Protein AF-A0A3P1S653-F1 (afdb_monomer_lite)

Structure (mmCIF, N/CA/C/O backbone):
data_AF-A0A3P1S653-F1
#
_entry.id   AF-A0A3P1S653-F1
#
loop_
_atom_site.group_PDB
_atom_site.id
_atom_site.type_symbol
_atom_site.label_atom_id
_atom_site.label_alt_id
_atom_site.label_comp_id
_atom_site.label_asym_id
_atom_site.label_entity_id
_atom_site.label_seq_id
_atom_site.pdbx_PDB_ins_code
_atom_site.Cartn_x
_atom_site.Cartn_y
_atom_site.Cartn_z
_atom_site.occupancy
_atom_site.B_iso_or_equiv
_atom_site.auth_seq_id
_atom_site.auth_comp_id
_atom_site.auth_asym_id
_atom_site.auth_atom_id
_atom_site.pdbx_PDB_model_num
ATOM 1 N N . MET A 1 1 ? -7.216 29.636 49.376 1.00 53.81 1 MET A N 1
ATOM 2 C CA . MET A 1 1 ? -7.623 28.265 48.981 1.00 53.81 1 MET A CA 1
ATOM 3 C C . MET A 1 1 ? -8.539 27.715 50.065 1.00 53.81 1 MET A C 1
ATOM 5 O O . MET A 1 1 ? -8.241 27.918 51.234 1.00 53.81 1 MET A O 1
ATOM 9 N N . ASN A 1 2 ? -9.677 27.115 49.709 1.00 72.94 2 ASN A N 1
ATOM 10 C CA . ASN A 1 2 ? -10.709 26.720 50.676 1.00 72.94 2 ASN A CA 1
ATOM 11 C C . ASN A 1 2 ? -10.252 25.506 51.509 1.00 72.94 2 ASN A C 1
ATOM 13 O O . ASN A 1 2 ? -10.221 24.391 50.994 1.00 72.94 2 ASN A O 1
ATOM 17 N N . ASN A 1 3 ? -9.957 25.700 52.802 1.00 79.69 3 ASN A N 1
ATOM 18 C CA . ASN A 1 3 ? -9.594 24.612 53.730 1.00 79.69 3 ASN A CA 1
ATOM 19 C C . ASN A 1 3 ? -10.637 23.479 53.743 1.00 79.69 3 ASN A C 1
ATOM 21 O O . ASN A 1 3 ? -10.290 22.312 53.895 1.00 79.69 3 ASN A O 1
ATOM 25 N N . ILE A 1 4 ? -11.907 23.818 53.512 1.00 84.69 4 ILE A N 1
ATOM 26 C CA . ILE A 1 4 ? -13.019 22.866 53.432 1.00 84.69 4 ILE A CA 1
ATOM 27 C C . ILE A 1 4 ? -12.871 21.926 52.226 1.00 84.69 4 ILE A C 1
ATOM 29 O O . ILE A 1 4 ? -13.041 20.719 52.377 1.00 84.69 4 ILE A O 1
ATOM 33 N N . LEU A 1 5 ? -12.498 22.450 51.052 1.00 84.19 5 LEU A N 1
ATOM 34 C CA . LEU A 1 5 ? -12.311 21.644 49.841 1.00 84.19 5 LEU A CA 1
ATOM 35 C C . LEU A 1 5 ? -11.142 20.668 50.012 1.00 84.19 5 LEU A C 1
ATOM 37 O O . LEU A 1 5 ? -11.256 19.496 49.667 1.00 84.19 5 LEU A O 1
ATOM 41 N N . ASN A 1 6 ? -10.042 21.135 50.607 1.00 89.94 6 ASN A N 1
ATOM 42 C CA . ASN A 1 6 ? -8.886 20.292 50.897 1.00 89.94 6 ASN A CA 1
ATOM 43 C C . ASN A 1 6 ? -9.279 19.113 51.808 1.00 89.94 6 ASN A C 1
ATOM 45 O O . ASN A 1 6 ? -8.979 17.958 51.512 1.00 89.94 6 ASN A O 1
ATOM 49 N N . ILE A 1 7 ? -10.019 19.387 52.886 1.00 89.56 7 ILE A N 1
ATOM 50 C CA . ILE A 1 7 ? -10.501 18.345 53.803 1.00 89.56 7 ILE A CA 1
ATOM 51 C C . ILE A 1 7 ? -11.430 17.360 53.078 1.00 89.56 7 ILE A C 1
ATOM 53 O O . ILE A 1 7 ? -11.283 16.152 53.247 1.00 89.56 7 ILE A O 1
ATOM 57 N N . GLN A 1 8 ? -12.344 17.843 52.233 1.00 87.62 8 GLN A N 1
ATOM 58 C CA . GLN A 1 8 ? -13.250 16.987 51.459 1.00 87.62 8 GLN A CA 1
ATOM 59 C C . GLN A 1 8 ? -12.499 16.060 50.500 1.00 87.62 8 GLN A C 1
ATOM 61 O O . GLN A 1 8 ? -12.793 14.869 50.455 1.00 87.62 8 GLN A O 1
ATOM 66 N N . VAL A 1 9 ? -11.508 16.579 49.771 1.00 89.19 9 VAL A N 1
ATOM 67 C CA . VAL A 1 9 ? -10.694 15.794 48.829 1.00 89.19 9 VAL A CA 1
ATOM 68 C C . VAL A 1 9 ? -9.853 14.747 49.563 1.00 89.19 9 VAL A C 1
ATOM 70 O O . VAL A 1 9 ? -9.765 13.601 49.124 1.00 89.19 9 VAL A O 1
ATOM 73 N N . PHE A 1 10 ? -9.296 15.103 50.722 1.00 92.44 10 PHE A N 1
ATOM 74 C CA . PHE A 1 10 ? -8.570 14.163 51.572 1.00 92.44 10 PHE A CA 1
ATOM 75 C C . PHE A 1 10 ? -9.477 13.038 52.101 1.00 92.44 10 PHE A C 1
ATOM 77 O O . PHE A 1 10 ? -9.139 11.858 51.991 1.00 92.44 10 PHE A O 1
ATOM 84 N N . ILE A 1 11 ? -10.662 13.386 52.619 1.00 89.19 11 ILE A N 1
ATOM 85 C CA . ILE A 1 11 ? -11.660 12.413 53.092 1.00 89.19 11 ILE A CA 1
ATOM 86 C C . ILE A 1 11 ? -12.145 11.528 51.940 1.00 89.19 11 ILE A C 1
ATOM 88 O O . ILE A 1 11 ? -12.298 10.323 52.123 1.00 89.19 11 ILE A O 1
ATOM 92 N N . ALA A 1 12 ? -12.341 12.088 50.745 1.00 85.94 12 ALA A N 1
ATOM 93 C CA . ALA A 1 12 ? -12.715 11.328 49.558 1.00 85.94 12 ALA A CA 1
ATOM 94 C C . ALA A 1 12 ? -11.655 10.274 49.197 1.00 85.94 12 ALA A C 1
ATOM 96 O O . ALA A 1 12 ? -12.017 9.151 48.849 1.00 85.94 12 ALA A O 1
ATOM 97 N N . GLY A 1 13 ? -10.364 10.593 49.353 1.00 89.06 13 GLY A N 1
ATOM 98 C CA . GLY A 1 13 ? -9.269 9.625 49.222 1.00 89.06 13 GLY A CA 1
ATOM 99 C C . GLY A 1 13 ? -9.368 8.480 50.233 1.00 89.06 13 GLY A C 1
ATOM 100 O O . GLY A 1 13 ? -9.265 7.312 49.858 1.00 89.06 13 GLY A O 1
ATOM 101 N N . ILE A 1 14 ? -9.655 8.794 51.501 1.00 89.94 14 ILE A N 1
ATOM 102 C CA . ILE A 1 14 ? -9.849 7.779 52.553 1.00 89.94 14 ILE A CA 1
ATOM 103 C C . ILE A 1 14 ? -11.060 6.892 52.247 1.00 89.94 14 ILE A C 1
ATOM 105 O O . ILE A 1 14 ? -10.984 5.674 52.368 1.00 89.94 14 ILE A O 1
ATOM 109 N N . LEU A 1 15 ? -12.188 7.475 51.842 1.00 84.62 15 LEU A N 1
ATOM 110 C CA . LEU A 1 15 ? -13.386 6.707 51.499 1.00 84.62 15 LEU A CA 1
ATOM 111 C C . LEU A 1 15 ? -13.154 5.827 50.268 1.00 84.62 15 LEU A C 1
ATOM 113 O O . LEU A 1 15 ? -13.606 4.683 50.238 1.00 84.62 15 LEU A O 1
ATOM 117 N N . ALA A 1 16 ? -12.394 6.325 49.290 1.00 85.12 16 ALA A N 1
ATOM 118 C CA . ALA A 1 16 ? -12.006 5.559 48.117 1.00 85.12 16 ALA A CA 1
ATOM 119 C C . ALA A 1 16 ? -11.164 4.327 48.473 1.00 85.12 16 ALA A C 1
ATOM 121 O O . ALA A 1 16 ? -11.286 3.329 47.776 1.00 85.12 16 ALA A O 1
ATOM 122 N N . PHE A 1 17 ? -10.380 4.332 49.558 1.00 85.44 17 PHE A N 1
ATOM 123 C CA . PHE A 1 17 ? -9.660 3.138 50.026 1.00 85.44 17 PHE A CA 1
ATOM 124 C C . PHE A 1 17 ? -10.607 1.988 50.413 1.00 85.44 17 PHE A C 1
ATOM 126 O O . PHE A 1 17 ? -10.321 0.822 50.145 1.00 85.44 17 PHE A O 1
ATOM 133 N N . PHE A 1 18 ? -11.773 2.302 50.981 1.00 81.94 18 PHE A N 1
ATOM 134 C CA . PHE A 1 18 ? -12.798 1.308 51.325 1.00 81.94 18 PHE A CA 1
ATOM 135 C C . PHE A 1 18 ? -13.648 0.882 50.122 1.00 81.94 18 PHE A C 1
ATOM 137 O O . PHE A 1 18 ? -14.688 0.240 50.281 1.00 81.94 18 PHE A O 1
ATOM 144 N N . SER A 1 19 ? -13.205 1.225 48.912 1.00 79.50 19 SER A N 1
ATOM 145 C CA . SER A 1 19 ? -13.914 0.892 47.695 1.00 79.50 19 SER A CA 1
ATOM 146 C C . SER A 1 19 ? -13.995 -0.629 47.480 1.00 79.50 19 SER A C 1
ATOM 148 O O . SER A 1 19 ? -13.018 -1.356 47.706 1.00 79.50 19 SER A O 1
ATOM 150 N N . PRO A 1 20 ? -15.143 -1.110 46.974 1.00 67.44 20 PRO A N 1
ATOM 151 C CA . PRO A 1 20 ? -15.380 -2.469 46.502 1.00 67.44 20 PRO A CA 1
ATOM 152 C C . PRO A 1 20 ? -14.214 -3.200 45.819 1.00 67.44 20 PRO A C 1
ATOM 154 O O . PRO A 1 20 ? -14.013 -4.388 46.060 1.00 67.44 20 PRO A O 1
ATOM 157 N N . CYS A 1 21 ? -13.455 -2.503 44.966 1.00 73.44 21 CYS A N 1
ATOM 158 C CA . CYS A 1 21 ? -12.363 -3.088 44.184 1.00 73.44 21 CYS A CA 1
ATOM 159 C C . CYS A 1 21 ? -11.066 -3.298 44.993 1.00 73.44 21 CYS A C 1
ATOM 161 O O . CYS A 1 21 ? -10.219 -4.092 44.593 1.00 73.44 21 CYS A O 1
ATOM 163 N N . ILE A 1 22 ? -10.881 -2.592 46.114 1.00 78.12 22 ILE A N 1
ATOM 164 C CA . ILE A 1 22 ? -9.610 -2.573 46.866 1.00 78.12 22 ILE A CA 1
ATOM 165 C C . ILE A 1 22 ? -9.622 -3.588 47.998 1.00 78.12 22 ILE A C 1
ATOM 167 O O . ILE A 1 22 ? -8.611 -4.236 48.268 1.00 78.12 22 ILE A O 1
ATOM 171 N N . LEU A 1 23 ? -10.776 -3.771 48.641 1.00 72.75 23 LEU A N 1
ATOM 172 C CA . LEU A 1 23 ? -10.920 -4.701 49.758 1.00 72.75 23 LEU A CA 1
ATOM 173 C C . LEU A 1 23 ? -10.451 -6.139 49.426 1.00 72.75 23 LEU A C 1
ATOM 175 O O . LEU A 1 23 ? -9.771 -6.739 50.262 1.00 72.75 23 LEU A O 1
ATOM 179 N N . PRO A 1 24 ? -10.706 -6.684 48.213 1.00 68.94 24 PRO A N 1
ATOM 180 C CA . PRO A 1 24 ? -10.182 -7.978 47.767 1.00 68.94 24 PRO A CA 1
ATOM 181 C C . PRO A 1 24 ? -8.658 -8.076 47.655 1.00 68.94 24 PRO A C 1
ATOM 183 O O . PRO A 1 24 ? -8.129 -9.184 47.634 1.00 68.94 24 PRO A O 1
ATOM 186 N N . LEU A 1 25 ? -7.956 -6.943 47.584 1.00 73.06 25 LEU A N 1
ATOM 187 C CA . LEU A 1 25 ? -6.511 -6.862 47.348 1.00 73.06 25 LEU A CA 1
ATOM 188 C C . LEU A 1 25 ? -5.706 -6.633 48.627 1.00 73.06 25 LEU A C 1
ATOM 190 O O . LEU A 1 25 ? -4.503 -6.891 48.651 1.00 73.06 25 LEU A O 1
ATOM 194 N N . ILE A 1 26 ? -6.368 -6.247 49.720 1.00 74.88 26 ILE A N 1
ATOM 195 C CA . ILE A 1 26 ? -5.765 -6.185 51.057 1.00 74.88 26 ILE A CA 1
ATOM 196 C C . ILE A 1 26 ? -5.043 -7.495 51.443 1.00 74.88 26 ILE A C 1
ATOM 198 O O . ILE A 1 26 ? -3.946 -7.404 51.988 1.00 74.88 26 ILE A O 1
ATOM 202 N N . PRO A 1 27 ? -5.553 -8.709 51.145 1.00 68.44 27 PRO A N 1
ATOM 203 C CA . PRO A 1 27 ? -4.841 -9.957 51.423 1.00 68.44 27 PRO A CA 1
ATOM 204 C C . PRO A 1 27 ? -3.532 -10.084 50.640 1.00 68.44 27 PRO A C 1
ATOM 206 O O . PRO A 1 27 ? -2.538 -10.545 51.191 1.00 68.44 27 PRO A O 1
ATOM 209 N N . VAL A 1 28 ? -3.514 -9.642 49.378 1.00 70.81 28 VAL A N 1
ATOM 210 C CA . VAL A 1 28 ? -2.308 -9.638 48.537 1.00 70.81 28 VAL A CA 1
ATOM 211 C C . VAL A 1 28 ? -1.296 -8.646 49.101 1.00 70.81 28 VAL A C 1
ATOM 213 O O . VAL A 1 28 ? -0.146 -9.018 49.323 1.00 70.81 28 VAL A O 1
ATOM 216 N N . TYR A 1 29 ? -1.741 -7.430 49.436 1.00 76.50 29 TYR A N 1
ATOM 217 C CA . TYR A 1 29 ? -0.924 -6.428 50.122 1.00 76.50 29 TYR A CA 1
ATOM 218 C C . TYR A 1 29 ? -0.322 -6.997 51.412 1.00 76.50 29 TYR A C 1
ATOM 220 O O . TYR A 1 29 ? 0.890 -7.001 51.578 1.00 76.50 29 TYR A O 1
ATOM 228 N N . LEU A 1 30 ? -1.143 -7.579 52.288 1.00 72.69 30 LEU A N 1
ATOM 229 C CA . LEU A 1 30 ? -0.684 -8.178 53.540 1.00 72.69 30 LEU A CA 1
ATOM 230 C C . LEU A 1 30 ? 0.255 -9.363 53.319 1.00 72.69 30 LEU A C 1
ATOM 232 O O . LEU A 1 30 ? 1.222 -9.489 54.063 1.00 72.69 30 LEU A O 1
ATOM 236 N N . SER A 1 31 ? 0.023 -10.193 52.298 1.00 68.31 31 SER A N 1
ATOM 237 C CA . SER A 1 31 ? 0.889 -11.336 51.992 1.00 68.31 31 SER A CA 1
ATOM 238 C C . SER A 1 31 ? 2.330 -10.901 51.689 1.00 68.31 31 SER A C 1
ATOM 240 O O . SER A 1 31 ? 3.276 -11.504 52.203 1.00 68.31 31 SER A O 1
ATOM 242 N N . LEU A 1 32 ? 2.491 -9.780 50.971 1.00 66.25 32 LEU A N 1
ATOM 243 C CA . LEU A 1 32 ? 3.788 -9.173 50.651 1.00 66.25 32 LEU A CA 1
ATOM 244 C C . LEU A 1 32 ? 4.538 -8.692 51.896 1.00 66.25 32 LEU A C 1
ATOM 246 O O . LEU A 1 32 ? 5.765 -8.663 51.897 1.00 66.25 32 LEU A O 1
ATOM 250 N N . PHE A 1 33 ? 3.825 -8.307 52.955 1.00 66.12 33 PHE A N 1
ATOM 251 C CA . PHE A 1 33 ? 4.444 -7.864 54.206 1.00 66.12 33 PHE A CA 1
ATOM 252 C C . PHE A 1 33 ? 4.586 -8.992 55.226 1.00 66.12 33 PHE A C 1
ATOM 254 O O . PHE A 1 33 ? 5.529 -8.965 56.015 1.00 66.12 33 PHE A O 1
ATOM 261 N N . THR A 1 34 ? 3.747 -10.033 55.166 1.00 59.34 34 THR A N 1
ATOM 262 C CA . THR A 1 34 ? 3.960 -11.255 55.953 1.00 59.34 34 THR A CA 1
ATOM 263 C C . THR A 1 34 ? 5.216 -12.005 55.515 1.00 59.34 34 THR A C 1
ATOM 265 O O . THR A 1 34 ? 5.925 -12.508 56.379 1.00 59.34 34 THR A O 1
ATOM 268 N N . SER A 1 35 ? 5.561 -12.025 54.219 1.00 53.94 35 SER A N 1
ATOM 269 C CA . SER A 1 35 ? 6.824 -12.625 53.758 1.00 53.94 35 SER A CA 1
ATOM 270 C C . SER A 1 35 ? 8.046 -11.842 54.259 1.00 53.94 35 SER A C 1
ATOM 272 O O . SER A 1 35 ? 9.009 -12.438 54.730 1.00 53.94 35 SER A O 1
ATOM 274 N N . VAL A 1 36 ? 7.974 -10.506 54.267 1.00 53.31 36 VAL A N 1
ATOM 275 C CA . VAL A 1 36 ? 9.042 -9.627 54.785 1.00 53.31 36 VAL A CA 1
ATOM 276 C C . VAL A 1 36 ? 9.164 -9.701 56.314 1.00 53.31 36 VAL A C 1
ATOM 278 O O . VAL A 1 36 ? 10.272 -9.631 56.846 1.00 53.31 36 VAL A O 1
ATOM 281 N N . SER A 1 37 ? 8.045 -9.882 57.023 1.00 51.59 37 SER A N 1
ATOM 282 C CA . SER A 1 37 ? 7.999 -10.086 58.478 1.00 51.59 37 SER A CA 1
ATOM 283 C C . SER A 1 37 ? 8.719 -11.361 58.929 1.00 51.59 37 SER A C 1
ATOM 285 O O . SER A 1 37 ? 9.155 -11.415 60.079 1.00 51.59 37 SER A O 1
ATOM 287 N N . ILE A 1 38 ? 8.801 -12.388 58.077 1.00 52.03 38 ILE A N 1
ATOM 288 C CA . ILE A 1 38 ? 9.436 -13.671 58.412 1.00 52.03 38 ILE A CA 1
ATOM 289 C C . ILE A 1 38 ? 10.966 -13.579 58.276 1.00 52.03 38 ILE A C 1
ATOM 291 O O . ILE A 1 38 ? 11.680 -14.172 59.080 1.00 52.03 38 ILE A O 1
ATOM 295 N N . GLU A 1 39 ? 11.479 -12.794 57.323 1.00 50.50 39 GLU A N 1
ATOM 296 C CA . GLU A 1 39 ? 12.924 -12.659 57.067 1.00 50.50 39 GLU A CA 1
ATOM 297 C C . GLU A 1 39 ? 13.629 -11.571 57.890 1.00 50.50 39 GLU A C 1
ATOM 299 O O . GLU A 1 39 ? 14.816 -11.704 58.173 1.00 50.50 39 GLU A O 1
ATOM 304 N N . ASN A 1 40 ? 12.950 -10.485 58.283 1.00 51.16 40 ASN A N 1
ATOM 305 C CA . ASN A 1 40 ? 13.619 -9.334 58.898 1.00 51.16 40 ASN A CA 1
ATOM 306 C C . ASN A 1 40 ? 12.883 -8.805 60.138 1.00 51.16 40 ASN A C 1
ATOM 308 O O . ASN A 1 40 ? 11.827 -8.186 60.043 1.00 51.16 40 ASN A O 1
ATOM 312 N N . LYS A 1 41 ? 13.512 -8.940 61.317 1.00 52.62 41 LYS A N 1
ATOM 313 C CA . LYS A 1 41 ? 13.024 -8.410 62.612 1.00 52.62 41 LYS A CA 1
ATOM 314 C C . LYS A 1 41 ? 12.962 -6.870 62.700 1.00 52.62 41 LYS A C 1
ATOM 316 O O . LYS A 1 41 ? 12.503 -6.336 63.710 1.00 52.62 41 LYS A O 1
ATOM 321 N N . HIS A 1 42 ? 13.408 -6.133 61.681 1.00 57.91 42 HIS A N 1
ATOM 322 C CA . HIS A 1 42 ? 13.469 -4.669 61.703 1.00 57.91 42 HIS A CA 1
ATOM 323 C C . HIS A 1 42 ? 12.240 -4.012 61.055 1.00 57.91 42 HIS A C 1
ATOM 325 O O . HIS A 1 42 ? 12.104 -3.982 59.831 1.00 57.91 42 HIS A O 1
ATOM 331 N N . LYS A 1 43 ? 11.402 -3.365 61.882 1.00 60.22 43 LYS A N 1
ATOM 332 C CA . LYS A 1 43 ? 10.232 -2.562 61.458 1.00 60.22 43 LYS A CA 1
ATOM 333 C C . LYS A 1 43 ? 10.548 -1.496 60.389 1.00 60.22 43 LYS A C 1
ATOM 335 O O . LYS A 1 43 ? 9.672 -1.153 59.599 1.00 60.22 43 LYS A O 1
ATOM 340 N N . GLY A 1 44 ? 11.786 -0.993 60.329 1.00 61.12 44 GLY A N 1
ATOM 341 C CA . GLY A 1 44 ? 12.200 0.043 59.372 1.00 61.12 44 GLY A CA 1
ATOM 342 C C . GLY A 1 44 ? 12.136 -0.390 57.902 1.00 61.12 44 GLY A C 1
ATOM 343 O O . GLY A 1 44 ? 11.731 0.395 57.049 1.00 61.12 44 GLY A O 1
ATOM 344 N N . ASN A 1 45 ? 12.449 -1.654 57.598 1.00 71.69 45 ASN A N 1
ATOM 345 C CA . ASN A 1 45 ? 12.436 -2.150 56.217 1.00 71.69 45 ASN A CA 1
ATOM 346 C C . ASN A 1 45 ? 10.994 -2.335 55.693 1.00 71.69 45 ASN A C 1
ATOM 348 O O . ASN A 1 45 ? 10.711 -2.119 54.518 1.00 71.69 45 ASN A O 1
ATOM 352 N N . ILE A 1 46 ? 10.050 -2.654 56.587 1.00 74.19 46 ILE A N 1
ATOM 353 C CA . ILE A 1 46 ? 8.614 -2.762 56.276 1.00 74.19 46 ILE A CA 1
ATOM 354 C C . ILE A 1 46 ? 8.028 -1.382 55.940 1.00 74.19 46 ILE A C 1
ATOM 356 O O . ILE A 1 46 ? 7.308 -1.239 54.949 1.00 74.19 46 ILE A O 1
ATOM 360 N N . MET A 1 47 ? 8.377 -0.355 56.723 1.00 77.38 47 MET A N 1
ATOM 361 C CA . MET A 1 47 ? 7.929 1.026 56.495 1.00 77.38 47 MET A CA 1
ATOM 362 C C . MET A 1 47 ? 8.436 1.586 55.164 1.00 77.38 47 MET A C 1
ATOM 364 O O . MET A 1 47 ? 7.652 2.149 54.404 1.00 77.38 47 MET A O 1
ATOM 368 N N . LEU A 1 48 ? 9.717 1.372 54.841 1.00 82.19 48 LEU A N 1
ATOM 369 C CA . LEU A 1 48 ? 10.298 1.821 53.573 1.00 82.19 48 LEU A CA 1
ATOM 370 C C . LEU A 1 48 ? 9.611 1.168 52.364 1.00 82.19 48 LEU A C 1
ATOM 372 O O . LEU A 1 48 ? 9.261 1.847 51.402 1.00 82.19 48 LEU A O 1
ATOM 376 N N . LYS A 1 49 ? 9.367 -0.144 52.425 1.00 82.69 49 LYS A N 1
ATOM 377 C CA . LYS A 1 49 ? 8.669 -0.879 51.362 1.00 82.69 49 LYS A CA 1
ATOM 378 C C . LYS A 1 49 ? 7.214 -0.426 51.202 1.00 82.69 49 LYS A C 1
ATOM 380 O O . LYS A 1 49 ? 6.753 -0.253 50.077 1.00 82.69 49 LYS A O 1
ATOM 385 N N . SER A 1 50 ? 6.516 -0.166 52.308 1.00 83.38 50 SER A N 1
ATOM 386 C CA . SER A 1 50 ? 5.144 0.366 52.288 1.00 83.38 50 SER A CA 1
ATOM 387 C C . SER A 1 50 ? 5.092 1.776 51.693 1.00 83.38 50 SER A C 1
ATOM 389 O O . SER A 1 50 ? 4.198 2.090 50.909 1.00 83.38 50 SER A O 1
ATOM 391 N N . PHE A 1 51 ? 6.089 2.609 52.003 1.00 87.69 51 PHE A N 1
ATOM 392 C CA . PHE A 1 51 ? 6.235 3.939 51.417 1.00 87.69 51 PHE A CA 1
ATOM 393 C C . PHE A 1 51 ? 6.480 3.877 49.904 1.00 87.69 51 PHE A C 1
ATOM 395 O O . PHE A 1 51 ? 5.801 4.566 49.149 1.00 87.69 51 PHE A O 1
ATOM 402 N N . LEU A 1 52 ? 7.386 3.011 49.438 1.00 88.12 52 LEU A N 1
ATOM 403 C CA . LEU A 1 52 ? 7.654 2.826 48.005 1.00 88.12 52 LEU A CA 1
ATOM 404 C C . LEU A 1 52 ? 6.426 2.314 47.239 1.00 88.12 52 LEU A C 1
ATOM 406 O O . LEU A 1 52 ? 6.171 2.753 46.119 1.00 88.12 52 LEU A O 1
ATOM 410 N N . PHE A 1 53 ? 5.641 1.429 47.855 1.00 88.00 53 PHE A N 1
ATOM 411 C CA . PHE A 1 53 ? 4.371 0.964 47.298 1.00 88.00 53 PHE A CA 1
ATOM 412 C C . PHE A 1 53 ? 3.353 2.111 47.165 1.00 88.00 53 PHE A C 1
ATOM 414 O O . PHE A 1 53 ? 2.767 2.304 46.099 1.00 88.00 53 PHE A O 1
ATOM 421 N N . ALA A 1 54 ? 3.189 2.921 48.219 1.00 89.31 54 ALA A N 1
ATOM 422 C CA . ALA A 1 54 ? 2.334 4.110 48.208 1.00 89.31 54 ALA A CA 1
ATOM 423 C C . ALA A 1 54 ? 2.788 5.158 47.174 1.00 89.31 54 ALA A C 1
ATOM 425 O O . ALA A 1 54 ? 1.957 5.818 46.544 1.00 89.31 54 ALA A O 1
ATOM 426 N N . LEU A 1 55 ? 4.100 5.286 46.961 1.00 90.88 55 LEU A N 1
ATOM 427 C CA . LEU A 1 55 ? 4.682 6.183 45.965 1.00 90.88 55 LEU A CA 1
ATOM 428 C C . LEU A 1 55 ? 4.340 5.730 44.537 1.00 90.88 55 LEU A C 1
ATOM 430 O O . LEU A 1 55 ? 3.974 6.566 43.715 1.00 90.88 55 LEU A O 1
ATOM 434 N N . GLY A 1 56 ? 4.345 4.419 44.263 1.00 90.06 56 GLY A N 1
ATOM 435 C CA . GLY A 1 56 ? 3.883 3.855 42.985 1.00 90.06 56 GLY A CA 1
ATOM 436 C C . GLY A 1 56 ? 2.408 4.147 42.690 1.00 90.06 56 GLY A C 1
ATOM 437 O O . GLY A 1 56 ? 2.058 4.571 41.586 1.00 90.06 56 GLY A O 1
ATOM 438 N N . ILE A 1 57 ? 1.541 4.010 43.697 1.00 88.50 57 ILE A N 1
ATOM 439 C CA . ILE A 1 57 ? 0.120 4.380 43.581 1.00 88.50 57 ILE A CA 1
ATOM 440 C C . ILE A 1 57 ? -0.026 5.884 43.309 1.00 88.50 57 ILE A C 1
ATOM 442 O O . ILE A 1 57 ? -0.759 6.286 42.406 1.00 88.50 57 ILE A O 1
ATOM 446 N N . SER A 1 58 ? 0.709 6.713 44.052 1.00 90.44 58 SER A N 1
ATOM 447 C CA . SER A 1 58 ? 0.645 8.173 43.917 1.00 90.44 58 SER A CA 1
ATOM 448 C C . SER A 1 58 ? 1.106 8.658 42.547 1.00 90.44 58 SER A C 1
ATOM 450 O O . SER A 1 58 ? 0.474 9.534 41.957 1.00 90.44 58 SER A O 1
ATOM 452 N N . PHE A 1 59 ? 2.164 8.051 42.006 1.00 91.00 59 PHE A N 1
ATOM 453 C CA . PHE A 1 59 ? 2.640 8.330 40.654 1.00 91.00 59 PHE A CA 1
ATOM 454 C C . PHE A 1 59 ? 1.562 8.043 39.600 1.00 91.00 59 PHE A C 1
ATOM 456 O O . PHE A 1 59 ? 1.380 8.830 38.676 1.00 91.00 59 PHE A O 1
ATOM 463 N N . SER A 1 60 ? 0.794 6.968 39.778 1.00 87.12 60 SER A N 1
ATOM 464 C CA . SER A 1 60 ? -0.273 6.583 38.846 1.00 87.12 60 SER A CA 1
ATOM 465 C C . SER A 1 60 ? -1.398 7.618 38.787 1.00 87.12 60 SER A C 1
ATOM 467 O O . SER A 1 60 ? -1.835 7.989 37.701 1.00 87.12 60 SER A O 1
ATOM 469 N N . PHE A 1 61 ? -1.841 8.139 39.937 1.00 85.25 61 PHE A N 1
ATOM 470 C CA . PHE A 1 61 ? -2.877 9.179 39.979 1.00 85.25 61 PHE A CA 1
ATOM 471 C C . PHE A 1 61 ? -2.408 10.506 39.380 1.00 85.25 61 PHE A C 1
ATOM 473 O O . PHE A 1 61 ? -3.176 11.168 38.683 1.00 85.25 61 PHE A O 1
ATOM 480 N N . LEU A 1 62 ? -1.148 10.878 39.615 1.00 84.19 62 LEU A N 1
ATOM 481 C CA . LEU A 1 62 ? -0.552 12.067 39.008 1.00 84.19 62 LEU A CA 1
ATOM 482 C C . LEU A 1 62 ? -0.441 11.923 37.487 1.00 84.19 62 LEU A C 1
ATOM 484 O O . LEU A 1 62 ? -0.844 12.831 36.761 1.00 84.19 62 LEU A O 1
ATOM 488 N N . ALA A 1 63 ? 0.030 10.769 37.005 1.00 84.75 63 ALA A N 1
ATOM 489 C CA . ALA A 1 63 ? 0.103 10.471 35.579 1.00 84.75 63 ALA A CA 1
ATOM 490 C C . ALA A 1 63 ? -1.288 10.528 34.927 1.00 84.75 63 ALA A C 1
ATOM 492 O O . ALA A 1 63 ? -1.465 11.239 33.941 1.00 84.75 63 ALA A O 1
ATOM 493 N N . LEU A 1 64 ? -2.293 9.879 35.529 1.00 77.38 64 LEU A N 1
ATOM 494 C CA . LEU A 1 64 ? -3.680 9.914 35.051 1.00 77.38 64 LEU A CA 1
ATOM 495 C C . LEU A 1 64 ? -4.258 11.331 35.015 1.00 77.38 64 LEU A C 1
ATOM 497 O O . LEU A 1 64 ? -4.990 11.651 34.083 1.00 77.38 64 LEU A O 1
ATOM 501 N N . GLY A 1 65 ? -3.925 12.189 35.982 1.00 74.75 65 GLY A N 1
ATOM 502 C CA . GLY A 1 65 ? -4.357 13.587 35.973 1.00 74.75 65 GLY A CA 1
ATOM 503 C C . GLY A 1 65 ? -3.810 14.379 34.788 1.00 74.75 65 GLY A C 1
ATOM 504 O O . GLY A 1 65 ? -4.552 15.127 34.155 1.00 74.75 65 GLY A O 1
ATOM 505 N N . ILE A 1 66 ? -2.541 14.159 34.435 1.00 73.56 66 ILE A N 1
ATOM 506 C CA . ILE A 1 66 ? -1.909 14.775 33.259 1.00 73.56 66 ILE A CA 1
ATOM 507 C C . ILE A 1 66 ? -2.536 14.223 31.972 1.00 73.56 66 ILE A C 1
ATOM 509 O O . ILE A 1 66 ? -2.875 14.983 31.064 1.00 73.56 66 ILE A O 1
ATOM 513 N N . THR A 1 67 ? -2.744 12.904 31.894 1.00 67.75 67 THR A N 1
ATOM 514 C CA . THR A 1 67 ? -3.316 12.264 30.700 1.00 67.75 67 THR A CA 1
ATOM 515 C C . THR A 1 67 ? -4.796 12.606 30.502 1.00 67.75 67 THR A C 1
ATOM 517 O O . THR A 1 67 ? -5.228 12.775 29.365 1.00 67.75 67 THR A O 1
ATOM 520 N N . ALA A 1 68 ? -5.581 12.769 31.571 1.00 64.38 68 ALA A N 1
ATOM 521 C CA . ALA A 1 68 ? -7.000 13.125 31.483 1.00 64.38 68 ALA A CA 1
ATOM 522 C C . ALA A 1 68 ? -7.227 14.503 30.836 1.00 64.38 68 ALA A C 1
ATOM 524 O O . ALA A 1 68 ? -8.218 14.682 30.131 1.00 64.38 68 ALA A O 1
ATOM 525 N N . GLY A 1 69 ? -6.291 15.447 31.000 1.00 60.69 69 GLY A N 1
ATOM 526 C CA . GLY A 1 69 ? -6.319 16.728 30.287 1.00 60.69 69 GLY A CA 1
ATOM 527 C C . GLY A 1 69 ? -6.144 16.586 28.769 1.00 60.69 69 GLY A C 1
ATOM 528 O O . GLY A 1 69 ? -6.755 17.333 28.012 1.00 60.69 69 GLY A O 1
ATOM 529 N N . LEU A 1 70 ? -5.366 15.594 28.320 1.00 55.69 70 LEU A N 1
ATOM 530 C CA . LEU A 1 70 ? -5.105 15.313 26.901 1.00 55.69 70 LEU A CA 1
ATOM 531 C C . LEU A 1 70 ? -6.191 14.427 26.263 1.00 55.69 70 LEU A C 1
ATOM 533 O O . LEU A 1 70 ? -6.542 14.614 25.102 1.00 55.69 70 LEU A O 1
ATOM 537 N N . LEU A 1 71 ? -6.740 13.473 27.024 1.00 54.94 71 LEU A N 1
ATOM 538 C CA . LEU A 1 71 ? -7.755 12.506 26.575 1.00 54.94 71 LEU A CA 1
ATOM 539 C C . LEU A 1 71 ? -9.205 12.970 26.794 1.00 54.94 71 LEU A C 1
ATOM 541 O O . LEU A 1 71 ? -10.136 12.266 26.400 1.00 54.94 71 LEU A O 1
ATOM 545 N N . GLY A 1 72 ? -9.427 14.135 27.408 1.00 57.41 72 GLY A N 1
ATOM 546 C CA . GLY A 1 72 ? -10.770 14.650 27.701 1.00 57.41 72 GLY A CA 1
ATOM 547 C C . GLY A 1 72 ? -11.664 14.788 26.460 1.00 57.41 72 GLY A C 1
ATOM 548 O O . GLY A 1 72 ? -12.869 14.564 26.540 1.00 57.41 72 GLY A O 1
ATOM 549 N N . THR A 1 73 ? -11.078 15.062 25.290 1.00 57.03 73 THR A N 1
ATOM 550 C CA . THR A 1 73 ? -11.789 15.137 24.001 1.00 57.03 73 THR A CA 1
ATOM 551 C C . THR A 1 73 ? -12.257 13.767 23.496 1.00 57.03 73 THR A C 1
ATOM 553 O O . THR A 1 73 ? -13.338 13.666 22.918 1.00 57.03 73 THR A O 1
ATOM 556 N N . LEU A 1 74 ? -11.501 12.697 23.773 1.00 51.62 74 LEU A N 1
ATOM 557 C CA . LEU A 1 74 ? -11.850 11.304 23.454 1.00 51.62 74 LEU A CA 1
ATOM 558 C C . LEU A 1 74 ? -12.952 10.757 24.373 1.00 51.62 74 LEU A C 1
ATOM 560 O O . LEU A 1 74 ? -13.832 10.028 23.914 1.00 51.62 74 LEU A O 1
ATOM 564 N N . LEU A 1 75 ? -12.953 11.155 25.651 1.00 55.06 75 LEU A N 1
ATOM 565 C CA . LEU A 1 75 ? -13.990 10.789 26.626 1.00 55.06 75 LEU A CA 1
ATOM 566 C C . LEU A 1 75 ? -15.322 11.530 26.420 1.00 55.06 75 LEU A C 1
ATOM 568 O O . LEU A 1 75 ? -16.312 11.173 27.050 1.00 55.06 75 LEU A O 1
ATOM 572 N N . ASN A 1 76 ? -15.381 12.509 25.512 1.00 60.03 76 ASN A N 1
ATOM 573 C CA . ASN A 1 76 ? -16.622 13.191 25.131 1.00 60.03 76 ASN A CA 1
ATOM 574 C C . ASN A 1 76 ? -17.474 12.374 24.133 1.00 60.03 76 ASN A C 1
ATOM 576 O O . ASN A 1 76 ? -18.608 12.732 23.811 1.00 60.03 76 ASN A O 1
ATOM 580 N N . ASN A 1 77 ? -16.941 11.262 23.614 1.00 72.12 77 ASN A N 1
ATOM 581 C CA . ASN A 1 77 ? -17.679 10.396 22.707 1.00 72.12 77 ASN A CA 1
ATOM 582 C C . ASN A 1 77 ? -18.710 9.552 23.481 1.00 72.12 77 ASN A C 1
ATOM 584 O O . ASN A 1 77 ? -18.367 8.572 24.144 1.00 72.12 77 ASN A O 1
ATOM 588 N N . LYS A 1 78 ? -19.995 9.906 23.344 1.00 72.62 78 LYS A N 1
ATOM 589 C CA . LYS A 1 78 ? -21.126 9.212 23.988 1.00 72.62 78 LYS A CA 1
ATOM 590 C C . LYS A 1 78 ? -21.131 7.702 23.727 1.00 72.62 78 LYS A C 1
ATOM 592 O O . LYS A 1 78 ? -21.442 6.933 24.632 1.00 72.62 78 LYS A O 1
ATOM 597 N N . LEU A 1 79 ? -20.746 7.265 22.523 1.00 73.44 79 LEU A N 1
ATOM 598 C CA . LEU A 1 79 ? -20.689 5.842 22.176 1.00 73.44 79 LEU A CA 1
ATOM 599 C C . LEU A 1 79 ? -19.615 5.114 22.993 1.00 73.44 79 LEU A C 1
ATOM 601 O O . LEU A 1 79 ? -19.860 4.018 23.493 1.00 73.44 79 LEU A O 1
ATOM 605 N N . LEU A 1 80 ? -18.450 5.741 23.178 1.00 72.00 80 LEU A N 1
ATOM 606 C CA . LEU A 1 80 ? -17.367 5.189 23.991 1.00 72.00 80 LEU A CA 1
ATOM 607 C C . LEU A 1 80 ? -17.789 5.057 25.461 1.00 72.00 80 LEU A C 1
ATOM 609 O O . LEU A 1 80 ? -17.535 4.024 26.075 1.00 72.00 80 LEU A O 1
ATOM 613 N N . LEU A 1 81 ? -18.481 6.061 26.012 1.00 70.94 81 LEU A N 1
ATOM 614 C CA . LEU A 1 81 ? -18.988 6.025 27.389 1.00 70.94 81 LEU A CA 1
ATOM 615 C C . LEU A 1 81 ? -20.064 4.949 27.593 1.00 70.94 81 LEU A C 1
ATOM 617 O O . LEU A 1 81 ? -20.069 4.280 28.626 1.00 70.94 81 LEU A O 1
ATOM 621 N N . ILE A 1 82 ? -20.939 4.735 26.606 1.00 77.62 82 ILE A N 1
ATOM 622 C CA . ILE A 1 82 ? -21.937 3.657 26.639 1.00 77.62 82 ILE A CA 1
ATOM 623 C C . ILE A 1 82 ? -21.249 2.285 26.590 1.00 77.62 82 ILE A C 1
ATOM 625 O O . ILE A 1 82 ? -21.561 1.423 27.411 1.00 77.62 82 ILE A O 1
ATOM 629 N N . LEU A 1 83 ? -20.275 2.087 25.692 1.00 79.69 83 LEU A N 1
ATOM 630 C CA . LEU A 1 83 ? -19.503 0.839 25.609 1.00 79.69 83 LEU A CA 1
ATOM 631 C C . LEU A 1 83 ? -18.726 0.556 26.903 1.00 79.69 83 LEU A C 1
ATOM 633 O O . LEU A 1 83 ? -18.720 -0.577 27.386 1.00 79.69 83 LEU A O 1
ATOM 637 N N . LEU A 1 84 ? -18.124 1.588 27.502 1.00 72.44 84 LEU A N 1
ATOM 638 C CA . LEU A 1 84 ? -17.438 1.482 28.788 1.00 72.44 84 LEU A CA 1
ATOM 639 C C . LEU A 1 84 ? -18.417 1.128 29.919 1.00 72.44 84 LEU A C 1
ATOM 641 O O . LEU A 1 84 ? -18.113 0.273 30.748 1.00 72.44 84 LEU A O 1
ATOM 645 N N . GLY A 1 85 ? -19.613 1.723 29.926 1.00 78.81 85 GLY A N 1
ATOM 646 C CA . GLY A 1 85 ? -20.684 1.377 30.861 1.00 78.81 85 GLY A CA 1
ATOM 647 C C . GLY A 1 85 ? -21.127 -0.085 30.739 1.00 78.81 85 GLY A C 1
ATOM 648 O O . GLY A 1 85 ? -21.262 -0.768 31.753 1.00 78.81 85 GLY A O 1
ATOM 649 N N . ILE A 1 86 ? -21.272 -0.603 29.512 1.00 84.69 86 ILE A N 1
ATOM 650 C CA . ILE A 1 86 ? -21.610 -2.016 29.256 1.00 84.69 86 ILE A CA 1
ATOM 651 C C . ILE A 1 86 ? -20.499 -2.938 29.776 1.00 84.69 86 ILE A C 1
ATOM 653 O O . ILE A 1 86 ? -20.786 -3.928 30.451 1.00 84.69 86 ILE A O 1
ATOM 657 N N . LEU A 1 87 ? -19.230 -2.597 29.527 1.00 81.62 87 LEU A N 1
ATOM 658 C CA . LEU A 1 87 ? -18.083 -3.347 30.046 1.00 81.62 87 LEU A CA 1
ATOM 659 C C . LEU A 1 87 ? -18.080 -3.395 31.583 1.00 81.62 87 LEU A C 1
ATOM 661 O O . LEU A 1 87 ? -17.864 -4.459 32.164 1.00 81.62 87 LEU A O 1
ATOM 665 N N . ILE A 1 88 ? -18.363 -2.268 32.244 1.00 80.56 88 ILE A N 1
ATOM 666 C CA . ILE A 1 88 ? -18.461 -2.182 33.709 1.00 80.56 88 ILE A CA 1
ATOM 667 C C . ILE A 1 88 ? -19.580 -3.091 34.236 1.00 80.56 88 ILE A C 1
ATOM 669 O O . ILE A 1 88 ? -19.364 -3.816 35.207 1.00 80.56 88 ILE A O 1
ATOM 673 N N . ILE A 1 89 ? -20.746 -3.116 33.579 1.00 85.19 89 ILE A N 1
ATOM 674 C CA . ILE A 1 89 ? -21.850 -4.017 33.948 1.00 85.19 89 ILE A CA 1
ATOM 675 C C . ILE A 1 89 ? -21.413 -5.481 33.833 1.00 85.19 89 ILE A C 1
ATOM 677 O O . ILE A 1 89 ? -21.621 -6.251 34.771 1.00 85.19 89 ILE A O 1
ATOM 681 N N . LEU A 1 90 ? -20.766 -5.869 32.729 1.00 83.12 90 LEU A N 1
ATOM 682 C CA . LEU A 1 90 ? -20.286 -7.241 32.524 1.00 83.12 90 LEU A CA 1
ATOM 683 C C . LEU A 1 90 ? -19.274 -7.665 33.599 1.00 83.12 90 LEU A C 1
ATOM 685 O O . LEU A 1 90 ? -19.368 -8.773 34.133 1.00 83.12 90 LEU A O 1
ATOM 689 N N . LEU A 1 91 ? -18.348 -6.775 33.971 1.00 76.50 91 LEU A N 1
ATOM 690 C CA . LEU A 1 91 ? -17.393 -7.014 35.058 1.00 76.50 91 LEU A CA 1
ATOM 691 C C . LEU A 1 91 ? -18.083 -7.104 36.429 1.00 76.50 91 LEU A C 1
ATOM 693 O O . LEU A 1 91 ? -17.720 -7.958 37.239 1.00 76.50 91 LEU A O 1
ATOM 697 N N . GLY A 1 92 ? -19.112 -6.290 36.679 1.00 80.75 92 GLY A N 1
ATOM 698 C CA . GLY A 1 92 ? -19.924 -6.365 37.894 1.00 80.75 92 GLY A CA 1
ATOM 699 C C . GLY A 1 92 ? -20.683 -7.692 38.010 1.00 80.75 92 GLY A C 1
ATOM 700 O O . GLY A 1 92 ? -20.632 -8.342 39.057 1.00 80.75 92 GLY A O 1
ATOM 701 N N . ILE A 1 93 ? -21.299 -8.162 36.919 1.00 85.12 93 ILE A N 1
ATOM 702 C CA . ILE A 1 93 ? -21.970 -9.473 36.863 1.00 85.12 93 ILE A CA 1
ATOM 703 C C . ILE A 1 93 ? -20.956 -10.603 37.093 1.00 85.12 93 ILE A C 1
ATOM 705 O O . ILE A 1 93 ? -21.225 -11.522 37.871 1.00 85.12 93 ILE A O 1
ATOM 709 N N . HIS A 1 94 ? -19.759 -10.504 36.509 1.00 80.44 94 HIS A N 1
ATOM 710 C CA . HIS A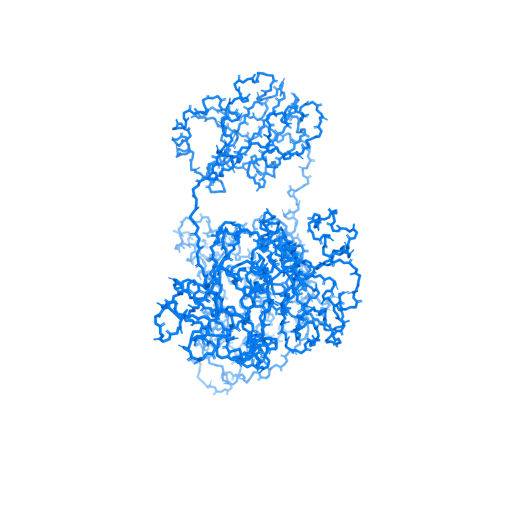 1 94 ? -18.675 -11.449 36.775 1.00 80.44 94 HIS A CA 1
ATOM 711 C C . HIS A 1 94 ? -18.274 -11.481 38.256 1.00 80.44 94 HIS A C 1
ATOM 713 O O . HIS A 1 94 ? -18.126 -12.552 38.852 1.00 80.44 94 HIS A O 1
ATOM 719 N N . GLN A 1 95 ? -18.158 -10.309 38.885 1.00 76.75 95 GLN A N 1
ATOM 720 C CA . GLN A 1 95 ? -17.800 -10.188 40.295 1.00 76.75 95 GLN A CA 1
ATOM 721 C C . GLN A 1 95 ? -18.866 -10.779 41.227 1.00 76.75 95 GLN A C 1
ATOM 723 O O . GLN A 1 95 ? -18.499 -11.432 42.203 1.00 76.75 95 GLN A O 1
ATOM 728 N N . THR A 1 96 ? -20.161 -10.658 40.913 1.00 80.50 96 THR A N 1
ATOM 729 C CA . THR A 1 96 ? -21.222 -11.326 41.700 1.00 80.50 96 THR A CA 1
ATOM 730 C C . THR A 1 96 ? -21.158 -12.857 41.637 1.00 80.50 96 THR A C 1
ATOM 732 O O . THR A 1 96 ? -21.731 -13.530 42.490 1.00 80.50 96 THR A O 1
ATOM 735 N N . GLY A 1 97 ? -20.433 -13.421 40.665 1.00 73.88 97 GLY A N 1
ATOM 736 C CA . GLY A 1 97 ? -20.306 -14.864 40.468 1.00 73.88 97 GLY A CA 1
ATOM 737 C C . GLY A 1 97 ? -21.468 -15.501 39.703 1.00 73.88 97 GLY A C 1
ATOM 738 O O . GLY A 1 97 ? -21.457 -16.719 39.544 1.00 73.88 97 GLY A O 1
ATOM 739 N N . VAL A 1 98 ? -22.425 -14.702 39.212 1.00 79.94 98 VAL A N 1
ATOM 740 C CA . VAL A 1 98 ? -23.576 -15.164 38.413 1.00 79.94 98 VAL A CA 1
ATOM 741 C C . VAL A 1 98 ? -23.132 -15.658 37.034 1.00 79.94 98 VAL A C 1
ATOM 743 O O . VAL A 1 98 ? -23.602 -16.693 36.572 1.00 79.94 98 VAL A O 1
ATOM 746 N N . ILE A 1 99 ? -22.188 -14.959 36.393 1.00 76.25 99 ILE A N 1
ATOM 747 C CA . ILE A 1 99 ? -21.589 -15.366 35.114 1.00 76.25 99 ILE A CA 1
ATOM 748 C C . ILE A 1 99 ? -20.079 -15.461 35.304 1.00 76.25 99 ILE A C 1
ATOM 750 O O . ILE A 1 99 ? -19.420 -14.459 35.552 1.00 76.25 99 ILE A O 1
ATOM 754 N N . GLN A 1 100 ? -19.509 -16.658 35.184 1.00 69.12 100 GLN A N 1
ATOM 755 C CA . GLN A 1 100 ? -18.062 -16.851 35.295 1.00 69.12 100 GLN A CA 1
ATOM 756 C C . GLN A 1 100 ? -17.427 -16.928 33.908 1.00 69.12 100 GLN A C 1
ATOM 758 O O . GLN A 1 100 ? -17.655 -17.873 33.151 1.00 69.12 100 GLN A O 1
ATOM 763 N N . ILE A 1 101 ? -16.590 -15.946 33.581 1.00 71.56 101 ILE A N 1
ATOM 764 C CA . ILE A 1 101 ? -15.847 -15.918 32.325 1.00 71.56 101 ILE A CA 1
ATOM 765 C C . ILE A 1 101 ? -14.618 -16.799 32.539 1.00 71.56 101 ILE A C 1
ATOM 767 O O . ILE A 1 101 ? -13.643 -16.392 33.167 1.00 71.56 101 ILE A O 1
ATOM 771 N N . ARG A 1 102 ? -14.665 -18.036 32.028 1.00 70.25 102 ARG A N 1
ATOM 772 C CA . ARG A 1 102 ? -13.625 -19.061 32.257 1.00 70.25 102 ARG A CA 1
ATOM 773 C C . ARG A 1 102 ? -12.208 -18.597 31.897 1.00 70.25 102 ARG A C 1
ATOM 775 O O . ARG A 1 102 ? -11.258 -19.033 32.535 1.00 70.25 102 ARG A O 1
ATOM 782 N N . PHE A 1 103 ? -12.066 -17.702 30.918 1.00 70.31 103 PHE A N 1
ATOM 783 C CA . PHE A 1 103 ? -10.781 -17.095 30.562 1.00 70.31 103 PHE A CA 1
ATOM 784 C C . PHE A 1 103 ? -10.181 -16.254 31.701 1.00 70.31 103 PHE A C 1
ATOM 786 O O . PHE A 1 103 ? -8.994 -16.380 31.979 1.00 70.31 103 PHE A O 1
ATOM 793 N N . LEU A 1 104 ? -10.998 -15.467 32.411 1.00 57.47 104 LEU A N 1
ATOM 794 C CA . LEU A 1 104 ? -10.547 -14.603 33.511 1.00 57.47 104 LEU A CA 1
ATOM 795 C C . LEU A 1 104 ? -10.180 -15.388 34.781 1.00 57.47 104 LEU A C 1
ATOM 797 O O . LEU A 1 104 ? -9.480 -14.867 35.642 1.00 57.47 104 LEU A O 1
ATOM 801 N N . ASN A 1 105 ? -10.616 -16.646 34.885 1.00 59.72 105 ASN A N 1
ATOM 802 C CA . ASN A 1 105 ? -10.281 -17.538 35.997 1.00 59.72 105 ASN A CA 1
ATOM 803 C C . ASN A 1 105 ? -9.032 -18.398 35.733 1.00 59.72 105 ASN A C 1
ATOM 805 O O . ASN A 1 105 ? -8.665 -19.209 36.585 1.00 59.72 105 ASN A O 1
ATOM 809 N N . LYS A 1 106 ? -8.361 -18.246 34.580 1.00 58.59 106 LYS A N 1
ATOM 810 C CA . LYS A 1 106 ? -7.078 -18.914 34.328 1.00 58.59 106 LYS A CA 1
ATOM 811 C C . LYS A 1 106 ? -5.993 -18.278 35.200 1.00 58.59 106 LYS A C 1
ATOM 813 O O . LYS A 1 106 ? -5.457 -17.224 34.877 1.00 58.59 106 LYS A O 1
ATOM 818 N N . GLN A 1 107 ? -5.659 -18.935 36.306 1.00 50.16 107 GLN A N 1
ATOM 819 C CA . GLN A 1 107 ? -4.522 -18.556 37.139 1.00 50.16 107 GLN A CA 1
ATOM 820 C C . GLN A 1 107 ? -3.243 -19.149 36.546 1.00 50.16 107 GLN A C 1
ATOM 822 O O . GLN A 1 107 ? -2.992 -20.349 36.649 1.00 50.16 107 GLN A O 1
ATOM 827 N N . GLY A 1 108 ? -2.427 -18.303 35.920 1.00 41.81 108 GLY A N 1
ATOM 828 C CA . GLY A 1 108 ? -1.037 -18.642 35.636 1.00 41.81 108 GLY A CA 1
ATOM 829 C C . GLY A 1 108 ? -0.258 -18.653 36.947 1.00 41.81 108 GLY A C 1
ATOM 830 O O . GLY A 1 108 ? 0.128 -17.597 37.440 1.00 41.81 108 GLY A O 1
ATOM 831 N N . TYR A 1 109 ? -0.056 -19.832 37.537 1.00 41.75 109 TYR A N 1
ATOM 832 C CA . TYR A 1 109 ? 0.790 -19.993 38.720 1.00 41.75 109 TYR A CA 1
ATOM 833 C C . TYR A 1 109 ? 2.257 -19.810 38.313 1.00 41.75 109 TYR A C 1
ATOM 835 O O . TYR A 1 109 ? 2.955 -20.762 37.976 1.00 41.75 109 TYR A O 1
ATOM 843 N N . GLN A 1 110 ? 2.736 -18.568 38.313 1.00 47.28 110 GLN A N 1
ATOM 844 C CA . GLN A 1 110 ? 4.170 -18.313 38.344 1.00 47.28 110 GLN A CA 1
ATOM 845 C C . GLN A 1 110 ? 4.614 -18.304 39.806 1.00 47.28 110 GLN A C 1
ATOM 847 O O . GLN A 1 110 ? 4.157 -17.477 40.594 1.00 47.28 110 GLN A O 1
ATOM 852 N N . ASN A 1 111 ? 5.506 -19.230 40.170 1.00 42.31 111 ASN A N 1
ATOM 853 C CA . ASN A 1 111 ? 6.204 -19.233 41.457 1.00 42.31 111 ASN A CA 1
ATOM 854 C C . ASN A 1 111 ? 7.156 -18.029 41.509 1.00 42.31 111 ASN A C 1
ATOM 856 O O . ASN A 1 111 ? 8.363 -18.143 41.303 1.00 42.31 111 ASN A O 1
ATOM 860 N N . ILE A 1 112 ? 6.608 -16.840 41.747 1.00 50.34 112 ILE A N 1
ATOM 861 C CA . ILE A 1 112 ? 7.414 -15.676 42.089 1.00 50.34 112 ILE A CA 1
ATOM 862 C C . ILE A 1 112 ? 7.957 -15.957 43.487 1.00 50.34 112 ILE A C 1
ATOM 864 O O . ILE A 1 112 ? 7.203 -15.951 44.456 1.00 50.34 112 ILE A O 1
ATOM 868 N N . ASN A 1 113 ? 9.261 -16.221 43.594 1.00 47.88 113 ASN A N 1
ATOM 869 C CA . ASN A 1 113 ? 9.950 -16.297 44.880 1.00 47.88 113 ASN A CA 1
ATOM 870 C C . ASN A 1 113 ? 9.785 -14.944 45.600 1.00 47.88 113 ASN A C 1
ATOM 872 O O . ASN A 1 113 ? 10.497 -13.978 45.321 1.00 47.88 113 ASN A O 1
ATOM 876 N N . THR A 1 114 ? 8.810 -14.857 46.510 1.00 54.06 114 THR A N 1
ATOM 877 C CA . THR A 1 114 ? 8.450 -13.636 47.254 1.00 54.06 114 THR A CA 1
ATOM 878 C C . THR A 1 114 ? 9.494 -13.230 48.297 1.00 54.06 114 THR A C 1
ATOM 880 O O . THR A 1 114 ? 9.317 -12.217 48.970 1.00 54.06 114 THR A O 1
ATOM 883 N N . THR A 1 115 ? 10.566 -14.009 48.439 1.00 53.56 115 THR A N 1
ATOM 884 C CA . THR A 1 115 ? 11.655 -13.809 49.402 1.00 53.56 115 THR A CA 1
ATOM 885 C C . THR A 1 115 ? 12.613 -12.683 48.990 1.00 53.56 115 THR A C 1
ATOM 887 O O . THR A 1 115 ? 13.150 -11.997 49.841 1.00 53.56 115 THR A O 1
ATOM 890 N N . ASN A 1 116 ? 12.747 -12.356 47.694 1.00 58.50 116 ASN A N 1
ATOM 891 C CA . ASN A 1 116 ? 13.668 -11.302 47.222 1.00 58.50 116 ASN A CA 1
ATOM 892 C C . ASN A 1 116 ? 12.993 -10.241 46.331 1.00 58.50 116 ASN A C 1
ATOM 894 O O . ASN A 1 116 ? 13.406 -9.961 45.200 1.00 58.50 116 ASN A O 1
ATOM 898 N N . LEU A 1 117 ? 11.931 -9.614 46.841 1.00 66.31 117 LEU A N 1
ATOM 899 C CA . LEU A 1 117 ? 11.345 -8.425 46.213 1.00 66.31 117 LEU A CA 1
ATOM 900 C C . LEU A 1 117 ? 12.245 -7.201 46.453 1.00 66.31 117 LEU A C 1
ATOM 902 O O . LEU A 1 117 ? 12.321 -6.677 47.568 1.00 66.31 117 LEU A O 1
ATOM 906 N N . THR A 1 118 ? 12.918 -6.745 45.392 1.00 79.19 118 THR A N 1
ATOM 907 C CA . THR A 1 118 ? 13.704 -5.503 45.385 1.00 79.19 118 THR A CA 1
ATOM 908 C C . THR A 1 118 ? 12.798 -4.275 45.521 1.00 79.19 118 THR A C 1
ATOM 910 O O . THR A 1 118 ? 11.637 -4.292 45.112 1.00 79.19 118 THR A O 1
ATOM 913 N N . ASN A 1 119 ? 13.339 -3.174 46.052 1.00 82.88 119 ASN A N 1
ATOM 914 C CA . ASN A 1 119 ? 12.613 -1.912 46.256 1.00 82.88 119 ASN A CA 1
ATOM 915 C C . ASN A 1 119 ? 11.913 -1.402 44.979 1.00 82.88 119 ASN A C 1
ATOM 917 O O . ASN A 1 119 ? 10.774 -0.944 45.039 1.00 82.88 119 ASN A O 1
ATOM 921 N N . SER A 1 120 ? 12.557 -1.557 43.818 1.00 82.38 120 SER A N 1
ATOM 922 C CA . SER A 1 120 ? 11.987 -1.195 42.513 1.00 82.38 120 SER A CA 1
ATOM 923 C C . SER A 1 120 ? 10.754 -2.037 42.154 1.00 82.38 120 SER A C 1
ATOM 925 O O . SER A 1 120 ? 9.724 -1.494 41.760 1.00 82.38 120 SER A O 1
ATOM 927 N N . LYS A 1 121 ? 10.791 -3.358 42.388 1.00 83.44 121 LYS A N 1
ATOM 928 C CA . LYS A 1 121 ? 9.638 -4.238 42.125 1.00 83.44 121 LYS A CA 1
ATOM 929 C C . LYS A 1 121 ? 8.421 -3.859 42.968 1.00 83.44 121 LYS A C 1
ATOM 931 O O . LYS A 1 121 ? 7.302 -3.991 42.495 1.00 83.44 121 LYS A O 1
ATOM 936 N N . ILE A 1 122 ? 8.629 -3.365 44.187 1.00 83.00 122 ILE A N 1
ATOM 937 C CA . ILE A 1 122 ? 7.546 -2.941 45.087 1.00 83.00 122 ILE A CA 1
ATOM 938 C C . ILE A 1 122 ? 6.897 -1.641 44.600 1.00 83.00 122 ILE A C 1
ATOM 940 O O . ILE A 1 122 ? 5.672 -1.528 44.623 1.00 83.00 122 ILE A O 1
ATOM 944 N N . PHE A 1 123 ? 7.699 -0.696 44.101 1.00 89.06 123 PHE A N 1
ATOM 945 C CA . PHE A 1 123 ? 7.191 0.505 43.438 1.00 89.06 123 PHE A CA 1
ATOM 946 C C . PHE A 1 123 ? 6.343 0.147 42.208 1.00 89.06 123 PHE A C 1
ATOM 948 O O . PHE A 1 123 ? 5.188 0.563 42.116 1.00 89.06 123 PHE A O 1
ATOM 955 N N . PHE A 1 124 ? 6.873 -0.684 41.302 1.00 87.12 124 PHE A N 1
ATOM 956 C CA . PHE A 1 124 ? 6.146 -1.102 40.099 1.00 87.12 124 PHE A CA 1
ATOM 957 C C . PHE A 1 124 ? 4.918 -1.960 40.406 1.00 87.12 124 PHE A C 1
ATOM 959 O O . PHE A 1 124 ? 3.935 -1.897 39.675 1.00 87.12 124 PHE A O 1
ATOM 966 N N . LEU A 1 125 ? 4.935 -2.722 41.500 1.00 83.38 125 LEU A N 1
ATOM 967 C CA . LEU A 1 125 ? 3.766 -3.457 41.967 1.00 83.38 125 LEU A CA 1
ATOM 968 C C . LEU A 1 125 ? 2.664 -2.506 42.449 1.00 83.38 125 LEU A C 1
ATOM 970 O O . LEU A 1 125 ? 1.507 -2.700 42.091 1.00 83.38 125 LEU A O 1
ATOM 974 N N . GLY A 1 126 ? 3.013 -1.460 43.208 1.00 84.81 126 GLY A N 1
ATOM 975 C CA . GLY A 1 126 ? 2.070 -0.405 43.598 1.00 84.81 126 GLY A CA 1
ATOM 976 C C . GLY A 1 126 ? 1.514 0.356 42.392 1.00 84.81 126 GLY A C 1
ATOM 977 O O . GLY A 1 126 ? 0.309 0.588 42.311 1.00 84.81 126 GLY A O 1
ATOM 978 N N . PHE A 1 127 ? 2.374 0.672 41.419 1.00 87.56 127 PHE A N 1
ATOM 979 C CA . PHE A 1 127 ? 1.981 1.280 40.146 1.00 87.56 127 PHE A CA 1
ATOM 980 C C . PHE A 1 127 ? 1.022 0.383 39.350 1.00 87.56 127 PHE A C 1
ATOM 982 O O . PHE A 1 127 ? -0.072 0.809 38.996 1.00 87.56 127 PHE A O 1
ATOM 989 N N . GLY A 1 128 ? 1.381 -0.883 39.124 1.00 82.19 128 GLY A N 1
ATOM 990 C CA . GLY A 1 128 ? 0.568 -1.831 38.361 1.00 82.19 128 GLY A CA 1
ATOM 991 C C . GLY A 1 128 ? -0.780 -2.131 39.019 1.00 82.19 128 GLY A C 1
ATOM 992 O O . GLY A 1 128 ? -1.800 -2.212 38.337 1.00 82.19 128 GLY A O 1
ATOM 993 N N . LEU A 1 129 ? -0.815 -2.230 40.352 1.00 78.88 129 LEU A N 1
ATOM 994 C CA . LEU A 1 129 ? -2.054 -2.492 41.085 1.00 78.88 129 LEU A CA 1
ATOM 995 C C . LEU A 1 129 ? -3.030 -1.307 41.038 1.00 78.88 129 LEU A C 1
ATOM 997 O O . LEU A 1 129 ? -4.239 -1.511 41.129 1.00 78.88 129 LEU A O 1
ATOM 1001 N N . SER A 1 130 ? -2.530 -0.085 40.828 1.00 80.69 130 SER A N 1
ATOM 1002 C CA . SER A 1 130 ? -3.366 1.117 40.732 1.00 80.69 130 SER A CA 1
ATOM 1003 C C . SER A 1 130 ? -4.391 1.071 39.585 1.00 80.69 130 SER A C 1
ATOM 1005 O O . SER A 1 130 ? -5.466 1.667 39.699 1.00 80.69 130 SER A O 1
ATOM 1007 N N . PHE A 1 131 ? -4.098 0.316 38.516 1.00 76.50 131 PHE A N 1
ATOM 1008 C CA . PHE A 1 131 ? -4.982 0.135 37.361 1.00 76.50 131 PHE A CA 1
ATOM 1009 C C . PHE A 1 131 ? -6.122 -0.858 37.628 1.00 76.50 131 PHE A C 1
ATOM 1011 O O . PHE A 1 131 ? -7.175 -0.784 36.997 1.00 76.50 131 PHE A O 1
ATOM 1018 N N . ALA A 1 132 ? -5.949 -1.776 38.586 1.00 67.31 132 ALA A N 1
ATOM 1019 C CA . ALA A 1 132 ? -6.920 -2.837 38.859 1.00 67.31 132 ALA A CA 1
ATOM 1020 C C . ALA A 1 132 ? -8.218 -2.320 39.511 1.00 67.31 132 ALA A C 1
ATOM 1022 O O . ALA A 1 132 ? -9.270 -2.939 39.372 1.00 67.31 132 ALA A O 1
ATOM 1023 N N . TRP A 1 133 ? -8.168 -1.183 40.212 1.00 71.81 133 TRP A N 1
ATOM 1024 C CA . TRP A 1 133 ? -9.314 -0.605 40.930 1.00 71.81 133 TRP A CA 1
ATOM 1025 C C . TRP A 1 133 ? -9.786 0.745 40.379 1.00 71.81 133 TRP A C 1
ATOM 1027 O O . TRP A 1 133 ? -10.703 1.349 40.946 1.00 71.81 133 TRP A O 1
ATOM 1037 N N . THR A 1 134 ? -9.198 1.223 39.274 1.00 69.12 134 THR A N 1
ATOM 1038 C CA . THR A 1 134 ? -9.616 2.461 38.596 1.00 69.12 134 THR A CA 1
ATOM 1039 C C . THR A 1 134 ? -11.122 2.507 38.307 1.00 69.12 134 THR A C 1
ATOM 1041 O O . THR A 1 134 ? -11.700 3.570 38.509 1.00 69.12 134 THR A O 1
ATOM 1044 N N . PRO A 1 135 ? -11.819 1.405 37.953 1.00 63.81 135 PRO A N 1
ATOM 1045 C CA . PRO A 1 135 ? -13.266 1.452 37.734 1.00 63.81 135 PRO A CA 1
ATOM 1046 C C . PRO A 1 135 ? -14.086 1.828 38.980 1.00 63.81 135 PRO A C 1
ATOM 1048 O O . PRO A 1 135 ? -15.064 2.562 38.863 1.00 63.81 135 PRO A O 1
ATOM 1051 N N . CYS A 1 136 ? -13.691 1.377 40.181 1.00 67.88 136 CYS A N 1
ATOM 1052 C CA . CYS A 1 136 ? -14.450 1.663 41.407 1.00 67.88 136 CYS A CA 1
ATOM 1053 C C . CYS A 1 136 ? -14.046 2.980 42.090 1.00 67.88 136 CYS A C 1
ATOM 1055 O O . CYS A 1 136 ? -14.852 3.583 42.796 1.00 67.88 136 CYS A O 1
ATOM 1057 N N . VAL A 1 137 ? -12.794 3.414 41.931 1.00 76.50 137 VAL A N 1
ATOM 1058 C CA . VAL A 1 137 ? -12.309 4.713 42.442 1.00 76.50 137 VAL A CA 1
ATOM 1059 C C . VAL A 1 137 ? -12.586 5.839 41.434 1.00 76.50 137 VAL A C 1
ATOM 1061 O O . VAL A 1 137 ? -12.638 7.016 41.792 1.00 76.50 137 VAL A O 1
ATOM 1064 N N . GLY A 1 138 ? -12.832 5.461 40.179 1.00 73.50 138 GLY A N 1
ATOM 1065 C CA . GLY A 1 138 ? -13.007 6.317 39.014 1.00 73.50 138 GLY A CA 1
ATOM 1066 C C . GLY A 1 138 ? -14.004 7.455 39.190 1.00 73.50 138 GLY A C 1
ATOM 1067 O O . GLY A 1 138 ? -13.621 8.572 38.885 1.00 73.50 138 GLY A O 1
ATOM 1068 N N . PRO A 1 139 ? -15.230 7.262 39.714 1.00 71.50 139 PRO A N 1
ATOM 1069 C CA . PRO A 1 139 ? -16.184 8.368 39.855 1.00 71.50 139 PRO A CA 1
ATOM 1070 C C . PRO A 1 139 ? -15.735 9.438 40.850 1.00 71.50 139 PRO A C 1
ATOM 1072 O O . PRO A 1 139 ? -15.923 10.633 40.617 1.00 71.50 139 PRO A O 1
ATOM 1075 N N . VAL A 1 140 ? -15.119 9.015 41.957 1.00 78.94 140 VAL A N 1
ATOM 1076 C CA . VAL A 1 140 ? -14.584 9.929 42.974 1.00 78.94 140 VAL A CA 1
ATOM 1077 C C . VAL A 1 140 ? -13.389 10.683 42.395 1.00 78.94 140 VAL A C 1
ATOM 1079 O O . VAL A 1 140 ? -13.334 11.909 42.477 1.00 78.94 140 VAL A O 1
ATOM 1082 N N . LEU A 1 141 ? -12.482 9.967 41.725 1.00 79.19 141 LEU A N 1
ATOM 1083 C CA . LEU A 1 141 ? -11.339 10.562 41.039 1.00 79.19 141 LEU A CA 1
ATOM 1084 C C . LEU A 1 141 ? -11.771 11.498 39.899 1.00 79.19 141 LEU A C 1
ATOM 1086 O O . LEU A 1 141 ? -11.210 12.575 39.767 1.00 79.19 141 LEU A O 1
ATOM 1090 N N . ALA A 1 142 ? -12.789 11.140 39.116 1.00 74.44 142 ALA A N 1
ATOM 1091 C CA . ALA A 1 142 ? -13.331 11.946 38.024 1.00 74.44 142 ALA A CA 1
ATOM 1092 C C . ALA A 1 142 ? -13.987 13.228 38.542 1.00 74.44 142 ALA A C 1
ATOM 1094 O O . ALA A 1 142 ? -13.799 14.287 37.954 1.00 74.44 142 ALA A O 1
ATOM 1095 N N . SER A 1 143 ? -14.692 13.153 39.675 1.00 77.56 143 SER A N 1
ATOM 1096 C CA . SER A 1 143 ? -15.241 14.336 40.346 1.00 77.56 143 SER A CA 1
ATOM 1097 C C . SER A 1 143 ? -14.122 15.288 40.774 1.00 77.56 143 SER A C 1
ATOM 1099 O O . SER A 1 143 ? -14.213 16.496 40.569 1.00 77.56 143 SER A O 1
ATOM 1101 N N . ILE A 1 144 ? -13.023 14.746 41.304 1.00 81.31 144 ILE A N 1
ATOM 1102 C CA . ILE A 1 144 ? -11.846 15.534 41.685 1.00 81.31 144 ILE A CA 1
ATOM 1103 C C . ILE A 1 144 ? -11.139 16.092 40.450 1.00 81.31 144 ILE A C 1
ATOM 1105 O O . ILE A 1 144 ? -10.760 17.258 40.463 1.00 81.31 144 ILE A O 1
ATOM 1109 N N . LEU A 1 145 ? -11.013 15.313 39.373 1.00 77.06 145 LEU A N 1
ATOM 1110 C CA . LEU A 1 145 ? -10.434 15.763 38.110 1.00 77.06 145 LEU A CA 1
ATOM 1111 C C . LEU A 1 145 ? -11.260 16.889 37.483 1.00 77.06 145 LEU A C 1
ATOM 1113 O O . LEU A 1 145 ? -10.672 17.881 37.073 1.00 77.06 145 LEU A O 1
ATOM 1117 N N . ALA A 1 146 ? -12.592 16.799 37.495 1.00 73.00 146 ALA A N 1
ATOM 1118 C CA . ALA A 1 146 ? -13.489 17.846 37.001 1.00 73.00 146 ALA A CA 1
ATOM 1119 C C . ALA A 1 146 ? -13.398 19.134 37.838 1.00 73.00 146 ALA A C 1
ATOM 1121 O O . ALA A 1 146 ? -13.305 20.240 37.303 1.00 73.00 146 ALA A O 1
ATOM 1122 N N . ILE A 1 147 ? -13.351 19.008 39.169 1.00 78.12 147 ILE A N 1
ATOM 1123 C CA . ILE A 1 147 ? -13.102 20.155 40.053 1.00 78.12 147 ILE A CA 1
ATOM 1124 C C . ILE A 1 147 ? -11.706 20.732 39.775 1.00 78.12 147 ILE A C 1
ATOM 1126 O O . ILE A 1 147 ? -11.549 21.948 39.701 1.00 78.12 147 ILE A O 1
ATOM 1130 N N . SER A 1 148 ? -10.701 19.882 39.557 1.00 72.62 148 SER A N 1
ATOM 1131 C CA . SER A 1 148 ? -9.326 20.298 39.273 1.00 72.62 148 SER A CA 1
ATOM 1132 C C . SER A 1 148 ? -9.165 20.948 37.895 1.00 72.62 148 SER A C 1
ATOM 1134 O O . SER A 1 148 ? -8.351 21.856 37.764 1.00 72.62 148 SER A O 1
ATOM 1136 N N . SER A 1 149 ? -9.949 20.539 36.892 1.00 67.50 149 SER A N 1
ATOM 1137 C CA . SER A 1 149 ? -9.908 21.097 35.537 1.00 67.50 149 SER A CA 1
ATOM 1138 C C . SER A 1 149 ? -10.613 22.447 35.455 1.00 67.50 149 SER A C 1
ATOM 1140 O O . SER A 1 149 ? -10.266 23.266 34.613 1.00 67.50 149 SER A O 1
ATOM 1142 N N . SER A 1 150 ? -11.577 22.710 36.346 1.00 71.00 150 SER A N 1
ATOM 1143 C CA . SER A 1 150 ? -12.187 24.041 36.481 1.00 71.00 150 SER A CA 1
ATOM 1144 C C . SER A 1 150 ? -11.241 25.090 37.084 1.00 71.00 150 SER A C 1
ATOM 1146 O O . SER A 1 150 ? -11.524 26.286 37.019 1.00 71.00 150 SER A O 1
ATOM 1148 N N . GLN A 1 151 ? -10.112 24.671 37.667 1.00 72.38 151 GLN A N 1
ATOM 1149 C CA . GLN A 1 151 ? -9.090 25.584 38.170 1.00 72.38 151 GLN A CA 1
ATOM 1150 C C . GLN A 1 151 ? -8.141 25.957 37.027 1.00 72.38 151 GLN A C 1
ATOM 1152 O O . GLN A 1 151 ? -7.504 25.093 36.437 1.00 72.38 151 GLN A O 1
ATOM 1157 N N . GLN A 1 152 ? -7.985 27.254 36.748 1.00 62.16 152 GLN A N 1
ATOM 1158 C CA . GLN A 1 152 ? -7.096 27.746 35.680 1.00 62.16 152 GLN A CA 1
ATOM 1159 C C . GLN A 1 152 ? -5.596 27.532 35.977 1.00 62.16 152 GLN A C 1
ATOM 1161 O O . GLN A 1 152 ? -4.753 27.773 35.118 1.00 62.16 152 GLN A O 1
ATOM 1166 N N . ASN A 1 153 ? -5.240 27.097 37.193 1.00 77.88 153 ASN A N 1
ATOM 1167 C CA . ASN A 1 153 ? -3.858 26.946 37.636 1.00 77.88 153 ASN A CA 1
ATOM 1168 C C . ASN A 1 153 ? -3.486 25.468 37.836 1.00 77.88 153 ASN A C 1
ATOM 1170 O O . ASN A 1 153 ? -3.944 24.824 38.781 1.00 77.88 153 ASN A O 1
ATOM 1174 N N . ILE A 1 154 ? -2.575 24.972 36.993 1.00 76.38 154 ILE A N 1
ATOM 1175 C CA . ILE A 1 154 ? -2.051 23.594 36.994 1.00 76.38 154 ILE A CA 1
ATOM 1176 C C . ILE A 1 154 ? -1.485 23.191 38.366 1.00 76.38 154 ILE A C 1
ATOM 1178 O O . ILE A 1 154 ? -1.612 22.034 38.778 1.00 76.38 154 ILE A O 1
ATOM 1182 N N . LEU A 1 155 ? -0.894 24.135 39.110 1.00 81.12 155 LEU A N 1
ATOM 1183 C CA . LEU A 1 155 ? -0.356 23.870 40.449 1.00 81.12 155 LEU A CA 1
ATOM 1184 C C . LEU A 1 155 ? -1.465 23.523 41.446 1.00 81.12 155 LEU A C 1
ATOM 1186 O O . LEU A 1 155 ? -1.282 22.642 42.284 1.00 81.12 155 LEU A O 1
ATOM 1190 N N . VAL A 1 156 ? -2.629 24.168 41.334 1.00 81.50 156 VAL A N 1
ATOM 1191 C CA . VAL A 1 156 ? -3.794 23.879 42.181 1.00 81.50 156 VAL A CA 1
ATOM 1192 C C . VAL A 1 156 ? -4.368 22.508 41.831 1.00 81.50 156 VAL A C 1
ATOM 1194 O O . VAL A 1 156 ? -4.658 21.722 42.733 1.00 81.50 156 VAL A O 1
ATOM 1197 N N . SER A 1 157 ? -4.469 22.181 40.541 1.00 74.12 157 SER A N 1
ATOM 1198 C CA . SER A 1 157 ? -4.960 20.879 40.077 1.00 74.12 157 SER A CA 1
ATOM 1199 C C . SER A 1 157 ? -4.052 19.733 40.535 1.00 74.12 157 SER A C 1
ATOM 1201 O O . SER A 1 157 ? -4.525 18.734 41.077 1.00 74.12 157 SER A O 1
ATOM 1203 N N . THR A 1 158 ? -2.735 19.919 40.416 1.00 83.50 158 THR A N 1
ATOM 1204 C CA . THR A 1 158 ? -1.728 18.959 40.894 1.00 83.50 158 THR A CA 1
ATOM 1205 C C . THR A 1 158 ? -1.792 18.803 42.415 1.00 83.50 158 THR A C 1
ATOM 1207 O O . THR A 1 158 ? -1.765 17.685 42.927 1.00 83.50 158 THR A O 1
ATOM 1210 N N . TYR A 1 159 ? -1.947 19.907 43.151 1.00 88.62 159 TYR A N 1
ATOM 1211 C CA . TYR A 1 159 ? -2.065 19.893 44.609 1.00 88.62 159 TYR A CA 1
ATOM 1212 C C . TYR A 1 159 ? -3.278 19.087 45.101 1.00 88.62 159 TYR A C 1
ATOM 1214 O O . TYR A 1 159 ? -3.144 18.283 46.025 1.00 88.62 159 TYR A O 1
ATOM 1222 N N . LEU A 1 160 ? -4.447 19.242 44.468 1.00 88.12 160 LEU A N 1
ATOM 1223 C CA . LEU A 1 160 ? -5.650 18.481 44.830 1.00 88.12 160 LEU A CA 1
ATOM 1224 C C . LEU A 1 160 ? -5.476 16.972 44.586 1.00 88.12 160 LEU A C 1
ATOM 1226 O O . LEU A 1 160 ? -5.908 16.167 45.411 1.00 88.12 160 LEU A O 1
ATOM 1230 N N . LEU A 1 161 ? -4.794 16.580 43.504 1.00 88.06 161 LEU A N 1
ATOM 1231 C CA . LEU A 1 161 ? -4.493 15.172 43.216 1.00 88.06 161 LEU A CA 1
ATOM 1232 C C . LEU A 1 161 ? -3.500 14.566 44.215 1.00 88.06 161 LEU A C 1
ATOM 1234 O O . LEU A 1 161 ? -3.691 13.429 44.652 1.00 88.06 161 LEU A O 1
ATOM 1238 N N . ILE A 1 162 ? -2.483 15.327 44.635 1.00 89.94 162 ILE A N 1
ATOM 1239 C CA . ILE A 1 162 ? -1.570 14.908 45.711 1.00 89.94 162 ILE A CA 1
ATOM 1240 C C . ILE A 1 162 ? -2.358 14.682 47.003 1.00 89.94 162 ILE A C 1
ATOM 1242 O O . ILE A 1 162 ? -2.188 13.657 47.661 1.00 89.94 162 ILE A O 1
ATOM 1246 N N . LEU A 1 163 ? -3.249 15.610 47.353 1.00 91.94 163 LEU A N 1
ATOM 1247 C CA . LEU A 1 163 ? -4.037 15.531 48.578 1.00 91.94 163 LEU A CA 1
ATOM 1248 C C . LEU A 1 163 ? -4.983 14.320 48.588 1.00 91.94 163 LEU A C 1
ATOM 1250 O O . LEU A 1 163 ? -5.081 13.623 49.600 1.00 91.94 163 LEU A O 1
ATOM 1254 N N . PHE A 1 164 ? -5.624 14.031 47.453 1.00 91.38 164 PHE A N 1
ATOM 1255 C CA . PHE A 1 164 ? -6.423 12.819 47.267 1.00 91.38 164 PHE A CA 1
ATOM 1256 C C . PHE A 1 164 ? -5.573 11.552 47.424 1.00 91.38 164 PHE A C 1
ATOM 1258 O O . PHE A 1 164 ? -5.943 10.641 48.168 1.00 91.38 164 PHE A O 1
ATOM 1265 N N . SER A 1 165 ? -4.407 11.513 46.771 1.00 91.62 165 SER A N 1
ATOM 1266 C CA . SER A 1 165 ? -3.490 10.373 46.840 1.00 91.62 165 SER A CA 1
ATOM 1267 C C . SER A 1 165 ? -2.985 10.114 48.261 1.00 91.62 165 SER A C 1
ATOM 1269 O O . SER A 1 165 ? -2.889 8.963 48.691 1.00 91.62 165 SER A O 1
ATOM 1271 N N . LEU A 1 166 ? -2.710 11.170 49.032 1.00 91.94 166 LEU A N 1
ATOM 1272 C CA . LEU A 1 166 ? -2.341 11.047 50.444 1.00 91.94 166 LEU A CA 1
ATOM 1273 C C . LEU A 1 166 ? -3.476 10.421 51.261 1.00 91.94 166 LEU A C 1
ATOM 1275 O O . LEU A 1 166 ? -3.240 9.450 51.978 1.00 91.94 166 LEU A O 1
ATOM 1279 N N . GLY A 1 167 ? -4.710 10.909 51.108 1.00 91.81 167 GLY A N 1
ATOM 1280 C CA . GLY A 1 167 ? -5.876 10.320 51.777 1.00 91.81 167 GLY A CA 1
ATOM 1281 C C . GLY A 1 167 ? -6.063 8.836 51.440 1.00 91.81 167 GLY A C 1
ATOM 1282 O O . GLY A 1 167 ? -6.374 8.032 52.315 1.00 91.81 167 GLY A O 1
ATOM 1283 N N . PHE A 1 168 ? -5.801 8.459 50.189 1.00 90.00 168 PHE A N 1
ATOM 1284 C CA . PHE A 1 168 ? -5.910 7.081 49.710 1.00 90.00 168 PHE A CA 1
ATOM 1285 C C . PHE A 1 168 ? -4.794 6.150 50.210 1.00 90.00 168 PHE A C 1
ATOM 1287 O O . PHE A 1 168 ? -5.035 4.978 50.500 1.00 90.00 168 PHE A O 1
ATOM 1294 N N . THR A 1 169 ? -3.559 6.647 50.306 1.00 89.69 169 THR A N 1
ATOM 1295 C CA . THR A 1 169 ? -2.376 5.829 50.632 1.00 89.69 169 THR A CA 1
ATOM 1296 C C . THR A 1 169 ? -2.098 5.711 52.131 1.00 89.69 169 THR A C 1
ATOM 1298 O O . THR A 1 169 ? -1.540 4.703 52.568 1.00 89.69 169 THR A O 1
ATOM 1301 N N . ILE A 1 170 ? -2.529 6.677 52.950 1.00 91.00 170 ILE A N 1
ATOM 1302 C CA . ILE A 1 170 ? -2.359 6.640 54.413 1.00 91.00 170 ILE A CA 1
ATOM 1303 C C . ILE A 1 170 ? -2.943 5.365 55.055 1.00 91.00 170 ILE A C 1
ATOM 1305 O O . ILE A 1 170 ? -2.244 4.760 55.870 1.00 91.00 170 ILE A O 1
ATOM 1309 N N . PRO A 1 171 ? -4.153 4.885 54.698 1.00 88.44 171 PRO A N 1
ATOM 1310 C CA . PRO A 1 171 ? -4.675 3.622 55.220 1.00 88.44 171 PRO A CA 1
ATOM 1311 C C . PRO A 1 171 ? -3.751 2.417 54.982 1.00 88.44 171 PRO A C 1
ATOM 1313 O O . PRO A 1 171 ? -3.591 1.592 55.880 1.00 88.44 171 PRO A O 1
ATOM 1316 N N . PHE A 1 172 ? -3.073 2.332 53.831 1.00 85.81 172 PHE A N 1
ATOM 1317 C CA . PHE A 1 172 ? -2.098 1.266 53.558 1.00 85.81 172 PHE A CA 1
ATOM 1318 C C . PHE A 1 172 ? -0.883 1.339 54.494 1.00 85.81 172 PHE A C 1
ATOM 1320 O O . PHE A 1 172 ? -0.435 0.310 55.011 1.00 85.81 172 PHE A O 1
ATOM 1327 N N . LEU A 1 173 ? -0.380 2.549 54.760 1.00 86.00 173 LEU A N 1
ATOM 1328 C CA . LEU A 1 173 ? 0.720 2.775 55.704 1.00 86.00 173 LEU A CA 1
ATOM 1329 C C . LEU A 1 173 ? 0.309 2.444 57.147 1.00 86.00 173 LEU A C 1
ATOM 1331 O O . LEU A 1 173 ? 1.075 1.820 57.881 1.00 86.00 173 LEU A O 1
ATOM 1335 N N . LEU A 1 174 ? -0.920 2.793 57.543 1.00 85.44 174 LEU A N 1
ATOM 1336 C CA . LEU A 1 174 ? -1.470 2.453 58.858 1.00 85.44 174 LEU A CA 1
ATOM 1337 C C . LEU A 1 174 ? -1.637 0.939 59.035 1.00 85.44 174 LEU A C 1
ATOM 1339 O O . LEU A 1 174 ? -1.278 0.403 60.083 1.00 85.44 174 LEU A O 1
ATOM 1343 N N . ILE A 1 175 ? -2.123 0.233 58.009 1.00 81.06 175 ILE A N 1
ATOM 1344 C CA . ILE A 1 175 ? -2.230 -1.234 58.022 1.00 81.06 175 ILE A CA 1
ATOM 1345 C C . ILE A 1 175 ? -0.848 -1.879 58.172 1.00 81.06 175 ILE A C 1
ATOM 1347 O O . ILE A 1 175 ? -0.704 -2.823 58.948 1.00 81.06 175 ILE A O 1
ATOM 1351 N N . ALA A 1 176 ? 0.170 -1.349 57.488 1.00 79.50 176 ALA A N 1
ATOM 1352 C CA . ALA A 1 176 ? 1.546 -1.817 57.640 1.00 79.50 176 ALA A CA 1
ATOM 1353 C C . ALA A 1 176 ? 2.107 -1.548 59.050 1.00 79.50 176 ALA A C 1
ATOM 1355 O O . ALA A 1 176 ? 2.858 -2.363 59.582 1.00 79.50 176 ALA A O 1
ATOM 1356 N N . TYR A 1 177 ? 1.726 -0.434 59.685 1.00 82.50 177 TYR A N 1
ATOM 1357 C CA . TYR A 1 177 ? 2.164 -0.099 61.044 1.00 82.50 177 TYR A CA 1
ATOM 1358 C C . TYR A 1 177 ? 1.511 -0.984 62.118 1.00 82.50 177 TYR A C 1
ATOM 1360 O O . TYR A 1 177 ? 2.184 -1.432 63.047 1.00 82.50 177 TYR A O 1
ATOM 1368 N N . PHE A 1 178 ? 0.213 -1.274 61.980 1.00 81.50 178 PHE A N 1
ATOM 1369 C CA . PHE A 1 178 ? -0.590 -2.032 62.951 1.00 81.50 178 PHE A CA 1
ATOM 1370 C C . PHE A 1 178 ? -0.856 -3.487 62.529 1.00 81.50 178 PHE A C 1
ATOM 1372 O O . PHE A 1 178 ? -1.894 -4.059 62.879 1.00 81.50 178 PHE A O 1
ATOM 1379 N N . GLN A 1 179 ? 0.082 -4.100 61.799 1.00 71.31 179 GLN A N 1
ATOM 1380 C CA . GLN A 1 179 ? -0.085 -5.410 61.156 1.00 71.31 179 GLN A CA 1
ATOM 1381 C C . GLN A 1 179 ? -0.692 -6.492 62.075 1.00 71.31 179 GLN A C 1
ATOM 1383 O O . GLN A 1 179 ? -1.641 -7.171 61.685 1.00 71.31 179 GLN A O 1
ATOM 1388 N N . ASP A 1 180 ? -0.233 -6.602 63.327 1.00 71.56 180 ASP A N 1
ATOM 1389 C CA . ASP A 1 180 ? -0.628 -7.684 64.242 1.00 71.56 180 ASP A CA 1
ATOM 1390 C C . ASP A 1 180 ? -2.074 -7.553 64.749 1.00 71.56 180 ASP A C 1
ATOM 1392 O O . ASP A 1 180 ? -2.773 -8.552 64.953 1.00 71.56 180 ASP A O 1
ATOM 1396 N N . ALA A 1 181 ? -2.546 -6.318 64.937 1.00 74.00 181 ALA A N 1
ATOM 1397 C CA . ALA A 1 181 ? -3.920 -6.031 65.347 1.00 74.00 181 ALA A CA 1
ATOM 1398 C C . ALA A 1 181 ? -4.881 -6.153 64.155 1.00 74.00 181 ALA A C 1
ATOM 1400 O O . ALA A 1 181 ? -5.940 -6.780 64.251 1.00 74.00 181 ALA A O 1
ATOM 1401 N N . VAL A 1 182 ? -4.470 -5.618 63.003 1.00 72.06 182 VAL A N 1
ATOM 1402 C CA . VAL A 1 182 ? -5.271 -5.586 61.778 1.00 72.06 182 VAL A CA 1
ATOM 1403 C C . VAL A 1 182 ? -5.483 -6.993 61.211 1.00 72.06 182 VAL A C 1
ATOM 1405 O O . VAL A 1 182 ? -6.607 -7.338 60.845 1.00 72.06 182 VAL A O 1
ATOM 1408 N N . LEU A 1 183 ? -4.464 -7.863 61.236 1.00 67.31 183 LEU A N 1
ATOM 1409 C CA . LEU A 1 183 ? -4.583 -9.256 60.782 1.00 67.31 183 LEU A CA 1
ATOM 1410 C C . LEU A 1 183 ? -5.629 -10.055 61.577 1.00 67.31 183 LEU A C 1
ATOM 1412 O O . LEU A 1 183 ? -6.361 -10.863 60.997 1.00 67.31 183 LEU A O 1
ATOM 1416 N N . LYS A 1 184 ? -5.752 -9.821 62.892 1.00 70.38 184 LYS A N 1
ATOM 1417 C CA . LYS A 1 184 ? -6.780 -10.470 63.729 1.00 70.38 184 LYS A CA 1
ATOM 1418 C C . LYS A 1 184 ? -8.191 -9.998 63.370 1.00 70.38 184 LYS A C 1
ATOM 1420 O O . LYS A 1 184 ? -9.116 -10.811 63.350 1.00 70.38 184 LYS A O 1
ATOM 1425 N N . GLN A 1 185 ? -8.358 -8.711 63.067 1.00 74.69 185 GLN A N 1
ATOM 1426 C CA . GLN A 1 185 ? -9.649 -8.134 62.682 1.00 74.69 185 GLN A CA 1
ATOM 1427 C C . GLN A 1 185 ? -10.074 -8.573 61.271 1.00 74.69 185 GLN A C 1
ATOM 1429 O O . GLN A 1 185 ? -11.222 -8.965 61.063 1.00 74.69 185 GLN A O 1
ATOM 1434 N N . ILE A 1 186 ? -9.137 -8.586 60.318 1.00 68.19 186 ILE A N 1
ATOM 1435 C CA . ILE A 1 186 ? -9.377 -8.983 58.923 1.00 68.19 186 ILE A CA 1
ATOM 1436 C C . ILE A 1 186 ? -9.829 -10.442 58.827 1.00 68.19 186 ILE A C 1
ATOM 1438 O O . ILE A 1 186 ? -10.726 -10.758 58.047 1.00 68.19 186 ILE A O 1
ATOM 1442 N N . LYS A 1 187 ? -9.309 -11.329 59.688 1.00 69.81 187 LYS A N 1
ATOM 1443 C CA . LYS A 1 187 ? -9.788 -12.718 59.759 1.00 69.81 187 LYS A CA 1
ATOM 1444 C C . LYS A 1 187 ? -11.280 -12.835 60.085 1.00 69.81 187 LYS A C 1
ATOM 1446 O O . LYS A 1 187 ? -11.944 -13.714 59.544 1.00 69.81 187 LYS A O 1
ATOM 1451 N N . LYS A 1 188 ? -11.828 -11.940 60.917 1.00 75.19 188 LYS A N 1
ATOM 1452 C CA . LYS A 1 188 ? -13.276 -11.885 61.191 1.00 75.19 188 LYS A CA 1
ATOM 1453 C C . LYS A 1 188 ? -14.059 -11.339 59.994 1.00 75.19 188 LYS A C 1
ATOM 1455 O O . LYS A 1 188 ? -15.155 -11.820 59.718 1.00 75.19 188 LYS A O 1
ATOM 1460 N N . LEU A 1 189 ? -13.484 -10.377 59.270 1.00 72.31 189 LEU A N 1
ATOM 1461 C CA . LEU A 1 189 ? -14.078 -9.780 58.071 1.00 72.31 189 LEU A CA 1
ATOM 1462 C C . LEU A 1 189 ? -14.194 -10.785 56.909 1.00 72.31 189 LEU A C 1
ATOM 1464 O O . LEU A 1 189 ? -15.176 -10.740 56.172 1.00 72.31 189 LEU A O 1
ATOM 1468 N N . TYR A 1 190 ? -13.269 -11.751 56.793 1.00 69.69 190 TYR A N 1
ATOM 1469 C CA . TYR A 1 190 ? -13.331 -12.803 55.763 1.00 69.69 190 TYR A CA 1
ATOM 1470 C C . TYR A 1 190 ? -14.597 -13.661 55.817 1.00 69.69 190 TYR A C 1
ATOM 1472 O O . TYR A 1 190 ? -15.024 -14.179 54.789 1.00 69.69 190 TYR A O 1
ATOM 1480 N N . ARG A 1 191 ? -15.254 -13.787 56.976 1.00 76.88 191 ARG A N 1
ATOM 1481 C CA . ARG A 1 191 ? -16.530 -14.515 57.058 1.00 76.88 191 ARG A CA 1
ATOM 1482 C C . ARG A 1 191 ? -17.626 -13.862 56.210 1.00 76.88 191 ARG A C 1
ATOM 1484 O O . ARG A 1 191 ? -18.506 -14.552 55.708 1.00 76.88 191 ARG A O 1
ATOM 1491 N N . TYR A 1 192 ? -17.549 -12.548 56.030 1.00 80.88 192 TYR A N 1
ATOM 1492 C CA . TYR A 1 192 ? -18.508 -11.767 55.256 1.00 80.88 192 TYR A CA 1
ATOM 1493 C C . TYR A 1 192 ? -18.062 -11.544 53.806 1.00 80.88 192 TYR A C 1
ATOM 1495 O O . TYR A 1 192 ? -18.804 -10.949 53.032 1.00 80.88 192 TYR A O 1
ATOM 1503 N N . PHE A 1 193 ? -16.885 -12.038 53.403 1.00 72.56 193 PHE A N 1
ATOM 1504 C CA . PHE A 1 193 ? -16.316 -11.791 52.073 1.00 72.56 193 PHE A CA 1
ATOM 1505 C C . PHE A 1 193 ? -17.219 -12.206 50.904 1.00 72.56 193 PHE A C 1
ATOM 1507 O O . PHE A 1 193 ? -17.316 -11.431 49.957 1.00 72.56 193 PHE A O 1
ATOM 1514 N N . PRO A 1 194 ? -17.923 -13.358 50.939 1.00 76.50 194 PRO A N 1
ATOM 1515 C CA . PRO A 1 194 ? -18.854 -13.722 49.870 1.00 76.50 194 PRO A CA 1
ATOM 1516 C C . PRO A 1 194 ? -20.000 -12.713 49.723 1.00 76.50 194 PRO A C 1
ATOM 1518 O O . PRO A 1 194 ? -20.341 -12.319 48.612 1.00 76.50 194 PRO A O 1
ATOM 1521 N N . VAL A 1 195 ? -20.542 -12.237 50.848 1.00 82.69 195 VAL A N 1
ATOM 1522 C CA . VAL A 1 195 ? -21.619 -11.235 50.874 1.00 82.69 195 VAL A CA 1
ATOM 1523 C C . VAL A 1 195 ? -21.106 -9.889 50.373 1.00 82.69 195 VAL A C 1
ATOM 1525 O O . VAL A 1 195 ? -21.733 -9.265 49.522 1.00 82.69 195 VAL A O 1
ATOM 1528 N N . ILE A 1 196 ? -19.924 -9.472 50.835 1.00 75.25 196 ILE A N 1
ATOM 1529 C CA . ILE A 1 196 ? -19.258 -8.256 50.363 1.00 75.25 196 ILE A CA 1
ATOM 1530 C C . ILE A 1 196 ? -19.020 -8.351 48.850 1.00 75.25 196 ILE A C 1
ATOM 1532 O O . ILE A 1 196 ? -19.329 -7.408 48.131 1.00 75.25 196 ILE A O 1
ATOM 1536 N N . LYS A 1 197 ? -18.559 -9.492 48.326 1.00 72.69 197 LYS A N 1
ATOM 1537 C CA . LYS A 1 197 ? -18.322 -9.709 46.887 1.00 72.69 197 LYS A CA 1
ATOM 1538 C C . LYS A 1 197 ? -19.591 -9.530 46.038 1.00 72.69 197 LYS A C 1
ATOM 1540 O O . LYS A 1 197 ? -19.538 -8.930 44.968 1.00 72.69 197 LYS A O 1
ATOM 1545 N N . VAL A 1 198 ? -20.738 -9.998 46.526 1.00 82.25 198 VAL A N 1
ATOM 1546 C CA . VAL A 1 198 ? -22.025 -9.810 45.839 1.00 82.25 198 VAL A CA 1
ATOM 1547 C C . VAL A 1 198 ? -22.487 -8.353 45.921 1.00 82.25 198 VAL A C 1
ATOM 1549 O O . VAL A 1 198 ? -22.796 -7.760 44.891 1.00 82.25 198 VAL A O 1
ATOM 1552 N N . LEU A 1 199 ? -22.467 -7.742 47.112 1.00 82.25 199 LEU A N 1
ATOM 1553 C CA . LEU A 1 199 ? -22.862 -6.338 47.305 1.00 82.25 199 LEU A CA 1
ATOM 1554 C C . LEU A 1 199 ? -22.014 -5.376 46.458 1.00 82.25 199 LEU A C 1
ATOM 1556 O O . LEU A 1 199 ? -22.533 -4.444 45.849 1.00 82.25 199 LEU A O 1
ATOM 1560 N N . THR A 1 200 ? -20.711 -5.640 46.384 1.00 68.94 200 THR A N 1
ATOM 1561 C CA . THR A 1 200 ? -19.759 -4.885 45.560 1.00 68.94 200 THR A CA 1
ATOM 1562 C C . THR A 1 200 ? -20.032 -5.031 44.066 1.00 68.94 200 THR A C 1
ATOM 1564 O O . THR A 1 200 ? -20.038 -4.028 43.357 1.00 68.94 200 THR A O 1
ATOM 1567 N N . GLY A 1 201 ? -20.326 -6.243 43.586 1.00 75.38 201 GLY A N 1
ATOM 1568 C CA . GLY A 1 201 ? -20.727 -6.467 42.196 1.00 75.38 201 GLY A CA 1
ATOM 1569 C C . GLY A 1 201 ? -22.035 -5.753 41.828 1.00 75.38 201 GLY A C 1
ATOM 1570 O O . GLY A 1 201 ? -22.106 -5.134 40.769 1.00 75.38 201 GLY A O 1
ATOM 1571 N N . ILE A 1 202 ? -23.034 -5.747 42.722 1.00 85.38 202 ILE A N 1
ATOM 1572 C CA . ILE A 1 202 ? -24.305 -5.021 42.523 1.00 85.38 202 ILE A CA 1
ATOM 1573 C C . ILE A 1 202 ? -24.068 -3.509 42.391 1.00 85.38 202 ILE A C 1
ATOM 1575 O O . ILE A 1 202 ? -24.638 -2.872 41.505 1.00 85.38 202 ILE A O 1
ATOM 1579 N N . LEU A 1 203 ? -23.198 -2.934 43.228 1.00 80.31 203 LEU A N 1
ATOM 1580 C CA . LEU A 1 203 ? -22.852 -1.511 43.157 1.00 80.31 203 LEU A CA 1
ATOM 1581 C C . LEU A 1 203 ? -22.194 -1.144 41.813 1.00 80.31 203 LEU A C 1
ATOM 1583 O O . LEU A 1 203 ? -22.536 -0.125 41.218 1.00 80.31 203 LEU A O 1
ATOM 1587 N N . ILE A 1 204 ? -21.278 -1.984 41.318 1.00 76.50 204 ILE A N 1
ATOM 1588 C CA . ILE A 1 204 ? -20.599 -1.781 40.027 1.00 76.50 204 ILE A CA 1
ATOM 1589 C C . ILE A 1 204 ? -21.607 -1.829 38.871 1.00 76.50 204 ILE A C 1
ATOM 1591 O O . ILE A 1 204 ? -21.560 -0.981 37.981 1.00 76.50 204 ILE A O 1
ATOM 1595 N N . ILE A 1 205 ? -22.555 -2.771 38.906 1.00 84.81 205 ILE A N 1
ATOM 1596 C CA . ILE A 1 205 ? -23.639 -2.852 37.916 1.00 84.81 205 ILE A CA 1
ATOM 1597 C C . ILE A 1 205 ? -24.474 -1.569 37.936 1.00 84.81 205 ILE A C 1
ATOM 1599 O O . ILE A 1 205 ? -24.707 -0.979 36.883 1.00 84.81 205 ILE A O 1
ATOM 1603 N N . TYR A 1 206 ? -24.878 -1.102 39.121 1.00 84.94 206 TYR A N 1
ATOM 1604 C CA . TYR A 1 206 ? -25.629 0.146 39.267 1.00 84.94 206 TYR A CA 1
ATOM 1605 C C . TYR A 1 206 ? -24.872 1.340 38.670 1.00 84.94 206 TYR A C 1
ATOM 1607 O O . TYR A 1 206 ? -25.452 2.116 37.916 1.00 84.94 206 TYR A O 1
ATOM 1615 N N . MET A 1 207 ? -23.566 1.453 38.929 1.00 75.88 207 MET A N 1
ATOM 1616 C CA . MET A 1 207 ? -22.727 2.502 38.341 1.00 75.88 207 MET A CA 1
ATOM 1617 C C . MET A 1 207 ? -22.628 2.410 36.813 1.00 75.88 207 MET A C 1
ATOM 1619 O O . MET A 1 207 ? -22.676 3.428 36.127 1.00 75.88 207 MET A O 1
ATOM 1623 N N . GLY A 1 208 ? -22.503 1.205 36.258 1.00 78.31 208 GLY A N 1
ATOM 1624 C CA . GLY A 1 208 ? -22.515 1.025 34.808 1.00 78.31 208 GLY A CA 1
ATOM 1625 C C . GLY A 1 208 ? -23.853 1.449 34.189 1.00 78.31 208 GLY A C 1
ATOM 1626 O O . GLY A 1 208 ? -23.870 2.123 33.160 1.00 78.31 208 GLY A O 1
ATOM 1627 N N . ILE A 1 209 ? -24.973 1.150 34.859 1.00 84.19 209 ILE A N 1
ATOM 1628 C CA . ILE A 1 209 ? -26.314 1.582 34.437 1.00 84.19 209 ILE A CA 1
ATOM 1629 C C . ILE A 1 209 ? -26.446 3.106 34.493 1.00 84.19 209 ILE A C 1
ATOM 1631 O O . ILE A 1 209 ? -26.975 3.690 33.550 1.00 84.19 209 ILE A O 1
ATOM 1635 N N . THR A 1 210 ? -25.966 3.773 35.548 1.00 77.06 210 THR A N 1
ATOM 1636 C CA . THR A 1 210 ? -26.069 5.238 35.648 1.00 77.06 210 THR A CA 1
ATOM 1637 C C . THR A 1 210 ? -25.237 5.950 34.582 1.00 77.06 210 THR A C 1
ATOM 1639 O O . THR A 1 210 ? -25.729 6.916 34.000 1.00 77.06 210 THR A O 1
ATOM 1642 N N . ILE A 1 211 ? -24.037 5.448 34.257 1.00 76.75 211 ILE A N 1
ATOM 1643 C CA . ILE A 1 211 ? -23.214 5.964 33.148 1.00 76.75 211 ILE A CA 1
ATOM 1644 C C . ILE A 1 211 ? -23.973 5.843 31.822 1.00 76.75 211 ILE A C 1
ATOM 1646 O O . ILE A 1 211 ? -24.046 6.805 31.060 1.00 76.75 211 ILE A O 1
ATOM 1650 N N . ILE A 1 212 ? -24.580 4.688 31.547 1.00 81.62 212 ILE A N 1
ATOM 1651 C CA . ILE A 1 212 ? -25.362 4.485 30.322 1.00 81.62 212 ILE A CA 1
ATOM 1652 C C . ILE A 1 212 ? -26.594 5.402 30.309 1.00 81.62 212 ILE A C 1
ATOM 1654 O O . ILE A 1 212 ? -26.824 6.109 29.331 1.00 81.62 212 ILE A O 1
ATOM 1658 N N . ALA A 1 213 ? -27.361 5.448 31.399 1.00 78.62 213 ALA A N 1
ATOM 1659 C CA . ALA A 1 213 ? -28.593 6.226 31.492 1.00 78.62 213 ALA A CA 1
ATOM 1660 C C . ALA A 1 213 ? -28.356 7.733 31.298 1.00 78.62 213 ALA A C 1
ATOM 1662 O O . ALA A 1 213 ? -29.120 8.382 30.586 1.00 78.62 213 ALA A O 1
ATOM 1663 N N . GLN A 1 214 ? -27.277 8.286 31.863 1.00 69.69 214 GLN A N 1
ATOM 1664 C CA . GLN A 1 214 ? -26.893 9.688 31.657 1.00 69.69 214 GLN A CA 1
ATOM 1665 C C . GLN A 1 214 ? -26.549 9.995 30.192 1.00 69.69 214 GLN A C 1
ATOM 1667 O O . GLN A 1 214 ? -26.851 11.082 29.706 1.00 69.69 214 GLN A O 1
ATOM 1672 N N . ASN A 1 215 ? -25.966 9.033 29.474 1.00 68.62 215 ASN A N 1
ATOM 1673 C CA . ASN A 1 215 ? -25.567 9.202 28.076 1.00 68.62 215 ASN A CA 1
ATOM 1674 C C . ASN A 1 215 ? -26.684 8.873 27.066 1.00 68.62 215 ASN A C 1
ATOM 1676 O O . ASN A 1 215 ? -26.621 9.341 25.930 1.00 68.62 215 ASN A O 1
ATOM 1680 N N . ILE A 1 216 ? -27.721 8.128 27.475 1.00 65.12 216 ILE A N 1
ATOM 1681 C CA . ILE A 1 216 ? -28.899 7.797 26.651 1.00 65.12 216 ILE A CA 1
ATOM 1682 C C . ILE A 1 216 ? -30.033 8.826 26.822 1.00 65.12 216 ILE A C 1
ATOM 1684 O O . ILE A 1 216 ? -30.667 9.205 25.836 1.00 65.12 216 ILE A O 1
ATOM 1688 N N . ASN A 1 217 ? -30.268 9.355 28.030 1.00 44.62 217 ASN A N 1
ATOM 1689 C CA . ASN A 1 217 ? -31.396 10.265 28.304 1.00 44.62 217 ASN A CA 1
ATOM 1690 C C . ASN A 1 217 ? -31.277 11.668 27.681 1.00 44.62 217 ASN A C 1
ATOM 1692 O O . ASN A 1 217 ? -32.227 12.444 27.752 1.00 44.62 217 ASN A O 1
ATOM 1696 N N . PHE A 1 218 ? -30.167 11.996 27.016 1.00 40.84 218 PHE A N 1
ATOM 1697 C CA . PHE A 1 218 ? -30.076 13.204 26.186 1.00 40.84 218 PHE A CA 1
ATOM 1698 C C . PHE A 1 218 ? -30.732 13.028 24.799 1.00 40.84 218 PHE A C 1
ATOM 1700 O O . PHE A 1 218 ? -30.822 13.987 24.043 1.00 40.84 218 PHE A O 1
ATOM 1707 N N . SER A 1 219 ? -31.188 11.818 24.446 1.00 33.12 219 SER A N 1
ATOM 1708 C CA . SER A 1 219 ? -31.668 11.492 23.094 1.00 33.12 219 SER A CA 1
ATOM 1709 C C . SER A 1 219 ? -33.178 11.233 22.981 1.00 33.12 219 SER A C 1
ATOM 1711 O O . SER A 1 219 ? -33.633 10.824 21.918 1.00 33.12 219 SER A O 1
ATOM 1713 N N . VAL A 1 220 ? -33.967 11.459 24.043 1.00 33.41 220 VAL A N 1
ATOM 1714 C CA . VAL A 1 220 ? -35.414 11.127 24.069 1.00 33.41 220 VAL A CA 1
ATOM 1715 C C . VAL A 1 220 ? -36.331 12.365 24.017 1.00 33.41 220 VAL A C 1
ATOM 1717 O O . VAL A 1 220 ? -37.548 12.239 24.041 1.00 33.41 220 VAL A O 1
ATOM 1720 N N . LYS A 1 221 ? -35.788 13.575 23.832 1.00 28.39 221 LYS A N 1
ATOM 1721 C CA . LYS A 1 221 ? -36.575 14.725 23.346 1.00 28.39 221 LYS A CA 1
ATOM 1722 C C . LYS A 1 221 ? -36.274 14.977 21.870 1.00 28.39 221 LYS A C 1
ATOM 1724 O O . LYS A 1 221 ? -35.608 15.939 21.515 1.00 28.39 221 LYS A O 1
ATOM 1729 N N . ASN A 1 222 ? -36.764 14.067 21.034 1.00 37.88 222 ASN A N 1
ATOM 1730 C CA . ASN A 1 222 ? -37.062 14.370 19.642 1.00 37.88 222 ASN A CA 1
ATOM 1731 C C . ASN A 1 222 ? -38.510 14.854 19.587 1.00 37.88 222 ASN A C 1
ATOM 1733 O O . ASN A 1 222 ? -39.418 14.037 19.654 1.00 37.88 222 ASN A O 1
ATOM 1737 N N . ASP A 1 223 ? -38.682 16.162 19.448 1.00 29.56 223 ASP A N 1
ATOM 1738 C CA . ASP A 1 223 ? -39.761 16.745 18.659 1.00 29.56 223 ASP A CA 1
ATOM 1739 C C . ASP A 1 223 ? -39.142 17.904 17.870 1.00 29.56 223 ASP A C 1
ATOM 1741 O O . ASP A 1 223 ? -38.566 18.822 18.448 1.00 29.56 223 ASP A O 1
ATOM 1745 N N . LEU A 1 224 ? -39.184 17.763 16.544 1.00 38.06 224 LEU A N 1
ATOM 1746 C CA . LEU A 1 224 ? -39.126 18.792 15.501 1.00 38.06 224 LEU A CA 1
ATOM 1747 C C . LEU A 1 224 ? -38.737 20.209 15.974 1.00 38.06 224 LEU A C 1
ATOM 1749 O O . LEU A 1 224 ? -39.597 21.030 16.287 1.00 38.06 224 LEU A O 1
ATOM 1753 N N . VAL A 1 225 ? -37.444 20.529 15.927 1.00 34.12 225 VAL A N 1
ATOM 1754 C CA . VAL A 1 225 ? -36.973 21.916 15.831 1.00 34.12 225 VAL A CA 1
ATOM 1755 C C . VAL A 1 225 ? -36.092 22.004 14.592 1.00 34.12 225 VAL A C 1
ATOM 1757 O O . VAL A 1 225 ? -35.115 21.264 14.466 1.00 34.12 225 VAL A O 1
ATOM 1760 N N . ASN A 1 226 ? -36.481 22.875 13.659 1.00 38.88 226 ASN A N 1
ATOM 1761 C CA . ASN A 1 226 ? -35.702 23.243 12.483 1.00 38.88 226 ASN A CA 1
ATOM 1762 C C . ASN A 1 226 ? -34.283 23.646 12.911 1.00 38.88 226 ASN A C 1
ATOM 1764 O O . ASN A 1 226 ? -34.086 24.663 13.567 1.00 38.88 226 ASN A O 1
ATOM 1768 N N . LEU A 1 227 ? -33.283 22.858 12.515 1.00 46.03 227 LEU A N 1
ATOM 1769 C CA . LEU A 1 227 ? -31.859 23.153 12.735 1.00 46.03 227 LEU A CA 1
ATOM 1770 C C . LEU A 1 227 ? -31.338 24.317 11.868 1.00 46.03 227 LEU A C 1
ATOM 1772 O O . LEU A 1 227 ? -30.163 24.663 11.962 1.00 46.03 227 LEU A O 1
ATOM 1776 N N . ASN A 1 228 ? -32.187 24.924 11.033 1.00 47.69 228 ASN A N 1
ATOM 1777 C CA . ASN A 1 228 ? -31.816 26.063 10.192 1.00 47.69 228 ASN A CA 1
ATOM 1778 C C . ASN A 1 228 ? -31.818 27.407 10.944 1.00 47.6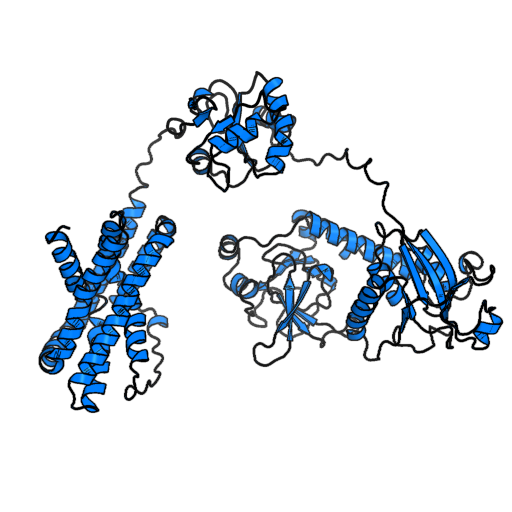9 228 ASN A C 1
ATOM 1780 O O . ASN A 1 228 ? -31.177 28.345 10.475 1.00 47.69 228 ASN A O 1
ATOM 1784 N N . ASP A 1 229 ? -32.461 27.485 12.116 1.00 47.62 229 ASP A N 1
ATOM 1785 C CA . ASP A 1 229 ? -32.720 28.755 12.815 1.00 47.62 229 ASP A CA 1
ATOM 1786 C C . ASP A 1 229 ? -31.619 29.148 13.819 1.00 47.62 229 ASP A C 1
ATOM 1788 O O . ASP A 1 229 ? -31.662 30.229 14.403 1.00 47.62 229 ASP A O 1
ATOM 1792 N N . THR A 1 230 ? -30.639 28.273 14.071 1.00 59.34 230 THR A N 1
ATOM 1793 C CA . THR A 1 230 ? -29.678 28.441 15.179 1.00 59.34 230 THR A CA 1
ATOM 1794 C C . THR A 1 230 ? -28.231 28.663 14.761 1.00 59.34 230 THR A C 1
ATOM 1796 O O . THR A 1 230 ? -27.444 29.104 15.598 1.00 59.34 230 THR A O 1
ATOM 1799 N N . ILE A 1 231 ? -27.861 28.385 13.506 1.00 74.62 231 ILE A N 1
ATOM 1800 C CA . ILE A 1 231 ? -26.466 28.498 13.063 1.00 74.62 231 ILE A CA 1
ATOM 1801 C C . ILE A 1 231 ? -26.257 29.832 12.352 1.00 74.62 231 ILE A C 1
ATOM 1803 O O . ILE A 1 231 ? -26.751 30.050 11.245 1.00 74.62 231 ILE A O 1
ATOM 1807 N N . VAL A 1 232 ? -25.510 30.716 13.012 1.00 81.44 232 VAL A N 1
ATOM 1808 C CA . VAL A 1 232 ? -25.219 32.071 12.540 1.00 81.44 232 VAL A CA 1
ATOM 1809 C C . VAL A 1 232 ? -23.921 32.076 11.738 1.00 81.44 232 VAL A C 1
ATOM 1811 O O . VAL A 1 232 ? -22.868 31.673 12.234 1.00 81.44 232 VAL A O 1
ATOM 1814 N N . LEU A 1 233 ? -23.994 32.572 10.506 1.00 88.75 233 LEU A N 1
ATOM 1815 C CA . LEU A 1 233 ? -22.852 32.823 9.636 1.00 88.75 233 LEU A CA 1
ATOM 1816 C C . LEU A 1 233 ? -22.582 34.315 9.535 1.00 88.75 233 LEU A C 1
ATOM 1818 O O . LEU A 1 233 ? -23.510 35.113 9.576 1.00 88.75 233 LEU A O 1
ATOM 1822 N N . THR A 1 234 ? -21.325 34.704 9.346 1.00 89.00 234 THR A N 1
ATOM 1823 C CA . THR A 1 234 ? -20.968 36.123 9.189 1.00 89.00 234 THR A CA 1
ATOM 1824 C C . THR A 1 234 ? -20.288 36.399 7.858 1.00 89.00 234 THR A C 1
ATOM 1826 O O . THR A 1 234 ? -19.519 35.573 7.380 1.00 89.00 234 THR A O 1
ATOM 1829 N N . ASP A 1 235 ? -20.538 37.556 7.250 1.00 88.75 235 ASP A N 1
ATOM 1830 C CA . ASP A 1 235 ? -19.775 38.013 6.080 1.00 88.75 235 ASP A CA 1
ATOM 1831 C C . ASP A 1 235 ? -18.507 38.802 6.477 1.00 88.75 235 ASP A C 1
ATOM 1833 O O . ASP A 1 235 ? -18.138 38.902 7.654 1.00 88.75 235 ASP A O 1
ATOM 1837 N N . PHE A 1 236 ? -17.823 39.389 5.489 1.00 86.25 236 PHE A N 1
ATOM 1838 C CA . PHE A 1 236 ? -16.635 40.225 5.700 1.00 86.25 236 PHE A CA 1
ATOM 1839 C C . PHE A 1 236 ? -16.878 41.464 6.580 1.00 86.25 236 PHE A C 1
ATOM 1841 O O . PHE A 1 236 ? -15.938 41.954 7.204 1.00 86.25 236 PHE A O 1
ATOM 1848 N N . ASN A 1 237 ? -18.120 41.951 6.665 1.00 83.38 237 ASN A N 1
ATOM 1849 C CA . ASN A 1 237 ? -18.516 43.103 7.477 1.00 83.38 237 ASN A CA 1
ATOM 1850 C C . ASN A 1 237 ? -19.122 42.686 8.831 1.00 83.38 237 ASN A C 1
ATOM 1852 O O . ASN A 1 237 ? -19.685 43.527 9.530 1.00 83.38 237 ASN A O 1
ATOM 1856 N N . ASN A 1 238 ? -19.010 41.403 9.206 1.00 81.94 238 ASN A N 1
ATOM 1857 C CA . ASN A 1 238 ? -19.659 40.790 10.370 1.00 81.94 238 ASN A CA 1
ATOM 1858 C C . ASN A 1 238 ? -21.189 40.906 10.366 1.00 81.94 238 ASN A C 1
ATOM 1860 O O . ASN A 1 238 ? -21.814 40.854 11.425 1.00 81.94 238 ASN A O 1
ATOM 1864 N N . LYS A 1 239 ? -21.812 41.058 9.194 1.00 87.12 239 LYS A N 1
ATOM 1865 C CA . LYS A 1 239 ? -23.264 40.955 9.100 1.00 87.12 239 LYS A CA 1
ATOM 1866 C C . LYS A 1 239 ? -23.653 39.487 9.213 1.00 87.12 239 LYS A C 1
ATOM 1868 O O . LYS A 1 239 ? -23.069 38.637 8.542 1.00 87.12 239 LYS A O 1
ATOM 1873 N N . GLU A 1 240 ? -24.617 39.218 10.081 1.00 86.81 240 GLU A N 1
ATOM 1874 C CA . GLU A 1 240 ? -25.098 37.875 10.381 1.00 86.81 240 GLU A CA 1
ATOM 1875 C C . GLU A 1 240 ? -26.125 37.408 9.343 1.00 86.81 240 GLU A C 1
ATOM 1877 O O . GLU A 1 240 ? -26.985 38.179 8.912 1.00 86.81 240 GLU A O 1
ATOM 1882 N N . TYR A 1 241 ? -26.008 36.144 8.948 1.00 85.75 241 TYR A N 1
ATOM 1883 C CA . TYR A 1 241 ? -26.901 35.435 8.042 1.00 85.75 241 TYR A CA 1
ATOM 1884 C C . TYR A 1 241 ? -27.202 34.051 8.610 1.00 85.75 241 TYR A C 1
ATOM 1886 O O . TYR A 1 241 ? -26.348 33.400 9.213 1.00 85.75 241 TYR A O 1
ATOM 1894 N N . THR A 1 242 ? -28.401 33.568 8.339 1.00 84.56 242 THR A N 1
ATOM 1895 C CA . THR A 1 242 ? -28.834 32.187 8.548 1.00 84.56 242 THR A CA 1
ATOM 1896 C C . THR A 1 242 ? -29.126 31.548 7.193 1.00 84.56 242 THR A C 1
ATOM 1898 O O . THR A 1 242 ? -29.286 32.236 6.184 1.00 84.56 242 THR A O 1
ATOM 1901 N N . LEU A 1 243 ? -29.203 30.216 7.130 1.00 79.44 243 LEU A N 1
ATOM 1902 C CA . LEU A 1 243 ? -29.586 29.546 5.878 1.00 79.44 243 LEU A CA 1
ATOM 1903 C C . LEU A 1 243 ? -31.021 29.894 5.445 1.00 79.44 243 LEU A C 1
ATOM 1905 O O . LEU A 1 243 ? -31.336 29.841 4.256 1.00 79.44 243 LEU A O 1
ATOM 1909 N N . ASP A 1 244 ? -31.861 30.300 6.393 1.00 80.44 244 ASP A N 1
ATOM 1910 C CA . ASP A 1 244 ? -33.235 30.724 6.156 1.00 80.44 244 ASP A CA 1
ATOM 1911 C C . ASP A 1 244 ? -33.339 32.053 5.395 1.00 80.44 244 ASP A C 1
ATOM 1913 O O . ASP A 1 244 ? -34.271 32.226 4.607 1.00 80.44 244 ASP A O 1
ATOM 1917 N N . ASP A 1 245 ? -32.344 32.938 5.513 1.00 83.25 245 ASP A N 1
ATOM 1918 C CA . ASP A 1 245 ? -32.288 34.205 4.764 1.00 83.25 245 ASP A CA 1
ATOM 1919 C C . ASP A 1 245 ? -32.173 33.998 3.242 1.00 83.25 245 ASP A C 1
ATOM 1921 O O . ASP A 1 245 ? -32.411 34.919 2.457 1.00 83.25 245 ASP A O 1
ATOM 1925 N N . PHE A 1 246 ? -31.834 32.779 2.814 1.00 83.94 246 PHE A N 1
ATOM 1926 C CA . PHE A 1 246 ? -31.716 32.392 1.410 1.00 83.94 246 PHE A CA 1
ATOM 1927 C C . PHE A 1 246 ? -32.941 31.617 0.887 1.00 83.94 246 PHE A C 1
ATOM 1929 O O . PHE A 1 246 ? -32.948 31.207 -0.279 1.00 83.94 246 PHE A O 1
ATOM 1936 N N . LYS A 1 247 ? -33.997 31.441 1.701 1.00 81.25 247 LYS A N 1
ATOM 1937 C CA . LYS A 1 247 ? -35.282 30.864 1.262 1.00 81.25 247 LYS A CA 1
ATOM 1938 C C . LYS A 1 247 ? -35.957 31.741 0.198 1.00 81.25 247 LYS A C 1
ATOM 1940 O O . LYS A 1 247 ? -35.745 32.947 0.107 1.00 81.25 247 LYS A O 1
ATOM 1945 N N . GLY A 1 248 ? -36.784 31.121 -0.642 1.00 81.00 248 GLY A N 1
ATOM 1946 C CA . GLY A 1 248 ? -37.470 31.766 -1.769 1.00 81.00 248 GLY A CA 1
ATOM 1947 C C . GLY A 1 248 ? -36.741 31.646 -3.112 1.00 81.00 248 GLY A C 1
ATOM 1948 O O . GLY A 1 248 ? -37.354 31.871 -4.154 1.00 81.00 248 GLY A O 1
ATOM 1949 N N . LYS A 1 249 ? -35.473 31.217 -3.115 1.00 85.62 249 LYS A N 1
ATOM 1950 C CA . LYS A 1 249 ? -34.731 30.815 -4.318 1.00 85.62 249 LYS A CA 1
ATOM 1951 C C . LYS A 1 249 ? -33.960 29.524 -4.068 1.00 85.62 249 LYS A C 1
ATOM 1953 O O . LYS A 1 249 ? -33.566 29.221 -2.945 1.00 85.62 249 LYS A O 1
ATOM 1958 N N . ASN A 1 250 ? -33.727 28.777 -5.140 1.00 88.44 250 ASN A N 1
ATOM 1959 C CA . ASN A 1 250 ? -32.829 27.631 -5.110 1.00 88.44 250 ASN A CA 1
ATOM 1960 C C . ASN A 1 250 ? -31.426 28.092 -4.697 1.00 88.44 250 ASN A C 1
ATOM 1962 O O . ASN A 1 250 ? -30.895 29.042 -5.275 1.00 88.44 250 ASN A O 1
ATOM 1966 N N . THR A 1 251 ? -30.845 27.435 -3.694 1.00 89.75 251 THR A N 1
ATOM 1967 C CA . THR A 1 251 ? -29.604 27.892 -3.059 1.00 89.75 251 THR A CA 1
ATOM 1968 C C . THR A 1 251 ? -28.514 26.836 -3.172 1.00 89.75 251 THR A C 1
ATOM 1970 O O . THR A 1 251 ? -28.691 25.688 -2.765 1.00 89.75 251 THR A O 1
ATOM 1973 N N . TYR A 1 252 ? -27.383 27.236 -3.748 1.00 91.31 252 TYR A N 1
ATOM 1974 C CA . TYR A 1 252 ? -26.157 26.460 -3.873 1.00 91.31 252 TYR A CA 1
ATOM 1975 C C . TYR A 1 252 ? -25.134 26.962 -2.855 1.00 91.31 252 TYR A C 1
ATOM 1977 O O . TYR A 1 252 ? -24.758 28.135 -2.862 1.00 91.31 252 TYR A O 1
ATOM 1985 N N . VAL A 1 253 ? -24.684 26.057 -1.989 1.00 91.88 253 VAL A N 1
ATOM 1986 C CA . VAL A 1 253 ? -23.765 26.358 -0.889 1.00 91.88 253 VAL A CA 1
ATOM 1987 C C . VAL A 1 253 ? -22.470 25.581 -1.080 1.00 91.88 253 VAL A C 1
ATOM 1989 O O . VAL A 1 253 ? -22.466 24.364 -0.908 1.00 91.88 253 VAL A O 1
ATOM 1992 N N . LYS A 1 254 ? -21.368 26.264 -1.413 1.00 92.12 254 LYS A N 1
ATOM 1993 C CA . LYS A 1 254 ? -20.039 25.648 -1.600 1.00 92.12 254 LYS A CA 1
ATOM 1994 C C . LYS A 1 254 ? -19.185 25.769 -0.338 1.00 92.12 254 LYS A C 1
ATOM 1996 O O . LYS A 1 254 ? -18.812 26.867 0.050 1.00 92.12 254 LYS A O 1
ATOM 2001 N N . PHE A 1 255 ? -18.795 24.648 0.246 1.00 92.19 255 PHE A N 1
ATOM 2002 C CA . PHE A 1 255 ? -17.844 24.557 1.355 1.00 92.19 255 PHE A CA 1
ATOM 2003 C C . PHE A 1 255 ? -16.428 24.385 0.812 1.00 92.19 255 PHE A C 1
ATOM 2005 O O . PHE A 1 255 ? -16.192 23.485 -0.001 1.00 92.19 255 PHE A O 1
ATOM 2012 N N . TRP A 1 256 ? -15.485 25.214 1.258 1.00 89.88 256 TRP A N 1
ATOM 2013 C CA . TRP A 1 256 ? -14.108 25.179 0.763 1.00 89.88 256 TRP A CA 1
ATOM 2014 C C . TRP A 1 256 ? -13.089 25.725 1.776 1.00 89.88 256 TRP A C 1
ATOM 2016 O O . TRP A 1 256 ? -13.476 26.269 2.809 1.00 89.88 256 TRP A O 1
ATOM 2026 N N . ALA A 1 257 ? -11.795 25.542 1.485 1.00 87.00 257 ALA A N 1
ATOM 2027 C CA . ALA A 1 257 ? -10.692 25.991 2.336 1.00 87.00 257 ALA A CA 1
ATOM 2028 C C . ALA A 1 257 ? -9.533 26.619 1.535 1.00 87.00 257 ALA A C 1
ATOM 2030 O O . ALA A 1 257 ? -9.309 26.235 0.385 1.00 87.00 257 ALA A O 1
ATOM 2031 N N . SER A 1 258 ? -8.770 27.538 2.137 1.00 82.88 258 SER A N 1
ATOM 2032 C CA . SER A 1 258 ? -7.648 28.252 1.494 1.00 82.88 258 SER A CA 1
ATOM 2033 C C . SER A 1 258 ? -6.444 27.354 1.191 1.00 82.88 258 SER A C 1
ATOM 2035 O O . SER A 1 258 ? -5.765 27.547 0.187 1.00 82.88 258 SER A O 1
ATOM 2037 N N . TRP A 1 259 ? -6.195 26.329 2.011 1.00 70.12 259 TRP A N 1
ATOM 2038 C CA . TRP A 1 259 ? -5.108 25.363 1.806 1.00 70.12 259 TRP A CA 1
ATOM 2039 C C . TRP A 1 259 ? -5.451 24.263 0.793 1.00 70.12 259 TRP A C 1
ATOM 2041 O O . TRP A 1 259 ? -4.590 23.453 0.463 1.00 70.12 259 TRP A O 1
ATOM 2051 N N . CYS A 1 260 ? -6.698 24.200 0.315 1.00 73.75 260 CYS A N 1
ATOM 2052 C CA . CYS A 1 260 ? -7.174 23.195 -0.635 1.00 73.75 260 CYS A CA 1
ATOM 2053 C C . CYS A 1 260 ? -6.852 23.645 -2.076 1.00 73.75 260 CYS A C 1
ATOM 2055 O O . CYS A 1 260 ? -7.536 24.535 -2.589 1.00 73.75 260 CYS A O 1
ATOM 2057 N N . PRO A 1 261 ? -5.872 23.030 -2.776 1.00 59.81 261 PRO A N 1
ATOM 2058 C CA . PRO A 1 261 ? -5.417 23.528 -4.080 1.00 59.81 261 PRO A CA 1
ATOM 2059 C C . PRO A 1 261 ? -6.524 23.524 -5.140 1.00 59.81 261 PRO A C 1
ATOM 2061 O O . PRO A 1 261 ? -6.673 24.484 -5.893 1.00 59.81 261 PRO A O 1
ATOM 2064 N N . ILE A 1 262 ? -7.356 22.479 -5.131 1.00 63.38 262 ILE A N 1
ATOM 2065 C CA . ILE A 1 262 ? -8.512 22.330 -6.025 1.00 63.38 262 ILE A CA 1
ATOM 2066 C C . ILE A 1 262 ? -9.539 23.443 -5.760 1.00 63.38 262 ILE A C 1
ATOM 2068 O O . ILE A 1 262 ? -9.968 24.133 -6.678 1.00 63.38 262 ILE A O 1
ATOM 2072 N N . CYS A 1 263 ? -9.855 23.709 -4.492 1.00 78.94 263 CYS A N 1
ATOM 2073 C CA . CYS A 1 263 ? -10.808 24.741 -4.095 1.00 78.94 263 CYS A CA 1
ATOM 2074 C C . CYS A 1 263 ? -10.410 26.141 -4.579 1.00 78.94 263 CYS A C 1
ATOM 2076 O O . CYS A 1 263 ? -11.263 26.890 -5.058 1.00 78.94 263 CYS A O 1
ATOM 2078 N N . VAL A 1 264 ? -9.122 26.475 -4.442 1.00 79.44 264 VAL A N 1
ATOM 2079 C CA . VAL A 1 264 ? -8.565 27.773 -4.844 1.00 79.44 264 VAL A CA 1
ATOM 2080 C C . VAL A 1 264 ? -8.533 27.904 -6.365 1.00 79.44 264 VAL A C 1
ATOM 2082 O O . VAL A 1 264 ? -8.929 28.945 -6.882 1.00 79.44 264 VAL A O 1
ATOM 2085 N N . SER A 1 265 ? -8.157 26.839 -7.085 1.00 71.44 265 SER A N 1
ATOM 2086 C CA . SER A 1 265 ? -8.131 26.831 -8.559 1.00 71.44 265 SER A CA 1
ATOM 2087 C C . SER A 1 265 ? -9.505 27.041 -9.216 1.00 71.44 265 SER A C 1
ATOM 2089 O O . SER A 1 265 ? -9.588 27.352 -10.398 1.00 71.44 265 SER A O 1
ATOM 2091 N N . GLU A 1 266 ? -10.590 26.911 -8.448 1.00 75.50 266 GLU A N 1
ATOM 2092 C CA . GLU A 1 266 ? -11.970 27.016 -8.930 1.00 75.50 266 GLU A CA 1
ATOM 2093 C C . GLU A 1 266 ? -12.664 28.337 -8.580 1.00 75.50 266 GLU A C 1
ATOM 2095 O O . GLU A 1 266 ? -13.843 28.517 -8.904 1.00 75.50 266 GLU A O 1
ATOM 2100 N N . LEU A 1 267 ? -11.993 29.247 -7.871 1.00 82.31 267 LEU A N 1
ATOM 2101 C CA . LEU A 1 267 ? -12.617 30.503 -7.453 1.00 82.31 267 LEU A CA 1
ATOM 2102 C C . LEU A 1 267 ? -13.062 31.343 -8.658 1.00 82.31 267 LEU A C 1
ATOM 2104 O O . LEU A 1 267 ? -14.139 31.933 -8.605 1.00 82.31 267 LEU A O 1
ATOM 2108 N N . ASP A 1 268 ? -12.326 31.299 -9.769 1.00 82.06 268 ASP A N 1
ATOM 2109 C CA . ASP A 1 268 ? -12.685 32.005 -11.005 1.00 82.06 268 ASP A CA 1
ATOM 2110 C C . ASP A 1 268 ? -14.015 31.510 -11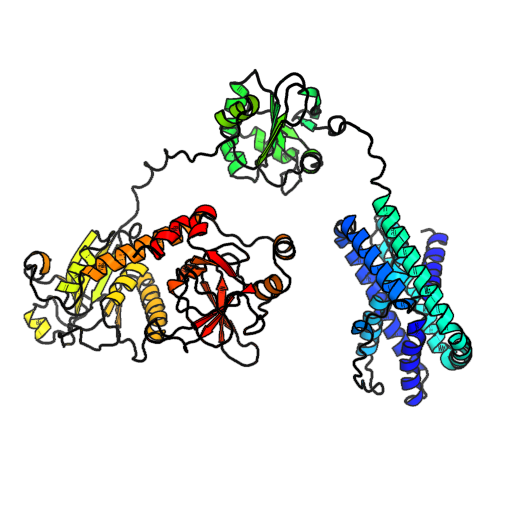.592 1.00 82.06 268 ASP A C 1
ATOM 2112 O O . ASP A 1 268 ? -14.882 32.310 -11.951 1.00 82.06 268 ASP A O 1
ATOM 2116 N N . ALA A 1 269 ? -14.234 30.191 -11.601 1.00 79.25 269 ALA A N 1
ATOM 2117 C CA . ALA A 1 269 ? -15.475 29.593 -12.090 1.00 79.25 269 ALA A CA 1
ATOM 2118 C C . ALA A 1 269 ? -16.674 29.931 -11.187 1.00 79.25 269 ALA A C 1
ATOM 2120 O O . ALA A 1 269 ? -17.772 30.200 -11.680 1.00 79.25 269 ALA A O 1
ATOM 2121 N N . VAL A 1 270 ? -16.469 29.966 -9.863 1.00 83.12 270 VAL A N 1
ATOM 2122 C CA . VAL A 1 270 ? -17.505 30.376 -8.897 1.00 83.12 270 VAL A CA 1
ATOM 2123 C C . VAL A 1 270 ? -17.815 31.868 -9.025 1.00 83.12 270 VAL A C 1
ATOM 2125 O O . VAL A 1 270 ? -18.980 32.261 -8.935 1.00 83.12 270 VAL A O 1
ATOM 2128 N N . ASN A 1 271 ? -16.801 32.700 -9.265 1.00 85.56 271 ASN A N 1
ATOM 2129 C CA . ASN A 1 271 ? -16.958 34.130 -9.506 1.00 85.56 271 ASN A CA 1
ATOM 2130 C C . ASN A 1 271 ? -17.772 34.398 -10.783 1.00 85.56 271 ASN A C 1
ATOM 2132 O O . ASN A 1 271 ? -18.693 35.215 -10.761 1.00 85.56 271 ASN A O 1
ATOM 2136 N N . GLU A 1 272 ? -17.496 33.670 -11.869 1.00 83.31 272 GLU A N 1
ATOM 2137 C CA . GLU A 1 272 ? -18.272 33.743 -13.113 1.00 83.31 272 GLU A CA 1
ATOM 2138 C C . GLU A 1 272 ? -19.718 33.261 -12.914 1.00 83.31 272 GLU A C 1
ATOM 2140 O O . GLU A 1 272 ? -20.668 33.921 -13.348 1.00 83.31 272 GLU A O 1
ATOM 2145 N N . LEU A 1 273 ? -19.909 32.143 -12.206 1.00 82.81 273 LEU A N 1
ATOM 2146 C CA . LEU A 1 273 ? -21.235 31.600 -11.915 1.00 82.81 273 LEU A CA 1
ATOM 2147 C C . LEU A 1 273 ? -22.073 32.583 -11.082 1.00 82.81 273 LEU A C 1
ATOM 2149 O O . LEU A 1 273 ? -23.257 32.765 -11.367 1.00 82.81 273 LEU A O 1
ATOM 2153 N N . SER A 1 274 ? -21.449 33.237 -10.097 1.00 84.31 274 SER A N 1
ATOM 2154 C CA . SER A 1 274 ? -22.087 34.239 -9.230 1.00 84.31 274 SER A CA 1
ATOM 2155 C C . SER A 1 274 ? -22.422 35.531 -9.983 1.00 84.31 274 SER A C 1
ATOM 2157 O O . SER A 1 274 ? -23.417 36.184 -9.679 1.00 84.31 274 SER A O 1
ATOM 2159 N N . ALA A 1 275 ? -21.634 35.892 -11.002 1.00 82.00 275 ALA A N 1
ATOM 2160 C CA . ALA A 1 275 ? -21.887 37.065 -11.838 1.00 82.00 275 ALA A CA 1
ATOM 2161 C C . ALA A 1 275 ? -23.008 36.841 -12.869 1.00 82.00 275 ALA A C 1
ATOM 2163 O O . ALA A 1 275 ? -23.783 37.755 -13.162 1.00 82.00 275 ALA A O 1
ATOM 2164 N N . THR A 1 276 ? -23.086 35.635 -13.439 1.00 78.06 276 THR A N 1
ATOM 2165 C CA . THR A 1 276 ? -23.978 35.315 -14.567 1.00 78.06 276 THR A CA 1
ATOM 2166 C C . THR A 1 276 ? -25.354 34.808 -14.143 1.00 78.06 276 THR A C 1
ATOM 2168 O O . THR A 1 276 ? -26.312 34.973 -14.897 1.00 78.06 276 THR A O 1
ATOM 2171 N N . ASN A 1 277 ? -25.498 34.236 -12.941 1.00 72.31 277 ASN A N 1
ATOM 2172 C CA . ASN A 1 277 ? -26.762 33.654 -12.484 1.00 72.31 277 ASN A CA 1
ATOM 2173 C C . ASN A 1 277 ? -27.426 34.452 -11.375 1.00 72.31 277 ASN A C 1
ATOM 2175 O O . ASN A 1 277 ? -26.982 34.441 -10.233 1.00 72.31 277 ASN A O 1
ATOM 2179 N N . LYS A 1 278 ? -28.566 35.064 -11.704 1.00 72.56 278 LYS A N 1
ATOM 2180 C CA . LYS A 1 278 ? -29.412 35.784 -10.737 1.00 72.56 278 LYS A CA 1
ATOM 2181 C C . LYS A 1 278 ? -30.611 34.966 -10.237 1.00 72.56 278 LYS A C 1
ATOM 2183 O O . LYS A 1 278 ? -31.301 35.391 -9.302 1.00 72.56 278 LYS A O 1
ATOM 2188 N N . ASP A 1 279 ? -30.839 33.799 -10.838 1.00 78.50 279 ASP A N 1
ATOM 2189 C CA . ASP A 1 279 ? -31.999 32.937 -10.574 1.00 78.50 279 ASP A CA 1
ATOM 2190 C C . ASP A 1 279 ? -31.758 31.937 -9.430 1.00 78.50 279 ASP A C 1
ATOM 2192 O O . ASP A 1 279 ? -32.713 31.421 -8.852 1.00 78.50 279 ASP A O 1
ATOM 2196 N N . ILE A 1 280 ? -30.492 31.701 -9.066 1.00 84.75 280 ILE A N 1
ATOM 2197 C CA . ILE A 1 280 ? -30.072 30.851 -7.944 1.00 84.75 280 ILE A CA 1
ATOM 2198 C C . ILE A 1 280 ? -29.193 31.651 -6.981 1.00 84.75 280 ILE A C 1
ATOM 2200 O O . ILE A 1 280 ? -28.404 32.491 -7.412 1.00 84.75 280 ILE A O 1
ATOM 2204 N N . ASN A 1 281 ? -29.312 31.387 -5.683 1.00 87.94 281 ASN A N 1
ATOM 2205 C CA . ASN A 1 281 ? -28.403 31.950 -4.688 1.00 87.94 281 ASN A CA 1
ATOM 2206 C C . ASN A 1 281 ? -27.113 31.125 -4.682 1.00 87.94 281 ASN A C 1
ATOM 2208 O O . ASN A 1 281 ? -27.167 29.907 -4.517 1.00 87.94 281 ASN A O 1
ATOM 2212 N N . ILE A 1 282 ? -25.963 31.777 -4.850 1.00 89.88 282 ILE A N 1
ATOM 2213 C CA . ILE A 1 282 ? -24.646 31.134 -4.792 1.00 89.88 282 ILE A CA 1
ATOM 2214 C C . ILE A 1 282 ? -23.903 31.714 -3.602 1.00 89.88 282 ILE A C 1
ATOM 2216 O O . ILE A 1 282 ? -23.507 32.879 -3.608 1.00 89.88 282 ILE A O 1
ATOM 2220 N N . ILE A 1 283 ? -23.729 30.890 -2.576 1.00 90.31 283 ILE A N 1
ATOM 2221 C CA . ILE A 1 283 ? -22.993 31.257 -1.372 1.00 90.31 283 ILE A CA 1
ATOM 2222 C C . ILE A 1 283 ? -21.863 30.267 -1.141 1.00 90.31 283 ILE A C 1
ATOM 2224 O O . ILE A 1 283 ? -21.962 29.080 -1.454 1.00 90.31 283 ILE A O 1
ATOM 2228 N N . THR A 1 284 ? -20.762 30.761 -0.596 1.00 92.75 284 THR A N 1
ATOM 2229 C CA . THR A 1 284 ? -19.620 29.933 -0.229 1.00 92.75 284 THR A CA 1
ATOM 2230 C C . THR A 1 284 ? -19.370 30.035 1.264 1.00 92.75 284 THR A C 1
ATOM 2232 O O . THR A 1 284 ? -19.592 31.085 1.860 1.00 92.75 284 THR A O 1
ATOM 2235 N N . ILE A 1 285 ? -18.947 28.934 1.873 1.00 93.12 285 ILE A N 1
ATOM 2236 C CA . ILE A 1 285 ? -18.738 28.820 3.310 1.00 93.12 285 ILE A CA 1
ATOM 2237 C C . ILE A 1 285 ? -17.299 28.408 3.577 1.00 93.12 285 ILE A C 1
ATOM 2239 O O . ILE A 1 285 ? -16.818 27.404 3.043 1.00 93.12 285 ILE A O 1
ATOM 2243 N N . VAL A 1 286 ? -16.645 29.180 4.440 1.00 91.88 286 VAL A N 1
ATOM 2244 C CA . VAL A 1 286 ? -15.300 28.923 4.959 1.00 91.88 286 VAL A CA 1
ATOM 2245 C C . VAL A 1 286 ? -15.386 28.866 6.480 1.00 91.88 286 VAL A C 1
ATOM 2247 O O . VAL A 1 286 ? -16.137 29.626 7.086 1.00 91.88 286 VAL A O 1
ATOM 2250 N N . ALA A 1 287 ? -14.630 27.971 7.111 1.00 91.06 287 ALA A N 1
ATOM 2251 C CA . ALA A 1 287 ? -14.635 27.801 8.564 1.00 91.06 287 ALA A CA 1
ATOM 2252 C C . ALA A 1 287 ? -13.258 28.160 9.153 1.00 91.06 287 ALA A C 1
ATOM 2254 O O . ALA A 1 287 ? -12.376 27.299 9.197 1.00 91.06 287 ALA A O 1
ATOM 2255 N N . PRO A 1 288 ? -13.036 29.418 9.582 1.00 87.62 288 PRO A N 1
ATOM 2256 C CA . PRO A 1 288 ? -11.750 29.851 10.122 1.00 87.62 288 PRO A CA 1
ATOM 2257 C C . PRO A 1 288 ? -11.294 29.008 11.317 1.00 87.62 288 PRO A C 1
ATOM 2259 O O . PRO A 1 288 ? -12.101 28.657 12.173 1.00 87.62 288 PRO A O 1
ATOM 2262 N N . ASN A 1 289 ? -9.993 28.710 11.406 1.00 79.44 289 ASN A N 1
ATOM 2263 C CA . ASN A 1 289 ? -9.382 27.857 12.444 1.00 79.44 289 ASN A CA 1
ATOM 2264 C C . ASN A 1 289 ? -9.907 26.406 12.514 1.00 79.44 289 ASN A C 1
ATOM 2266 O O . ASN A 1 289 ? -9.523 25.650 13.411 1.00 79.44 289 ASN A O 1
ATOM 2270 N N . TYR A 1 290 ? -10.763 25.984 11.583 1.00 74.12 290 TYR A N 1
ATOM 2271 C CA . TYR A 1 290 ? -11.308 24.633 11.530 1.00 74.12 290 TYR A CA 1
ATOM 2272 C C . TYR A 1 290 ? -10.576 23.809 10.461 1.00 74.12 290 TYR A C 1
ATOM 2274 O O . TYR A 1 290 ? -10.395 24.256 9.331 1.00 74.12 290 TYR A O 1
ATOM 2282 N N . LYS A 1 291 ? -10.129 22.592 10.812 1.00 72.00 291 LYS A N 1
ATOM 2283 C CA . LYS A 1 291 ? -9.367 21.681 9.923 1.00 72.00 291 LYS A CA 1
ATOM 2284 C C . LYS A 1 291 ? -8.159 22.339 9.220 1.00 72.00 291 LYS A C 1
ATOM 2286 O O . LYS A 1 291 ? -7.915 22.081 8.048 1.00 72.00 291 LYS A O 1
ATOM 2291 N N . GLY A 1 292 ? -7.402 23.177 9.929 1.00 70.38 292 GLY A N 1
ATOM 2292 C CA . GLY A 1 292 ? -6.184 23.803 9.392 1.00 70.38 292 GLY A CA 1
ATOM 2293 C C . GLY A 1 292 ? -6.414 25.043 8.520 1.00 70.38 292 GLY A C 1
ATOM 2294 O O . GLY A 1 292 ? -5.466 25.519 7.906 1.00 70.38 292 GLY A O 1
ATOM 2295 N N . GLU A 1 293 ? -7.643 25.569 8.459 1.00 83.88 293 GLU A N 1
ATOM 2296 C CA . GLU A 1 293 ? -7.942 26.857 7.820 1.00 83.88 293 GLU A CA 1
ATOM 2297 C C . GLU A 1 293 ? -7.298 28.037 8.566 1.00 83.88 293 GLU A C 1
ATOM 2299 O O . GLU A 1 293 ? -7.167 28.014 9.795 1.00 83.88 293 GLU A O 1
ATOM 2304 N N . MET A 1 294 ? -6.937 29.084 7.819 1.00 85.88 294 MET A N 1
ATOM 2305 C CA . MET A 1 294 ? -6.443 30.348 8.356 1.00 85.88 294 MET A CA 1
ATOM 2306 C C . MET A 1 294 ? -7.429 30.943 9.370 1.00 85.88 294 MET A C 1
ATOM 2308 O O . MET A 1 294 ? -8.641 30.701 9.333 1.00 85.88 294 MET A O 1
ATOM 2312 N N . ASN A 1 295 ? -6.924 31.770 10.284 1.00 89.25 295 ASN A N 1
ATOM 2313 C CA . ASN A 1 295 ? -7.819 32.573 11.110 1.00 89.25 295 ASN A CA 1
ATOM 2314 C C . ASN A 1 295 ? -8.563 33.600 10.231 1.00 89.25 295 ASN A C 1
ATOM 2316 O O . ASN A 1 295 ? -8.111 33.957 9.143 1.00 89.25 295 ASN A O 1
ATOM 2320 N N . LYS A 1 296 ? -9.708 34.098 10.713 1.00 87.88 296 LYS A N 1
ATOM 2321 C CA . LYS A 1 296 ? -10.606 34.966 9.932 1.00 87.88 296 LYS A CA 1
ATOM 2322 C C . LYS A 1 296 ? -9.895 36.211 9.392 1.00 87.88 296 LYS A C 1
ATOM 2324 O O . LYS A 1 296 ? -10.130 36.605 8.257 1.00 87.88 296 LYS A O 1
ATOM 2329 N N . LYS A 1 297 ? -9.010 36.821 10.183 1.00 87.19 297 LYS A N 1
ATOM 2330 C CA . LYS A 1 297 ? -8.304 38.050 9.804 1.00 87.19 297 LYS A CA 1
ATOM 2331 C C . LYS A 1 297 ? -7.312 37.801 8.663 1.00 87.19 297 LYS A C 1
ATOM 2333 O O . LYS A 1 297 ? -7.337 38.532 7.675 1.00 87.19 297 LYS A O 1
ATOM 2338 N N . ASP A 1 298 ? -6.497 36.758 8.790 1.00 87.06 298 ASP A N 1
ATOM 2339 C CA . ASP A 1 298 ? -5.498 36.383 7.786 1.00 87.06 298 ASP A CA 1
ATOM 2340 C C . ASP A 1 298 ? -6.174 35.898 6.499 1.00 87.06 298 ASP A C 1
ATOM 2342 O O . ASP A 1 298 ? -5.756 36.271 5.404 1.00 87.06 298 ASP A O 1
ATOM 2346 N N . PHE A 1 299 ? -7.285 35.162 6.627 1.00 90.75 299 PHE A N 1
ATOM 2347 C CA . PHE A 1 299 ? -8.095 34.743 5.487 1.00 90.75 299 PHE A CA 1
ATOM 2348 C C . PHE A 1 299 ? -8.650 35.943 4.714 1.00 90.75 299 PHE A C 1
ATOM 2350 O O . PHE A 1 299 ? -8.544 35.979 3.493 1.00 90.75 299 PHE A O 1
ATOM 2357 N N . ILE A 1 300 ? -9.221 36.941 5.400 1.00 89.31 300 ILE A N 1
ATOM 2358 C CA . ILE A 1 300 ? -9.762 38.144 4.745 1.00 89.31 300 ILE A CA 1
ATOM 2359 C C . ILE A 1 300 ? -8.655 38.892 4.002 1.00 89.31 300 ILE A C 1
ATOM 2361 O O . ILE A 1 300 ? -8.853 39.296 2.856 1.00 89.31 300 ILE A O 1
ATOM 2365 N N . GLN A 1 301 ? -7.486 39.048 4.627 1.00 87.44 301 GLN A N 1
ATOM 2366 C CA . GLN A 1 301 ? -6.344 39.711 4.002 1.00 87.44 301 GLN A CA 1
ATOM 2367 C C . GLN A 1 301 ? -5.860 38.957 2.755 1.00 87.44 301 GLN A C 1
ATOM 2369 O O . GLN A 1 301 ? -5.639 39.577 1.715 1.00 87.44 301 GLN A O 1
ATOM 2374 N N . TRP A 1 302 ? -5.737 37.632 2.842 1.00 88.31 302 TRP A N 1
ATOM 2375 C CA . TRP A 1 302 ? -5.350 36.783 1.720 1.00 88.31 302 TRP A CA 1
ATOM 2376 C C . TRP A 1 302 ? -6.398 36.812 0.598 1.00 88.31 302 TRP A C 1
ATOM 2378 O O . TRP A 1 302 ? -6.068 37.105 -0.549 1.00 88.31 302 TRP A O 1
ATOM 2388 N N . PHE A 1 303 ? -7.676 36.608 0.917 1.00 87.19 303 PHE A N 1
ATOM 2389 C CA . PHE A 1 303 ? -8.750 36.541 -0.074 1.00 87.19 303 PHE A CA 1
ATOM 2390 C C . PHE A 1 303 ? -8.965 37.869 -0.808 1.00 87.19 303 PHE A C 1
ATOM 2392 O O . PHE A 1 303 ? -9.189 37.878 -2.015 1.00 87.19 303 PHE A O 1
ATOM 2399 N N . THR A 1 304 ? -8.835 38.996 -0.102 1.00 84.69 304 THR A N 1
ATOM 2400 C CA . THR A 1 304 ? -8.975 40.338 -0.697 1.00 84.69 304 THR A CA 1
ATOM 2401 C C . THR A 1 304 ? -7.808 40.687 -1.629 1.00 84.69 304 THR A C 1
ATOM 2403 O O . THR A 1 304 ? -7.945 41.568 -2.473 1.00 84.69 304 THR A O 1
ATOM 2406 N N . SER A 1 305 ? -6.666 39.992 -1.520 1.00 82.12 305 SER A N 1
ATOM 2407 C CA . SER A 1 305 ? -5.537 40.170 -2.446 1.00 82.12 305 SER A CA 1
ATOM 2408 C C . SER A 1 305 ? -5.736 39.478 -3.803 1.00 82.12 305 SER A C 1
ATOM 2410 O O . SER A 1 305 ? -4.978 39.737 -4.735 1.00 82.12 305 SER A O 1
ATOM 2412 N N . LEU A 1 306 ? -6.759 38.627 -3.937 1.00 81.00 306 LEU A N 1
ATOM 2413 C CA . LEU A 1 306 ? -7.093 37.943 -5.184 1.00 81.00 306 LEU A CA 1
ATOM 2414 C C . LEU A 1 306 ? -7.981 38.850 -6.053 1.00 81.00 306 LEU A C 1
ATOM 2416 O O . LEU A 1 306 ? -9.145 39.089 -5.741 1.00 81.00 306 LEU A O 1
ATOM 2420 N N . GLU A 1 307 ? -7.458 39.356 -7.174 1.00 68.19 307 GLU A N 1
ATOM 2421 C CA . GLU A 1 307 ? -8.176 40.324 -8.027 1.00 68.19 307 GLU A CA 1
ATOM 2422 C C . GLU A 1 307 ? -9.430 39.751 -8.729 1.00 68.19 307 GLU A C 1
ATOM 2424 O O . GLU A 1 307 ? -10.302 40.515 -9.163 1.00 68.19 307 GLU A O 1
ATOM 2429 N N . HIS A 1 308 ? -9.558 38.420 -8.800 1.00 67.00 308 HIS A N 1
ATOM 2430 C CA . HIS A 1 308 ? -10.576 37.699 -9.575 1.00 67.00 308 HIS A CA 1
ATOM 2431 C C . HIS A 1 308 ? -11.773 37.155 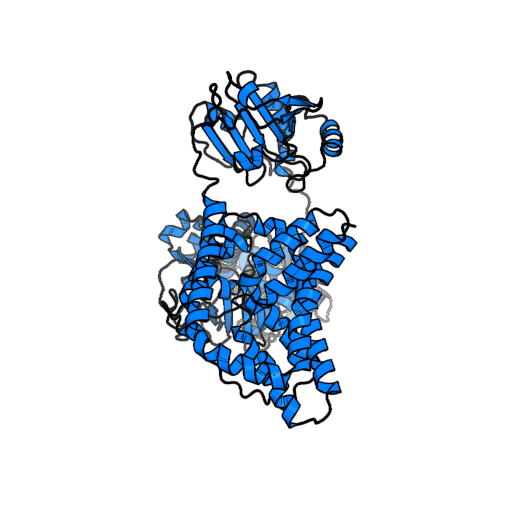-8.756 1.00 67.00 308 HIS A C 1
ATOM 2433 O O . HIS A 1 308 ? -12.571 36.385 -9.280 1.00 67.00 308 HIS A O 1
ATOM 2439 N N . THR A 1 309 ? -11.971 37.578 -7.498 1.00 72.38 309 THR A N 1
ATOM 2440 C CA . THR A 1 309 ? -12.989 37.000 -6.580 1.00 72.38 309 THR A CA 1
ATOM 2441 C C . THR A 1 309 ? -14.146 37.939 -6.193 1.00 72.38 309 THR A C 1
ATOM 2443 O O . THR A 1 309 ? -14.934 37.633 -5.298 1.00 72.38 309 THR A O 1
ATOM 2446 N N . LYS A 1 310 ? -14.290 39.086 -6.873 1.00 75.31 310 LYS A N 1
ATOM 2447 C CA . LYS A 1 310 ? -15.174 40.205 -6.468 1.00 75.31 310 LYS A CA 1
ATOM 2448 C C . LYS A 1 310 ? -16.673 39.885 -6.377 1.00 75.31 310 LYS A C 1
ATOM 2450 O O . LYS A 1 310 ? -17.382 40.593 -5.669 1.00 75.31 310 LYS A O 1
ATOM 2455 N N . ASN A 1 311 ? -17.159 38.865 -7.082 1.00 80.00 311 ASN A N 1
ATOM 2456 C CA . ASN A 1 311 ? -18.579 38.494 -7.100 1.00 80.00 311 ASN A CA 1
ATOM 2457 C C . ASN A 1 311 ? -18.897 37.291 -6.196 1.00 80.00 311 ASN A C 1
ATOM 2459 O O . ASN A 1 311 ? -20.041 36.843 -6.162 1.00 80.00 311 ASN A O 1
ATOM 2463 N N . ILE A 1 312 ? -17.908 36.747 -5.480 1.00 86.25 312 ILE A N 1
ATOM 2464 C CA . ILE A 1 312 ? -18.095 35.584 -4.609 1.00 86.25 312 ILE A CA 1
ATOM 2465 C C . ILE A 1 312 ? -18.614 36.043 -3.247 1.00 86.25 312 ILE A C 1
ATOM 2467 O O . ILE A 1 312 ? -17.964 36.818 -2.546 1.00 86.25 312 ILE A O 1
ATOM 2471 N N . THR A 1 313 ? -19.758 35.502 -2.832 1.00 88.12 313 THR A N 1
ATOM 2472 C CA . THR A 1 313 ? -20.245 35.683 -1.459 1.00 88.12 313 THR A CA 1
ATOM 2473 C C . THR A 1 313 ? -19.593 34.640 -0.555 1.00 88.12 313 THR A C 1
ATOM 2475 O O . THR A 1 313 ? -19.831 33.441 -0.717 1.00 88.12 313 THR A O 1
ATOM 2478 N N . VAL A 1 314 ? -18.763 35.088 0.389 1.00 91.69 314 VAL A N 1
ATOM 2479 C CA . VAL A 1 314 ? -18.125 34.235 1.401 1.00 91.69 314 VAL A CA 1
ATOM 2480 C C . VAL A 1 314 ? -18.770 34.492 2.756 1.00 91.69 314 VAL A C 1
ATOM 2482 O O . VAL A 1 314 ? -18.822 35.630 3.221 1.00 91.69 314 VAL A O 1
ATOM 2485 N N . LEU A 1 315 ? -19.245 33.420 3.381 1.00 93.31 315 LEU A N 1
ATOM 2486 C CA . LEU A 1 315 ? -19.792 33.404 4.728 1.00 93.31 315 LEU A CA 1
ATOM 2487 C C . LEU A 1 315 ? -18.907 32.544 5.635 1.00 93.31 315 LEU A C 1
ATOM 2489 O O . LEU A 1 315 ? -18.435 31.474 5.248 1.00 93.31 315 LEU A O 1
ATOM 2493 N N . PHE A 1 316 ? -18.683 33.013 6.854 1.00 91.19 316 PHE A N 1
ATOM 2494 C CA . PHE A 1 316 ? -17.821 32.371 7.830 1.00 91.19 316 PHE A CA 1
ATOM 2495 C C . PHE A 1 316 ? -18.625 31.548 8.828 1.00 91.19 316 PHE A C 1
ATOM 2497 O O . PHE A 1 316 ? -19.473 32.080 9.544 1.00 91.19 316 PHE A O 1
ATOM 2504 N N . ASP A 1 317 ? -18.290 30.263 8.906 1.00 88.94 317 ASP A N 1
ATOM 2505 C CA . ASP A 1 317 ? -18.734 29.328 9.939 1.00 88.94 317 ASP A CA 1
ATOM 2506 C C . ASP A 1 317 ? -17.638 29.214 11.011 1.00 88.94 317 ASP A C 1
ATOM 2508 O O . ASP A 1 317 ? -16.823 28.291 11.007 1.00 88.94 317 ASP A O 1
ATOM 2512 N N . GLU A 1 318 ? -17.568 30.196 11.914 1.00 81.62 318 GLU A N 1
ATOM 2513 C CA . GLU A 1 318 ? -16.461 30.338 12.879 1.00 81.62 318 GLU A CA 1
ATOM 2514 C C . GLU A 1 318 ? -16.329 29.169 13.867 1.00 81.62 318 GLU A C 1
ATOM 2516 O O . GLU A 1 318 ? -15.266 28.966 14.455 1.00 81.62 318 GLU A O 1
ATOM 2521 N N . ARG A 1 319 ? -17.399 28.392 14.059 1.00 74.38 319 ARG A N 1
ATOM 2522 C CA . ARG A 1 319 ? -17.426 27.239 14.970 1.00 74.38 319 ARG A CA 1
ATOM 2523 C C . ARG A 1 319 ? -17.468 25.897 14.238 1.00 74.38 319 ARG A C 1
ATOM 2525 O O . ARG A 1 319 ? -17.446 24.847 14.884 1.00 74.38 319 ARG A O 1
ATOM 2532 N N . GLY A 1 320 ? -17.504 25.909 12.904 1.00 75.81 320 GLY A N 1
ATOM 2533 C CA . GLY A 1 320 ? -17.653 24.700 12.096 1.00 75.81 320 GLY A CA 1
ATOM 2534 C C . GLY A 1 320 ? -18.994 23.989 12.326 1.00 75.81 320 GLY A C 1
ATOM 2535 O O . GLY A 1 320 ? -19.068 22.769 12.160 1.00 75.81 320 GLY A O 1
ATOM 2536 N N . GLU A 1 321 ? -20.027 24.706 12.774 1.00 78.56 321 GLU A N 1
ATOM 2537 C CA . GLU A 1 321 ? -21.327 24.152 13.169 1.00 78.56 321 GLU A CA 1
ATOM 2538 C C . GLU A 1 321 ? -22.119 23.656 11.953 1.00 78.56 321 GLU A C 1
ATOM 2540 O O . GLU A 1 321 ? -22.743 22.592 12.031 1.00 78.56 321 GLU A O 1
ATOM 2545 N N . LEU A 1 322 ? -22.035 24.335 10.799 1.00 79.44 322 LEU A N 1
ATOM 2546 C CA . LEU A 1 322 ? -22.647 23.847 9.555 1.00 79.44 322 LEU A CA 1
ATOM 2547 C C . LEU A 1 322 ? -21.907 22.636 9.007 1.00 79.44 322 LEU A C 1
ATOM 2549 O O . LEU A 1 322 ? -22.541 21.671 8.575 1.00 79.44 322 LEU A O 1
ATOM 2553 N N . ASN A 1 323 ? -20.574 22.654 9.071 1.00 72.81 323 ASN A N 1
ATOM 2554 C CA . ASN A 1 323 ? -19.766 21.503 8.674 1.00 72.81 323 ASN A CA 1
ATOM 2555 C C . ASN A 1 323 ? -20.119 20.251 9.496 1.00 72.81 323 ASN A C 1
ATOM 2557 O O . ASN A 1 323 ? -20.165 19.147 8.951 1.00 72.81 323 ASN A O 1
ATOM 2561 N N . GLN A 1 324 ? -20.414 20.410 10.788 1.00 72.81 324 GLN A N 1
ATOM 2562 C CA . GLN A 1 324 ? -20.828 19.312 11.666 1.00 72.81 324 GLN A CA 1
ATOM 2563 C C . GLN A 1 324 ? -22.281 18.887 11.423 1.00 72.81 324 GLN A C 1
ATOM 2565 O O . GLN A 1 324 ? -22.542 17.697 11.233 1.00 72.81 324 GLN A O 1
ATOM 2570 N N . SER A 1 325 ? -23.210 19.845 11.370 1.00 72.69 325 SER A N 1
ATOM 2571 C CA . SER A 1 325 ? -24.652 19.588 11.230 1.00 72.69 325 SER A CA 1
ATOM 2572 C C . SER A 1 325 ? -24.986 18.922 9.899 1.00 72.69 325 SER A C 1
ATOM 2574 O O . SER A 1 325 ? -25.734 17.947 9.845 1.00 72.69 325 SER A O 1
ATOM 2576 N N . TYR A 1 326 ? -24.340 19.378 8.826 1.00 73.69 326 TYR A N 1
ATOM 2577 C CA . TYR A 1 326 ? -24.457 18.789 7.500 1.00 73.69 326 TYR A CA 1
ATOM 2578 C C . TYR A 1 326 ? -23.333 17.794 7.196 1.00 73.69 326 TYR A C 1
ATOM 2580 O O . TYR A 1 326 ? -23.104 17.496 6.032 1.00 73.69 326 TYR A O 1
ATOM 2588 N N . LEU A 1 327 ? -22.654 17.228 8.205 1.00 68.75 327 LEU A N 1
ATOM 2589 C CA . LEU A 1 327 ? -21.703 16.113 8.066 1.00 68.75 327 LEU A CA 1
ATOM 2590 C C . LEU A 1 327 ? -20.720 16.272 6.874 1.00 68.75 327 LEU A C 1
ATOM 2592 O O . LEU A 1 327 ? -20.510 15.326 6.104 1.00 68.75 327 LEU A O 1
ATOM 2596 N N . ILE A 1 328 ? -20.146 17.466 6.697 1.00 74.56 328 ILE A N 1
ATOM 2597 C CA . ILE A 1 328 ? -19.185 17.799 5.637 1.00 74.56 328 ILE A CA 1
ATOM 2598 C C . ILE A 1 328 ? -17.807 17.232 6.012 1.00 74.56 328 ILE A C 1
ATOM 2600 O O . ILE A 1 328 ? -17.128 17.684 6.940 1.00 74.56 328 ILE A O 1
ATOM 2604 N N . LYS A 1 329 ? -17.390 16.172 5.307 1.00 62.88 329 LYS A N 1
ATOM 2605 C CA . LYS A 1 329 ? -16.186 15.393 5.649 1.00 62.88 329 LYS A CA 1
ATOM 2606 C C . LYS A 1 329 ? -14.918 15.856 4.923 1.00 62.88 329 LYS A C 1
ATOM 2608 O O . LYS A 1 329 ? -13.845 15.700 5.501 1.00 62.88 329 LYS A O 1
ATOM 2613 N N . GLY A 1 330 ? -15.035 16.498 3.758 1.00 65.44 330 GLY A N 1
ATOM 2614 C CA . GLY A 1 330 ? -13.904 16.989 2.957 1.00 65.44 330 GLY A CA 1
ATOM 2615 C C . GLY A 1 330 ? -14.266 18.191 2.078 1.00 65.44 330 GLY A C 1
ATOM 2616 O O . GLY A 1 330 ? -15.447 18.476 1.881 1.00 65.44 330 GLY A O 1
ATOM 2617 N N . TYR A 1 331 ? -13.251 18.896 1.576 1.00 75.88 331 TYR A N 1
ATOM 2618 C CA . TYR A 1 331 ? -13.400 20.078 0.723 1.00 75.88 331 TYR A CA 1
ATOM 2619 C C . TYR A 1 331 ? -12.837 19.814 -0.688 1.00 75.88 331 TYR A C 1
ATOM 2621 O O . TYR A 1 331 ? -11.835 19.106 -0.793 1.00 75.88 331 TYR A O 1
ATOM 2629 N N . PRO A 1 332 ? -13.427 20.390 -1.752 1.00 75.81 332 PRO A N 1
ATOM 2630 C CA . PRO A 1 332 ? -14.683 21.136 -1.735 1.00 75.81 332 PRO A CA 1
ATOM 2631 C C . PRO A 1 332 ? -15.896 20.206 -1.539 1.00 75.81 332 PRO A C 1
ATOM 2633 O O . PRO A 1 332 ? -15.852 19.018 -1.851 1.00 75.81 332 PRO A O 1
ATOM 2636 N N . SER A 1 333 ? -16.984 20.746 -0.998 1.00 82.88 333 SER A N 1
ATOM 2637 C CA . SER A 1 333 ? -18.290 20.071 -0.923 1.00 82.88 333 SER A CA 1
ATOM 2638 C C . SER A 1 333 ? -19.401 21.064 -1.234 1.00 82.88 333 SER A C 1
ATOM 2640 O O . SER A 1 333 ? -19.226 22.265 -1.049 1.00 82.88 333 SER A O 1
ATOM 2642 N N . ALA A 1 334 ? -20.557 20.576 -1.667 1.00 86.94 334 ALA A N 1
ATOM 2643 C CA . ALA A 1 334 ? -21.703 21.405 -1.997 1.00 86.94 334 ALA A CA 1
ATOM 2644 C C . ALA A 1 334 ? -23.003 20.894 -1.366 1.00 86.94 334 ALA A C 1
ATOM 2646 O O . ALA A 1 334 ? -23.262 19.688 -1.332 1.00 86.94 334 ALA A O 1
ATOM 2647 N N . LEU A 1 335 ? -23.845 21.825 -0.921 1.00 86.81 335 LEU A N 1
ATOM 2648 C CA . LEU A 1 335 ? -25.235 21.573 -0.548 1.00 86.81 335 LEU A CA 1
ATOM 2649 C C . LEU A 1 335 ? -26.170 22.323 -1.493 1.00 86.81 335 LEU A C 1
ATOM 2651 O O . LEU A 1 335 ? -25.890 23.447 -1.909 1.00 86.81 335 LEU A O 1
ATOM 2655 N N . PHE A 1 336 ? -27.289 21.681 -1.805 1.00 85.19 336 PHE A N 1
ATOM 2656 C CA . PHE A 1 336 ? -28.331 22.218 -2.665 1.00 85.19 336 PHE A CA 1
ATOM 2657 C C . PHE A 1 336 ? -29.623 22.290 -1.872 1.00 85.19 336 PHE A C 1
ATOM 2659 O O . PHE A 1 336 ? -30.091 21.262 -1.383 1.00 85.19 336 PHE A O 1
ATOM 2666 N N . PHE A 1 337 ? -30.207 23.475 -1.778 1.00 84.81 337 PHE A N 1
ATOM 2667 C CA . PHE A 1 337 ? -31.487 23.700 -1.121 1.00 84.81 337 PHE A CA 1
ATOM 2668 C C . PHE A 1 337 ? -32.530 24.142 -2.141 1.00 84.81 337 PHE A C 1
ATOM 2670 O O . PHE A 1 337 ? -32.224 24.904 -3.064 1.00 84.81 337 PHE A O 1
ATOM 2677 N N . ASN A 1 338 ? -33.759 23.654 -1.984 1.00 82.56 338 ASN A N 1
ATOM 2678 C CA . ASN A 1 338 ? -34.891 24.124 -2.778 1.00 82.56 338 ASN A CA 1
ATOM 2679 C C . ASN A 1 338 ? -35.359 25.512 -2.298 1.00 82.56 338 ASN A C 1
ATOM 2681 O O . ASN A 1 338 ? -34.876 26.047 -1.300 1.00 82.56 338 ASN A O 1
ATOM 2685 N N . THR A 1 339 ? -36.356 26.080 -2.974 1.00 84.56 339 THR A N 1
ATOM 2686 C CA . THR A 1 339 ? -36.970 27.363 -2.595 1.00 84.56 339 THR A CA 1
ATOM 2687 C C . THR A 1 339 ? -37.586 27.378 -1.193 1.00 84.56 339 THR A C 1
ATOM 2689 O O . THR A 1 339 ? -37.741 28.455 -0.623 1.00 84.56 339 THR A O 1
ATOM 2692 N N . ASN A 1 340 ? -37.928 26.217 -0.628 1.00 77.31 340 ASN A N 1
ATOM 2693 C CA . ASN A 1 340 ? -38.519 26.087 0.708 1.00 77.31 340 ASN A CA 1
ATOM 2694 C C . ASN A 1 340 ? -37.456 25.964 1.816 1.00 77.31 340 ASN A C 1
ATOM 2696 O O . ASN A 1 340 ? -37.799 26.014 2.995 1.00 77.31 340 ASN A O 1
ATOM 2700 N N . GLY A 1 341 ? -36.173 25.843 1.451 1.00 71.75 341 GLY A N 1
ATOM 2701 C CA . GLY A 1 341 ? -35.065 25.617 2.379 1.00 71.75 341 GLY A CA 1
ATOM 2702 C C . GLY A 1 341 ? -34.847 24.148 2.753 1.00 71.75 341 GLY A C 1
ATOM 2703 O O . GLY A 1 341 ? -34.063 23.869 3.659 1.00 71.75 341 GLY A O 1
ATOM 2704 N N . ASP A 1 342 ? -35.497 23.208 2.060 1.00 76.81 342 ASP A N 1
ATOM 2705 C CA . ASP A 1 342 ? -35.239 21.780 2.235 1.00 76.81 342 ASP A CA 1
ATOM 2706 C C . ASP A 1 342 ? -33.975 21.381 1.474 1.00 76.81 342 ASP A C 1
ATOM 2708 O O . ASP A 1 342 ? -33.751 21.788 0.327 1.00 76.81 342 ASP A O 1
ATOM 2712 N N . LEU A 1 343 ? -33.160 20.533 2.098 1.00 79.44 343 LEU A N 1
ATOM 2713 C CA . LEU A 1 343 ? -31.962 19.990 1.476 1.00 79.44 343 LEU A CA 1
ATOM 2714 C C . LEU A 1 343 ? -32.343 19.013 0.350 1.00 79.44 343 LEU A C 1
ATOM 2716 O O . LEU A 1 343 ? -32.852 17.924 0.606 1.00 79.44 343 LEU A O 1
ATOM 2720 N N . LEU A 1 344 ? -32.041 19.381 -0.895 1.00 74.31 344 LEU A N 1
ATOM 2721 C CA . LEU A 1 344 ? -32.239 18.550 -2.085 1.00 74.31 344 LEU A CA 1
ATOM 2722 C C . LEU A 1 344 ? -31.154 17.488 -2.221 1.00 74.31 344 LEU A C 1
ATOM 2724 O O . LEU A 1 344 ? -31.436 16.321 -2.486 1.00 74.31 344 LEU A O 1
ATOM 2728 N N . SER A 1 345 ? -29.892 17.900 -2.102 1.00 73.38 345 SER A N 1
ATOM 2729 C CA . SER A 1 345 ? -28.764 16.989 -2.260 1.00 73.38 345 SER A CA 1
ATOM 2730 C C . SER A 1 345 ? -27.483 17.539 -1.647 1.00 73.38 345 SER A C 1
ATOM 2732 O O . SER A 1 345 ? -27.326 18.740 -1.415 1.00 73.38 345 SER A O 1
ATOM 2734 N N . ARG A 1 346 ? -26.550 16.619 -1.406 1.00 75.62 346 ARG A N 1
ATOM 2735 C CA . ARG A 1 346 ? -25.176 16.901 -1.009 1.00 75.62 346 ARG A CA 1
ATOM 2736 C C . ARG A 1 346 ? -24.240 16.284 -2.032 1.00 75.62 346 ARG A C 1
ATOM 2738 O O . ARG A 1 346 ? -24.406 15.116 -2.370 1.00 75.62 346 ARG A O 1
ATOM 2745 N N . ASN A 1 347 ? -23.237 17.043 -2.451 1.00 70.62 347 ASN A N 1
ATOM 2746 C CA . ASN A 1 347 ? -22.178 16.570 -3.333 1.00 70.62 347 ASN A CA 1
ATOM 2747 C C . ASN A 1 347 ? -20.810 16.792 -2.692 1.00 70.62 347 ASN A C 1
ATOM 2749 O O . ASN A 1 347 ? -20.586 17.794 -2.016 1.00 70.62 347 ASN A O 1
ATOM 2753 N N . ILE A 1 348 ? -19.914 15.829 -2.885 1.00 68.31 348 ILE A N 1
ATOM 2754 C CA . ILE A 1 348 ? -18.534 15.871 -2.399 1.00 68.31 348 ILE A CA 1
ATOM 2755 C C . ILE A 1 348 ? -17.642 15.970 -3.632 1.00 68.31 348 ILE A C 1
ATOM 2757 O O . ILE A 1 348 ? -17.802 15.174 -4.554 1.00 68.31 348 ILE A O 1
ATOM 2761 N N . GLY A 1 349 ? -16.708 16.917 -3.632 1.00 57.38 349 GLY A N 1
ATOM 2762 C CA . GLY A 1 349 ? -15.829 17.179 -4.767 1.00 57.38 349 GLY A CA 1
ATOM 2763 C C . GLY A 1 349 ? -16.315 18.312 -5.670 1.00 57.38 349 GLY A C 1
ATOM 2764 O O . GLY A 1 349 ? -17.267 19.033 -5.360 1.00 57.38 349 GLY A O 1
ATOM 2765 N N . HIS A 1 350 ? -15.588 18.500 -6.769 1.00 70.81 350 HIS A N 1
ATOM 2766 C CA . HIS A 1 350 ? -15.819 19.572 -7.732 1.00 70.81 350 HIS A CA 1
ATOM 2767 C C . HIS A 1 350 ? -17.109 19.364 -8.538 1.00 70.81 350 HIS A C 1
ATOM 2769 O O . HIS A 1 350 ? -17.459 18.235 -8.887 1.00 70.81 350 HIS A O 1
ATOM 2775 N N . LEU A 1 351 ? -17.780 20.467 -8.878 1.00 73.00 351 LEU A N 1
ATOM 2776 C CA . LEU A 1 351 ? -18.912 20.488 -9.798 1.00 73.00 351 LEU A CA 1
ATOM 2777 C C . LEU A 1 351 ? -18.714 21.570 -10.853 1.00 73.00 351 LEU A C 1
ATOM 2779 O O . LEU A 1 351 ? -18.476 22.733 -10.521 1.00 73.00 351 LEU A O 1
ATOM 2783 N N . GLU A 1 352 ? -18.905 21.193 -12.114 1.00 77.25 352 GLU A N 1
ATOM 2784 C CA . GLU A 1 352 ? -18.948 22.152 -13.212 1.00 77.25 352 GLU A CA 1
ATOM 2785 C C . GLU A 1 352 ? -20.236 22.990 -13.156 1.00 77.25 352 GLU A C 1
ATOM 2787 O O . GLU A 1 352 ? -21.294 22.538 -12.701 1.00 77.25 352 GLU A O 1
ATOM 2792 N N . ASN A 1 353 ? -20.187 24.206 -13.705 1.00 80.00 353 ASN A N 1
ATOM 2793 C CA . ASN A 1 353 ? -21.316 25.145 -13.716 1.00 80.00 353 ASN A CA 1
ATOM 2794 C C . ASN A 1 353 ? -22.603 24.544 -14.313 1.00 80.00 353 ASN A C 1
ATOM 2796 O O . ASN A 1 353 ? -23.707 24.865 -13.869 1.00 80.00 353 ASN A O 1
ATOM 2800 N N . GLN A 1 354 ? -22.480 23.654 -15.301 1.00 74.12 354 GLN A N 1
ATOM 2801 C CA . GLN A 1 354 ? -23.619 22.960 -15.900 1.00 74.12 354 GLN A CA 1
ATOM 2802 C C . GLN A 1 354 ? -24.218 21.901 -14.959 1.00 74.12 354 GLN A C 1
ATOM 2804 O O . GLN A 1 354 ? -25.439 21.803 -14.847 1.00 74.12 354 GLN A O 1
ATOM 2809 N N . GLN A 1 355 ? -23.380 21.186 -14.205 1.00 77.00 355 GLN A N 1
ATOM 2810 C CA . GLN A 1 355 ? -23.815 20.167 -13.246 1.00 77.00 355 GLN A CA 1
ATOM 2811 C C . GLN A 1 355 ? -24.568 20.785 -12.063 1.00 77.00 355 GLN A C 1
ATOM 2813 O O . GLN A 1 355 ? -25.575 20.236 -11.621 1.00 77.00 355 GLN A O 1
ATOM 2818 N N . ILE A 1 356 ? -24.141 21.964 -11.597 1.00 80.94 356 ILE A N 1
ATOM 2819 C CA . ILE A 1 356 ? -24.844 22.725 -10.550 1.00 80.94 356 ILE A CA 1
ATOM 2820 C C . ILE A 1 356 ? -26.279 23.058 -10.995 1.00 80.94 356 ILE A C 1
ATOM 2822 O O . ILE A 1 356 ? -27.220 22.927 -10.213 1.00 80.94 356 ILE A O 1
ATOM 2826 N N . ARG A 1 357 ? -26.474 23.438 -12.265 1.00 79.25 357 ARG A N 1
ATOM 2827 C CA . ARG A 1 357 ? -27.810 23.720 -12.823 1.00 79.25 357 ARG A CA 1
ATOM 2828 C C . ARG A 1 357 ? -28.654 22.460 -12.965 1.00 79.25 357 ARG A C 1
ATOM 2830 O O . ARG A 1 357 ? -29.851 22.489 -12.689 1.00 79.25 357 ARG A O 1
ATOM 2837 N N . ASP A 1 358 ? -28.044 21.362 -13.397 1.00 79.00 358 ASP A N 1
ATOM 2838 C CA . ASP A 1 358 ? -28.744 20.096 -13.605 1.00 79.00 358 ASP A CA 1
ATOM 2839 C C . ASP A 1 358 ? -29.350 19.546 -12.300 1.00 79.00 358 ASP A C 1
ATOM 2841 O O . ASP A 1 358 ? -30.461 19.010 -12.338 1.00 79.00 358 ASP A O 1
ATOM 2845 N N . VAL A 1 359 ? -28.713 19.780 -11.143 1.00 77.81 359 VAL A N 1
ATOM 2846 C CA . VAL A 1 359 ? -29.269 19.411 -9.824 1.00 77.81 359 VAL A CA 1
ATOM 2847 C C . VAL A 1 359 ? -30.580 20.134 -9.531 1.00 77.81 359 VAL A C 1
ATOM 2849 O O . VAL A 1 359 ? -31.551 19.504 -9.114 1.00 77.81 359 VAL A O 1
ATOM 2852 N N . PHE A 1 360 ? -30.646 21.445 -9.775 1.00 79.12 360 PHE A N 1
ATOM 2853 C CA . PHE A 1 360 ? -31.873 22.216 -9.547 1.00 79.12 360 PHE A CA 1
ATOM 2854 C C . PHE A 1 360 ? -32.989 21.877 -10.541 1.00 79.12 360 PHE A C 1
ATOM 2856 O O . PHE A 1 360 ? -34.160 22.089 -10.240 1.00 79.12 360 PHE A O 1
ATOM 2863 N N . ASN A 1 361 ? -32.635 21.289 -11.686 1.00 75.00 361 ASN A N 1
ATOM 2864 C CA . ASN A 1 361 ? -33.576 20.774 -12.678 1.00 75.00 361 ASN A CA 1
ATOM 2865 C C . ASN A 1 361 ? -33.964 19.300 -12.436 1.00 75.00 361 ASN A C 1
ATOM 2867 O O . ASN A 1 361 ? -34.585 18.679 -13.299 1.00 75.00 361 ASN A O 1
ATOM 2871 N N . GLY A 1 362 ? -33.593 18.722 -11.286 1.00 62.00 362 GLY A N 1
ATOM 2872 C CA . GLY A 1 362 ? -33.969 17.361 -10.891 1.00 62.00 362 GLY A CA 1
ATOM 2873 C C . GLY A 1 362 ? -33.210 16.245 -11.616 1.00 62.00 362 GLY A C 1
ATOM 2874 O O . GLY A 1 362 ? -33.603 15.081 -11.525 1.00 62.00 362 GLY A O 1
ATOM 2875 N N . LYS A 1 363 ? -32.125 16.562 -12.334 1.00 61.28 363 LYS A N 1
ATOM 2876 C CA . LYS A 1 363 ? -31.266 15.556 -12.970 1.00 61.28 363 LYS A CA 1
ATOM 2877 C C . LYS A 1 363 ? -30.201 15.068 -11.988 1.00 61.28 363 LYS A C 1
ATOM 2879 O O . LYS A 1 363 ? -29.614 15.843 -11.238 1.00 61.28 363 LYS A O 1
ATOM 2884 N N . LYS A 1 364 ? -29.913 13.764 -12.025 1.00 49.94 364 LYS A N 1
ATOM 2885 C CA . LYS A 1 364 ? -28.764 13.188 -11.313 1.00 49.94 364 LYS A CA 1
ATOM 2886 C C . LYS A 1 364 ? -27.471 13.627 -12.003 1.00 49.94 364 LYS A C 1
ATOM 2888 O O . LYS A 1 364 ? -27.367 13.507 -13.222 1.00 49.94 364 LYS A O 1
ATOM 2893 N N . ILE A 1 365 ? -26.500 14.113 -11.230 1.00 52.66 365 ILE A N 1
ATOM 2894 C CA . ILE A 1 365 ? -25.180 14.492 -11.745 1.00 52.66 365 ILE A CA 1
ATOM 2895 C C . ILE A 1 365 ? -24.477 13.236 -12.270 1.00 52.66 365 ILE A C 1
ATOM 2897 O O . ILE A 1 365 ? -24.324 12.253 -11.547 1.00 52.66 365 ILE A O 1
ATOM 2901 N N . VAL A 1 366 ? -24.057 13.280 -13.534 1.00 38.66 366 VAL A N 1
ATOM 2902 C CA . VAL A 1 366 ? -23.230 12.256 -14.182 1.00 38.66 366 VAL A CA 1
ATOM 2903 C C . VAL A 1 366 ? -21.856 12.881 -14.413 1.00 38.66 366 VAL A C 1
ATOM 2905 O O . VAL A 1 366 ? -21.751 13.877 -15.128 1.00 38.66 366 VAL A O 1
ATOM 2908 N N . HIS A 1 367 ? -20.806 12.339 -13.796 1.00 35.41 367 HIS A N 1
ATOM 2909 C CA . HIS A 1 367 ? -19.435 12.770 -14.075 1.00 35.41 367 HIS A CA 1
ATOM 2910 C C . HIS A 1 367 ? -18.964 12.151 -15.397 1.00 35.41 367 HIS A C 1
ATOM 2912 O O . HIS A 1 367 ? -18.956 10.930 -15.544 1.00 35.41 367 HIS A O 1
ATOM 2918 N N . LYS A 1 368 ? -18.574 12.991 -16.362 1.00 27.62 368 LYS A N 1
ATOM 2919 C CA . LYS A 1 368 ? -17.813 12.589 -17.553 1.00 27.62 368 LYS A CA 1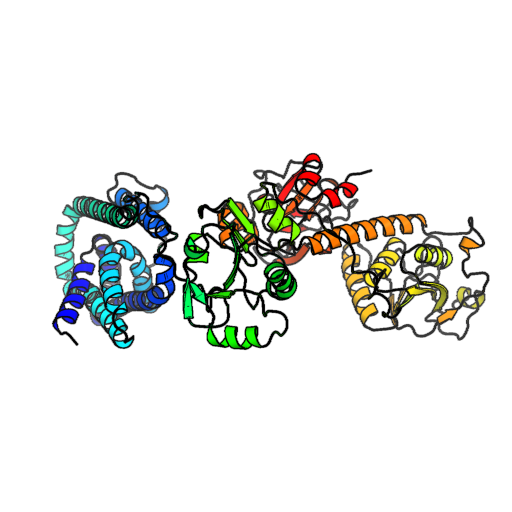
ATOM 2920 C C . LYS A 1 368 ? -16.479 13.347 -17.563 1.00 27.62 368 LYS A C 1
ATOM 2922 O O . LYS A 1 368 ? -16.501 14.539 -17.275 1.00 27.62 368 LYS A O 1
ATOM 2927 N N . PRO A 1 369 ? -15.342 12.711 -17.892 1.00 26.44 369 PRO A N 1
ATOM 2928 C CA . PRO A 1 369 ? -14.061 13.403 -17.992 1.00 26.44 369 PRO A CA 1
ATOM 2929 C C . PRO A 1 369 ? -13.947 14.131 -19.341 1.00 26.44 369 PRO A C 1
ATOM 2931 O O . PRO A 1 369 ? -14.115 13.509 -20.392 1.00 26.44 369 PRO A O 1
ATOM 2934 N N . THR A 1 370 ? -13.635 15.429 -19.325 1.00 26.75 370 THR A N 1
ATOM 2935 C CA . THR A 1 370 ? -13.473 16.253 -20.537 1.00 26.75 370 THR A CA 1
ATOM 2936 C C . THR A 1 370 ? -11.985 16.496 -20.829 1.00 26.75 370 THR A C 1
ATOM 2938 O O . THR A 1 370 ? -11.286 17.146 -20.059 1.00 26.75 370 THR A O 1
ATOM 2941 N N . GLN A 1 371 ? -11.492 15.961 -21.953 1.00 31.92 371 GLN A N 1
ATOM 2942 C CA . GLN A 1 371 ? -10.137 16.141 -22.498 1.00 31.92 371 GLN A CA 1
ATOM 2943 C C . GLN A 1 371 ? -10.082 17.390 -23.392 1.00 31.92 371 GLN A C 1
ATOM 2945 O O . GLN A 1 371 ? -10.782 17.387 -24.404 1.00 31.92 371 GLN A O 1
ATOM 2950 N N . THR A 1 372 ? -9.259 18.424 -23.125 1.00 26.39 372 THR A N 1
ATOM 2951 C CA . THR A 1 372 ? -8.847 19.365 -24.210 1.00 26.39 372 THR A CA 1
ATOM 2952 C C . THR A 1 372 ? -7.648 20.318 -23.997 1.00 26.39 372 THR A C 1
ATOM 2954 O O . THR A 1 372 ? -7.437 21.157 -24.869 1.00 26.39 372 THR A O 1
ATOM 2957 N N . SER A 1 373 ? -6.808 20.239 -22.952 1.00 26.91 373 SER A N 1
ATOM 2958 C CA . SER A 1 373 ? -5.747 21.266 -22.749 1.00 26.91 373 SER A CA 1
ATOM 2959 C C . SER A 1 373 ? -4.278 20.802 -22.755 1.00 26.91 373 SER A C 1
ATOM 2961 O O . SER A 1 373 ? -3.388 21.649 -22.786 1.00 26.91 373 SER A O 1
ATOM 2963 N N . GLU A 1 374 ? -3.965 19.505 -22.827 1.00 26.38 374 GLU A N 1
ATOM 2964 C CA . GLU A 1 374 ? -2.574 19.017 -22.664 1.00 26.38 374 GLU A CA 1
ATOM 2965 C C . GLU A 1 374 ? -1.660 19.177 -23.896 1.00 26.38 374 GLU A C 1
ATOM 2967 O O . GLU A 1 374 ? -0.444 19.003 -23.817 1.00 26.38 374 GLU A O 1
ATOM 2972 N N . LYS A 1 375 ? -2.198 19.549 -25.061 1.00 29.17 375 LYS A N 1
ATOM 2973 C CA . LYS A 1 375 ? -1.483 19.390 -26.340 1.00 29.17 375 LYS A CA 1
ATOM 2974 C C . LYS A 1 375 ? -0.417 20.447 -26.667 1.00 29.17 375 LYS A C 1
ATOM 2976 O O . LYS A 1 375 ? 0.100 20.432 -27.780 1.00 29.17 375 LYS A O 1
ATOM 2981 N N . LYS A 1 376 ? -0.086 21.379 -25.763 1.00 26.94 376 LYS A N 1
ATOM 2982 C CA . LYS A 1 376 ? 0.766 22.539 -26.111 1.00 26.94 376 LYS A CA 1
ATOM 2983 C C . LYS A 1 376 ? 2.054 22.727 -25.301 1.00 26.94 376 LYS A C 1
ATOM 2985 O O . LYS A 1 376 ? 2.789 23.659 -25.602 1.00 26.94 376 LYS A O 1
ATOM 2990 N N . MET A 1 377 ? 2.373 21.855 -24.342 1.00 22.73 377 MET A N 1
ATOM 2991 C CA . MET A 1 377 ? 3.532 22.048 -23.446 1.00 22.73 377 MET A CA 1
ATOM 2992 C C . MET A 1 377 ? 4.669 21.021 -23.626 1.00 22.73 377 MET A C 1
ATOM 2994 O O . MET A 1 377 ? 5.607 20.991 -22.838 1.00 22.73 377 MET A O 1
ATOM 2998 N N . HIS A 1 378 ? 4.610 20.183 -24.665 1.00 29.86 378 HIS A N 1
ATOM 2999 C CA . HIS A 1 378 ? 5.452 18.988 -24.810 1.00 29.86 378 HIS A CA 1
ATOM 3000 C C . HIS A 1 378 ? 6.550 19.134 -25.878 1.00 29.86 378 HIS A C 1
ATOM 3002 O O . HIS A 1 378 ? 6.582 18.355 -26.819 1.00 29.86 378 HIS A O 1
ATOM 3008 N N . ASN A 1 379 ? 7.414 20.155 -25.797 1.00 30.61 379 ASN A N 1
ATOM 3009 C CA . ASN A 1 379 ? 8.440 20.355 -26.839 1.00 30.61 379 ASN A CA 1
ATOM 3010 C C . ASN A 1 379 ? 9.850 20.758 -26.364 1.00 30.61 379 ASN A C 1
ATOM 3012 O O . ASN A 1 379 ? 10.616 21.286 -27.164 1.00 30.61 379 ASN A O 1
ATOM 3016 N N . ILE A 1 380 ? 10.244 20.503 -25.108 1.00 35.03 380 ILE A N 1
ATOM 3017 C CA . ILE A 1 380 ? 11.647 20.708 -24.683 1.00 35.03 380 ILE A CA 1
ATOM 3018 C C . ILE A 1 380 ? 12.087 19.640 -23.659 1.00 35.03 380 ILE A C 1
ATOM 3020 O O . ILE A 1 380 ? 12.030 19.908 -22.466 1.00 35.03 380 ILE A O 1
ATOM 3024 N N . LEU A 1 381 ? 12.550 18.456 -24.093 1.00 42.47 381 LEU A N 1
ATOM 3025 C CA . LEU A 1 381 ? 13.375 17.533 -23.283 1.00 42.47 381 LEU A CA 1
ATOM 3026 C C . LEU A 1 381 ? 14.399 16.781 -24.170 1.00 42.47 381 LEU A C 1
ATOM 3028 O O . LEU A 1 381 ? 14.121 16.436 -25.313 1.00 42.47 381 LEU A O 1
ATOM 3032 N N . THR A 1 382 ? 15.614 16.613 -23.643 1.00 60.22 382 THR A N 1
ATOM 3033 C CA . THR A 1 382 ? 16.885 16.216 -24.291 1.00 60.22 382 THR A CA 1
ATOM 3034 C C . THR A 1 382 ? 17.082 14.694 -24.439 1.00 60.22 382 THR A C 1
ATOM 3036 O O . THR A 1 382 ? 16.838 13.955 -23.489 1.00 60.22 382 THR A O 1
ATOM 3039 N N . THR A 1 383 ? 17.600 14.230 -25.585 1.00 82.56 383 THR A N 1
ATOM 3040 C CA . THR A 1 383 ? 17.902 12.810 -25.909 1.00 82.56 383 THR A CA 1
ATOM 3041 C C . THR A 1 383 ? 19.097 12.233 -25.123 1.00 82.56 383 THR A C 1
ATOM 3043 O O . THR A 1 383 ? 19.988 12.998 -24.758 1.00 82.56 383 THR A O 1
ATOM 3046 N N . GLN A 1 384 ? 19.171 10.906 -24.924 1.00 87.31 384 GLN A N 1
ATOM 3047 C CA . GLN A 1 384 ? 20.266 10.190 -24.225 1.00 87.31 384 GLN A CA 1
ATOM 3048 C C . GLN A 1 384 ? 20.919 9.082 -25.081 1.00 87.31 384 GLN A C 1
ATOM 3050 O O . GLN A 1 384 ? 20.369 8.693 -26.109 1.00 87.31 384 GLN A O 1
ATOM 3055 N N . GLU A 1 385 ? 22.092 8.583 -24.657 1.00 95.12 385 GLU A N 1
ATOM 3056 C CA . GLU A 1 385 ? 22.933 7.626 -25.407 1.00 95.12 385 GLU A CA 1
ATOM 3057 C C . GLU A 1 385 ? 23.527 6.517 -24.512 1.00 95.12 385 GLU A C 1
ATOM 3059 O O . GLU A 1 385 ? 23.911 6.791 -23.370 1.00 95.12 385 GLU A O 1
ATOM 3064 N N . ILE A 1 386 ? 23.625 5.280 -25.017 1.00 95.94 386 ILE A N 1
ATOM 3065 C CA . ILE A 1 386 ? 24.227 4.107 -24.344 1.00 95.94 386 ILE A CA 1
ATOM 3066 C C . ILE A 1 386 ? 24.818 3.120 -25.369 1.00 95.94 386 ILE A C 1
ATOM 3068 O O . ILE A 1 386 ? 24.378 3.092 -26.517 1.00 95.94 386 ILE A O 1
ATOM 3072 N N . TYR A 1 387 ? 25.801 2.314 -24.959 1.00 98.38 387 TYR A N 1
ATOM 3073 C CA . TYR A 1 387 ? 26.521 1.371 -25.819 1.00 98.38 387 TYR A CA 1
ATOM 3074 C C . TYR A 1 387 ? 26.450 -0.040 -25.225 1.00 98.38 387 TYR A C 1
ATOM 3076 O O . TYR A 1 387 ? 26.805 -0.241 -24.062 1.00 98.38 387 TYR A O 1
ATOM 3084 N N . LEU A 1 388 ? 25.975 -1.012 -26.004 1.00 98.38 388 LEU A N 1
ATOM 3085 C CA . LEU A 1 388 ? 25.693 -2.371 -25.530 1.00 98.38 388 LEU A CA 1
ATOM 3086 C C . LEU A 1 388 ? 26.360 -3.421 -26.423 1.00 98.38 388 LEU A C 1
ATOM 3088 O O . LEU A 1 388 ? 26.125 -3.449 -27.629 1.00 98.38 388 LEU A O 1
ATOM 3092 N N . ALA A 1 389 ? 27.155 -4.305 -25.825 1.00 97.94 389 ALA A N 1
ATOM 3093 C CA . ALA A 1 389 ? 27.762 -5.461 -26.478 1.00 97.94 389 ALA A CA 1
ATOM 3094 C C . ALA A 1 389 ? 27.068 -6.740 -26.011 1.00 97.94 389 ALA A C 1
ATOM 3096 O O . ALA A 1 389 ? 26.914 -6.965 -24.813 1.00 97.94 389 ALA A O 1
ATOM 3097 N N . GLY A 1 390 ? 26.627 -7.583 -26.940 1.00 96.06 390 GLY A N 1
ATOM 3098 C CA . GLY A 1 390 ? 25.745 -8.708 -26.618 1.00 96.06 390 GLY A CA 1
ATOM 3099 C C . GLY A 1 390 ? 25.820 -9.856 -27.611 1.00 96.06 390 GLY A C 1
ATOM 3100 O O . GLY A 1 390 ? 24.819 -10.526 -27.828 1.00 96.06 390 GLY A O 1
ATOM 3101 N N . GLY A 1 391 ? 26.987 -10.084 -28.216 1.00 94.81 391 GLY A N 1
ATOM 3102 C CA . GLY A 1 391 ? 27.152 -11.057 -29.297 1.00 94.81 391 GLY A CA 1
ATOM 3103 C C . GLY A 1 391 ? 27.160 -10.393 -30.666 1.00 94.81 391 GLY A C 1
ATOM 3104 O O . GLY A 1 391 ? 27.521 -9.225 -30.773 1.00 94.81 391 GLY A O 1
ATOM 3105 N N . CYS A 1 392 ? 26.779 -11.140 -31.707 1.00 95.06 392 CYS A N 1
ATOM 3106 C CA . CYS A 1 392 ? 26.674 -10.593 -33.058 1.00 95.06 392 CYS A CA 1
ATOM 3107 C C . CYS A 1 392 ? 25.740 -9.374 -33.081 1.00 95.06 392 CYS A C 1
ATOM 3109 O O . CYS A 1 392 ? 24.534 -9.485 -32.832 1.00 95.06 392 CYS A O 1
ATOM 3111 N N . PHE A 1 393 ? 26.296 -8.212 -33.419 1.00 96.38 393 PHE A N 1
ATOM 3112 C CA . PHE A 1 393 ? 25.583 -6.937 -33.347 1.00 96.38 393 PHE A CA 1
ATOM 3113 C C . PHE A 1 393 ? 24.442 -6.774 -34.371 1.00 96.38 393 PHE A C 1
ATOM 3115 O O . PHE A 1 393 ? 23.614 -5.888 -34.198 1.00 96.38 393 PHE A O 1
ATOM 3122 N N . TRP A 1 394 ? 24.326 -7.645 -35.386 1.00 95.25 394 TRP A N 1
ATOM 3123 C CA . TRP A 1 394 ? 23.276 -7.564 -36.414 1.00 95.25 394 TRP A CA 1
ATOM 3124 C C . TRP A 1 394 ? 21.891 -7.819 -35.833 1.00 95.25 394 TRP A C 1
ATOM 3126 O O . TRP A 1 394 ? 20.945 -7.089 -36.120 1.00 95.25 394 TRP A O 1
ATOM 3136 N N . GLY A 1 395 ? 21.778 -8.864 -35.009 1.00 93.06 395 GLY A N 1
ATOM 3137 C CA . GLY A 1 395 ? 20.533 -9.181 -34.318 1.00 93.06 395 GLY A CA 1
ATOM 3138 C C . GLY A 1 395 ? 20.207 -8.143 -33.253 1.00 93.06 395 GLY A C 1
ATOM 3139 O O . GLY A 1 395 ? 19.051 -7.764 -33.097 1.00 93.06 395 GLY A O 1
ATOM 3140 N N . LEU A 1 396 ? 21.233 -7.657 -32.550 1.00 95.81 396 LEU A N 1
ATOM 3141 C CA . LEU A 1 396 ? 21.059 -6.723 -31.444 1.00 95.81 396 LEU A CA 1
ATOM 3142 C C . LEU A 1 396 ? 20.638 -5.327 -31.937 1.00 95.81 396 LEU A C 1
ATOM 3144 O O . LEU A 1 396 ? 19.722 -4.744 -31.365 1.00 95.81 396 LEU A O 1
ATOM 3148 N N . GLU A 1 397 ? 21.231 -4.827 -33.028 1.00 97.12 397 GLU A N 1
ATOM 3149 C CA . GLU A 1 397 ? 20.809 -3.595 -33.717 1.00 97.12 397 GLU A CA 1
ATOM 3150 C C . GLU A 1 397 ? 19.340 -3.697 -34.142 1.00 97.12 397 GLU A C 1
ATOM 3152 O O . GLU A 1 397 ? 18.510 -2.909 -33.689 1.00 97.12 397 GLU A O 1
ATOM 3157 N N . ALA A 1 398 ? 18.992 -4.733 -34.914 1.00 93.62 398 ALA A N 1
ATOM 3158 C CA . ALA A 1 398 ? 17.633 -4.929 -35.417 1.00 93.62 398 ALA A CA 1
ATOM 3159 C C . ALA A 1 398 ? 16.588 -5.127 -34.303 1.00 93.62 398 ALA A C 1
ATOM 3161 O O . ALA A 1 398 ? 15.419 -4.783 -34.476 1.00 93.62 398 ALA A O 1
ATOM 3162 N N . TYR A 1 399 ? 16.985 -5.694 -33.161 1.00 95.38 399 TYR A N 1
ATOM 3163 C CA . TYR A 1 399 ? 16.130 -5.816 -31.983 1.00 95.38 399 TYR A CA 1
ATOM 3164 C C . TYR A 1 399 ? 15.837 -4.446 -31.358 1.00 95.38 399 TYR A C 1
ATOM 3166 O O . TYR A 1 399 ? 14.673 -4.118 -31.121 1.00 95.38 399 TYR A O 1
ATOM 3174 N N . PHE A 1 400 ? 16.866 -3.624 -31.128 1.00 94.56 400 PHE A N 1
ATOM 3175 C CA . PHE A 1 400 ? 16.696 -2.309 -30.507 1.00 94.56 400 PHE A CA 1
ATOM 3176 C C . PHE A 1 400 ? 15.992 -1.302 -31.418 1.00 94.56 400 PHE A C 1
ATOM 3178 O O . PHE A 1 400 ? 15.176 -0.529 -30.926 1.00 94.56 400 PHE A O 1
ATOM 3185 N N . GLU A 1 401 ? 16.216 -1.343 -32.733 1.00 92.81 401 GLU A N 1
ATOM 3186 C CA . GLU A 1 401 ? 15.508 -0.483 -33.698 1.00 92.81 401 GLU A CA 1
ATOM 3187 C C . GLU A 1 401 ? 13.982 -0.635 -33.646 1.00 92.81 401 GLU A C 1
ATOM 3189 O O . GLU A 1 401 ? 13.250 0.305 -33.954 1.00 92.81 401 GLU A O 1
ATOM 3194 N N . LYS A 1 402 ? 13.485 -1.808 -33.238 1.00 89.12 402 LYS A N 1
ATOM 3195 C CA . LYS A 1 402 ? 12.047 -2.049 -33.088 1.00 89.12 402 LYS A CA 1
ATOM 3196 C C . LYS A 1 402 ? 11.450 -1.393 -31.844 1.00 89.12 402 LYS A C 1
ATOM 3198 O O . LYS A 1 402 ? 10.233 -1.223 -31.790 1.00 89.12 402 LYS A O 1
ATOM 3203 N N . LEU A 1 403 ? 12.258 -1.053 -30.838 1.00 86.88 403 LEU A N 1
ATOM 3204 C CA . LEU A 1 403 ? 11.755 -0.548 -29.563 1.00 86.88 403 LEU A CA 1
ATOM 3205 C C . LEU A 1 403 ? 11.314 0.927 -29.675 1.00 86.88 403 LEU A C 1
ATOM 3207 O O . LEU A 1 403 ? 12.061 1.773 -30.172 1.00 86.88 403 LEU A O 1
ATOM 3211 N N . PRO A 1 404 ? 10.121 1.290 -29.167 1.00 79.50 404 PRO A N 1
ATOM 3212 C CA . PRO A 1 404 ? 9.626 2.654 -29.211 1.00 79.50 404 PRO A CA 1
ATOM 3213 C C . PRO A 1 404 ? 10.497 3.557 -28.339 1.00 79.50 404 PRO A C 1
ATOM 3215 O O . PRO A 1 404 ? 10.817 3.228 -27.198 1.00 79.50 404 PRO A O 1
ATOM 3218 N N . GLY A 1 405 ? 10.848 4.725 -28.872 1.00 75.81 405 GLY A N 1
ATOM 3219 C CA . GLY A 1 405 ? 11.718 5.686 -28.194 1.00 75.81 405 GLY A CA 1
ATOM 3220 C C . GLY A 1 405 ? 13.193 5.545 -28.547 1.00 75.81 405 GLY A C 1
ATOM 3221 O O . GLY A 1 405 ? 13.963 6.434 -28.192 1.00 75.81 405 GLY A O 1
ATOM 3222 N N . ILE A 1 406 ? 13.590 4.501 -29.281 1.00 89.25 406 ILE A N 1
ATOM 3223 C CA . ILE A 1 406 ? 14.897 4.470 -29.937 1.00 89.25 406 ILE A CA 1
ATOM 3224 C C . ILE A 1 406 ? 14.847 5.410 -31.144 1.00 89.25 406 ILE A C 1
ATOM 3226 O O . ILE A 1 406 ? 13.978 5.306 -32.005 1.00 89.25 406 ILE A O 1
ATOM 3230 N N . LEU A 1 407 ? 15.750 6.386 -31.154 1.00 86.88 407 LEU A N 1
ATOM 3231 C CA . LEU A 1 407 ? 15.847 7.421 -32.184 1.00 86.88 407 LEU A CA 1
ATOM 3232 C C . LEU A 1 407 ? 16.861 7.043 -33.262 1.00 86.88 407 LEU A C 1
ATOM 3234 O O . LEU A 1 407 ? 16.697 7.433 -34.414 1.00 86.88 407 LEU A O 1
ATOM 3238 N N . HIS A 1 408 ? 17.924 6.336 -32.872 1.00 93.75 408 HIS A N 1
ATOM 3239 C CA . HIS A 1 408 ? 18.978 5.857 -33.762 1.00 93.75 408 HIS A CA 1
ATOM 3240 C C . HIS A 1 408 ? 19.699 4.670 -33.121 1.00 93.75 408 HIS A C 1
ATOM 3242 O O . HIS A 1 408 ? 19.994 4.713 -31.923 1.00 93.75 408 HIS A O 1
ATOM 3248 N N . ALA A 1 409 ? 20.006 3.651 -33.918 1.00 94.75 409 ALA A N 1
ATOM 3249 C CA . ALA A 1 409 ? 20.902 2.563 -33.556 1.00 94.75 409 ALA A CA 1
ATOM 3250 C C . ALA A 1 409 ? 21.956 2.406 -34.657 1.00 94.75 409 ALA A C 1
ATOM 3252 O O . ALA A 1 409 ? 21.657 2.599 -35.834 1.00 94.75 409 ALA A O 1
ATOM 3253 N N . GLU A 1 410 ? 23.195 2.107 -34.281 1.00 97.12 410 GLU A N 1
ATOM 3254 C CA . GLU A 1 410 ? 24.240 1.755 -35.246 1.00 97.12 410 GLU A CA 1
ATOM 3255 C C . GLU A 1 410 ? 25.243 0.792 -34.616 1.00 97.12 410 GLU A C 1
ATOM 3257 O O . GLU A 1 410 ? 25.394 0.741 -33.393 1.00 97.12 410 GLU A O 1
ATOM 3262 N N . VAL A 1 411 ? 25.946 0.040 -35.457 1.00 97.88 411 VAL A N 1
ATOM 3263 C CA . VAL A 1 411 ? 26.896 -0.982 -35.011 1.00 97.88 411 VAL A CA 1
ATOM 3264 C C . VAL A 1 411 ? 28.346 -0.525 -35.117 1.00 97.88 411 VAL A C 1
ATOM 3266 O O . VAL A 1 411 ? 28.731 0.226 -36.020 1.00 97.88 411 VAL A O 1
ATOM 3269 N N . GLY A 1 412 ? 29.180 -1.007 -34.202 1.00 97.19 412 GLY A N 1
ATOM 3270 C CA . GLY A 1 412 ? 30.587 -0.650 -34.125 1.00 97.19 412 GLY A CA 1
ATOM 3271 C C . GLY A 1 412 ? 31.397 -1.540 -33.195 1.00 97.19 412 GLY A C 1
ATOM 3272 O O . GLY A 1 412 ? 30.941 -2.578 -32.717 1.00 97.19 412 GLY A O 1
ATOM 3273 N N . TYR A 1 413 ? 32.629 -1.109 -32.962 1.00 97.44 413 TYR A N 1
ATOM 3274 C CA . TYR A 1 413 ? 33.643 -1.816 -32.193 1.00 97.44 413 TYR A CA 1
ATOM 3275 C C . TYR A 1 413 ? 34.064 -0.938 -31.015 1.00 97.44 413 TYR A C 1
ATOM 3277 O O . TYR A 1 413 ? 34.475 0.207 -31.231 1.00 97.44 413 TYR A O 1
ATOM 3285 N N . ALA A 1 414 ? 33.922 -1.443 -29.788 1.00 96.75 414 ALA A N 1
ATOM 3286 C CA . ALA A 1 414 ? 34.174 -0.668 -28.573 1.00 96.75 414 ALA A CA 1
ATOM 3287 C C . ALA A 1 414 ? 35.210 -1.304 -27.642 1.00 96.75 414 ALA A C 1
ATOM 3289 O O . ALA A 1 414 ? 35.368 -2.528 -27.601 1.00 96.75 414 ALA A O 1
ATOM 3290 N N . ASN A 1 415 ? 35.852 -0.449 -26.841 1.00 95.06 415 ASN A N 1
ATOM 3291 C CA . ASN A 1 415 ? 36.729 -0.798 -25.721 1.00 95.06 415 ASN A CA 1
ATOM 3292 C C . ASN A 1 415 ? 37.802 -1.844 -26.079 1.00 95.06 415 ASN A C 1
ATOM 3294 O O . ASN A 1 415 ? 38.001 -2.831 -25.367 1.00 95.06 415 ASN A O 1
ATOM 3298 N N . GLY A 1 416 ? 38.478 -1.644 -27.210 1.00 90.81 416 GLY A N 1
ATOM 3299 C CA . GLY A 1 416 ? 39.644 -2.430 -27.609 1.00 90.81 416 GLY A CA 1
ATOM 3300 C C . GLY A 1 416 ? 40.928 -1.611 -27.682 1.00 90.81 416 GLY A C 1
ATOM 3301 O O . GLY A 1 416 ? 40.956 -0.411 -27.411 1.00 90.81 416 GLY A O 1
ATOM 3302 N N . SER A 1 417 ? 42.017 -2.289 -28.041 1.00 86.81 417 SER A N 1
ATOM 3303 C CA . SER A 1 417 ? 43.385 -1.775 -27.873 1.00 86.81 417 SER A CA 1
ATOM 3304 C C . SER A 1 417 ? 43.932 -0.980 -29.065 1.00 86.81 417 SER A C 1
ATOM 3306 O O . SER A 1 417 ? 44.908 -0.246 -28.920 1.00 86.81 417 SER A O 1
ATOM 3308 N N . THR A 1 418 ? 43.320 -1.118 -30.243 1.00 86.00 418 THR A N 1
ATOM 3309 C CA . THR A 1 418 ? 43.781 -0.498 -31.495 1.00 86.00 418 THR A CA 1
ATOM 3310 C C . THR A 1 418 ? 42.846 0.618 -31.954 1.00 86.00 418 THR A C 1
ATOM 3312 O O . THR A 1 418 ? 41.631 0.512 -31.800 1.00 86.00 418 THR A O 1
ATOM 3315 N N . GLU A 1 419 ? 43.378 1.663 -32.585 1.00 87.12 419 GLU A N 1
ATOM 3316 C CA . GLU A 1 419 ? 42.549 2.728 -33.160 1.00 87.12 419 GLU A CA 1
ATOM 3317 C C . GLU A 1 419 ? 41.921 2.304 -34.497 1.00 87.12 419 GLU A C 1
ATOM 3319 O O . GLU A 1 419 ? 42.612 1.751 -35.350 1.00 87.12 419 GLU A O 1
ATOM 3324 N N . LYS A 1 420 ? 40.632 2.618 -34.701 1.00 87.31 420 LYS A N 1
ATOM 3325 C CA . LYS A 1 420 ? 39.881 2.404 -35.958 1.00 87.31 420 LYS A CA 1
ATOM 3326 C C . LYS A 1 420 ? 40.037 0.981 -36.537 1.00 87.31 420 LYS A C 1
ATOM 3328 O O . LYS A 1 420 ? 40.481 0.847 -37.680 1.00 87.31 420 LYS A O 1
ATOM 3333 N N . PRO A 1 421 ? 39.696 -0.075 -35.774 1.00 90.69 421 PRO A N 1
ATOM 3334 C CA . PRO A 1 421 ? 39.814 -1.450 -36.250 1.00 90.69 421 PRO A CA 1
ATOM 3335 C C . PRO A 1 421 ? 38.873 -1.707 -37.438 1.00 90.69 421 PRO A C 1
ATOM 3337 O O . PRO A 1 421 ? 37.750 -1.203 -37.469 1.00 90.69 421 PRO A O 1
ATOM 3340 N N . SER A 1 422 ? 39.322 -2.518 -38.395 1.00 89.62 422 SER A N 1
ATOM 3341 C CA . SER A 1 422 ? 38.436 -3.152 -39.378 1.00 89.62 422 SER A CA 1
ATOM 3342 C C . SER A 1 422 ? 37.815 -4.427 -38.804 1.00 89.62 422 SER A C 1
ATOM 3344 O O . SER A 1 422 ? 38.336 -4.993 -37.838 1.00 89.62 422 SER A O 1
ATOM 3346 N N . TYR A 1 423 ? 36.760 -4.947 -39.435 1.00 87.56 423 TYR A N 1
ATOM 3347 C CA . TYR A 1 423 ? 36.180 -6.239 -39.050 1.00 87.56 423 TYR A CA 1
ATOM 3348 C C . TYR A 1 423 ? 37.232 -7.366 -38.994 1.00 87.56 423 TYR A C 1
ATOM 3350 O O . TYR A 1 423 ? 37.232 -8.201 -38.087 1.00 87.56 423 TYR A O 1
ATOM 3358 N N . GLN A 1 424 ? 38.202 -7.345 -39.915 1.00 87.25 424 GLN A N 1
ATOM 3359 C CA . GLN A 1 424 ? 39.293 -8.318 -39.946 1.00 87.25 424 GLN A CA 1
ATOM 3360 C C . GLN A 1 424 ? 40.205 -8.213 -38.714 1.00 87.25 424 GLN A C 1
ATOM 3362 O O . GLN A 1 424 ? 40.655 -9.236 -38.198 1.00 87.25 424 GLN A O 1
ATOM 3367 N N . ASP A 1 425 ? 40.452 -7.000 -38.218 1.00 85.81 425 ASP A N 1
ATOM 3368 C CA . ASP A 1 425 ? 41.255 -6.772 -37.012 1.00 85.81 425 ASP A CA 1
ATOM 3369 C C . ASP A 1 425 ? 40.515 -7.238 -35.753 1.00 85.81 425 ASP A C 1
ATOM 3371 O O . ASP A 1 425 ? 41.124 -7.765 -34.823 1.00 85.81 425 ASP A O 1
ATOM 3375 N N . VAL A 1 426 ? 39.189 -7.081 -35.726 1.00 86.06 426 VAL A N 1
ATOM 3376 C CA . VAL A 1 426 ? 38.323 -7.554 -34.634 1.00 86.06 426 VAL A CA 1
ATOM 3377 C C . VAL A 1 426 ? 38.318 -9.077 -34.551 1.00 86.06 426 VAL A C 1
ATOM 3379 O O . VAL A 1 426 ? 38.555 -9.626 -33.473 1.00 86.06 426 VAL A O 1
ATOM 3382 N N . ILE A 1 427 ? 38.169 -9.771 -35.683 1.00 84.25 427 ILE A N 1
ATOM 3383 C CA . ILE A 1 427 ? 38.285 -11.239 -35.732 1.00 84.25 427 ILE A CA 1
ATOM 3384 C C . ILE A 1 427 ? 39.699 -11.700 -35.334 1.00 84.25 427 ILE A C 1
ATOM 3386 O O . ILE A 1 427 ? 39.858 -12.739 -34.693 1.00 84.25 427 ILE A O 1
ATOM 3390 N N . ASN A 1 428 ? 40.724 -10.903 -35.648 1.00 83.50 428 ASN A N 1
ATOM 3391 C CA . ASN A 1 428 ? 42.118 -11.152 -35.274 1.00 83.50 428 ASN A CA 1
ATOM 3392 C C . ASN A 1 428 ? 42.474 -10.702 -33.837 1.00 83.50 428 ASN A C 1
ATOM 3394 O O . ASN A 1 428 ? 43.653 -10.554 -33.521 1.00 83.50 428 ASN A O 1
ATOM 3398 N N . GLN A 1 429 ? 41.483 -10.535 -32.950 1.00 78.75 429 GLN A N 1
ATOM 3399 C CA . GLN A 1 429 ? 41.651 -10.236 -31.518 1.00 78.75 429 GLN A CA 1
ATOM 3400 C C . GLN A 1 429 ? 42.255 -8.858 -31.192 1.00 78.75 429 GLN A C 1
ATOM 3402 O O . GLN A 1 429 ? 43.032 -8.721 -30.250 1.00 78.75 429 GLN A O 1
ATOM 3407 N N . SER A 1 430 ? 41.827 -7.798 -31.879 1.00 84.94 430 SER A N 1
ATOM 3408 C CA . SER A 1 430 ? 42.146 -6.405 -31.500 1.00 84.94 430 SER A CA 1
ATOM 3409 C C . SER A 1 430 ? 41.647 -5.980 -30.098 1.00 84.94 430 SER A C 1
ATOM 3411 O O . SER A 1 430 ? 41.962 -4.887 -29.610 1.00 84.94 430 SER A O 1
ATOM 3413 N N . GLY A 1 431 ? 40.873 -6.842 -29.428 1.00 88.44 431 GLY A N 1
ATOM 3414 C CA . GLY A 1 431 ? 40.322 -6.647 -28.082 1.00 88.44 431 GLY A CA 1
ATOM 3415 C C . GLY A 1 431 ? 38.976 -5.920 -28.059 1.00 88.44 431 GLY A C 1
ATOM 3416 O O . GLY A 1 431 ? 38.319 -5.870 -27.022 1.00 88.44 431 GLY A O 1
ATOM 3417 N N . HIS A 1 432 ? 38.527 -5.397 -29.199 1.00 95.00 432 HIS A N 1
ATOM 3418 C CA . HIS A 1 432 ? 37.242 -4.709 -29.311 1.00 95.00 432 HIS A CA 1
ATOM 3419 C C . HIS A 1 432 ? 36.055 -5.670 -29.156 1.00 95.00 432 HIS A C 1
ATOM 3421 O O . HIS A 1 432 ? 36.148 -6.837 -29.532 1.00 95.00 432 HIS A O 1
ATOM 3427 N N . ALA A 1 433 ? 34.949 -5.180 -28.594 1.00 96.94 433 ALA A N 1
ATOM 3428 C CA . ALA A 1 433 ? 33.648 -5.853 -28.576 1.00 96.94 433 ALA A CA 1
ATOM 3429 C C . ALA A 1 433 ? 32.756 -5.347 -29.713 1.00 96.94 433 ALA A C 1
ATOM 3431 O O . ALA A 1 433 ? 32.668 -4.136 -29.935 1.00 96.94 433 ALA A O 1
ATOM 3432 N N . GLU A 1 434 ? 32.038 -6.255 -30.375 1.00 97.56 434 GLU A N 1
ATOM 3433 C CA . GLU A 1 434 ? 30.912 -5.893 -31.237 1.00 97.56 434 GLU A CA 1
ATOM 3434 C C . GLU A 1 434 ? 29.821 -5.238 -30.382 1.00 97.56 434 GLU A C 1
ATOM 3436 O O . GLU A 1 434 ? 29.294 -5.831 -29.441 1.00 97.56 434 GLU A O 1
ATOM 3441 N N . THR A 1 435 ? 29.529 -3.976 -30.684 1.00 98.19 435 THR A N 1
ATOM 3442 C CA . THR A 1 435 ? 28.739 -3.084 -29.834 1.00 98.19 435 THR A CA 1
ATOM 3443 C C . THR A 1 435 ? 27.707 -2.340 -30.668 1.00 98.19 435 THR A C 1
ATOM 3445 O O . THR A 1 435 ? 28.003 -1.886 -31.772 1.00 98.19 435 THR A O 1
ATOM 3448 N N . VAL A 1 436 ? 26.508 -2.172 -30.120 1.00 98.38 436 VAL A N 1
ATOM 3449 C CA . VAL A 1 436 ? 25.454 -1.321 -30.675 1.00 98.38 436 VAL A CA 1
ATOM 3450 C C . VAL A 1 436 ? 25.444 0.001 -29.908 1.00 98.38 436 VAL A C 1
ATOM 3452 O O . VAL A 1 436 ? 25.275 0.010 -28.686 1.00 98.38 436 VAL A O 1
ATOM 3455 N N . TYR A 1 437 ? 25.621 1.116 -30.613 1.00 98.06 437 TYR A N 1
ATOM 3456 C CA . TYR A 1 437 ? 25.324 2.456 -30.105 1.00 98.06 437 TYR A CA 1
ATOM 3457 C C . TYR A 1 437 ? 23.826 2.718 -30.223 1.00 98.06 437 TYR A C 1
ATOM 3459 O O . TYR A 1 437 ? 23.237 2.507 -31.281 1.00 98.06 437 TYR A O 1
ATOM 3467 N N . ILE A 1 438 ? 23.220 3.201 -29.140 1.00 97.38 438 ILE A N 1
ATOM 3468 C CA . ILE A 1 438 ? 21.786 3.461 -29.051 1.00 97.38 438 ILE A CA 1
ATOM 3469 C C . ILE A 1 438 ? 21.566 4.892 -28.577 1.00 97.38 438 ILE A C 1
ATOM 3471 O O . ILE A 1 438 ? 21.944 5.256 -27.460 1.00 97.38 438 ILE A O 1
ATOM 3475 N N . LYS A 1 439 ? 20.867 5.679 -29.394 1.00 95.06 439 LYS A N 1
ATOM 3476 C CA . LYS A 1 439 ? 20.344 6.999 -29.042 1.00 95.06 439 LYS A CA 1
ATOM 3477 C C . LYS A 1 439 ? 18.838 6.918 -28.837 1.00 95.06 439 LYS A C 1
ATOM 3479 O O . LYS A 1 439 ? 18.128 6.410 -29.702 1.00 95.06 439 LYS A O 1
ATOM 3484 N N . TYR A 1 440 ? 18.335 7.446 -27.726 1.00 85.12 440 TYR A N 1
ATOM 3485 C CA . TYR A 1 440 ? 16.932 7.289 -27.339 1.00 85.12 440 TYR A CA 1
ATOM 3486 C C . TYR A 1 440 ? 16.331 8.532 -26.677 1.00 85.12 440 TYR A C 1
ATOM 3488 O O . TYR A 1 440 ? 17.037 9.405 -26.164 1.00 85.12 440 TYR A O 1
ATOM 3496 N N . ASP A 1 441 ? 15.002 8.603 -26.701 1.00 77.88 441 ASP A N 1
ATOM 3497 C CA . ASP A 1 441 ? 14.205 9.581 -25.971 1.00 77.88 441 ASP A CA 1
ATOM 3498 C C . ASP A 1 441 ? 13.841 9.024 -24.580 1.00 77.88 441 ASP A C 1
ATOM 3500 O O . ASP A 1 441 ? 13.002 8.116 -24.483 1.00 77.88 441 ASP A O 1
ATOM 3504 N N . PRO A 1 442 ? 14.423 9.567 -23.490 1.00 69.75 442 PRO A N 1
ATOM 3505 C CA . PRO A 1 442 ? 14.158 9.092 -22.134 1.00 69.75 442 PRO A CA 1
ATOM 3506 C C . PRO A 1 442 ? 12.705 9.314 -21.677 1.00 69.75 442 PRO A C 1
ATOM 3508 O O . PRO A 1 442 ? 12.281 8.710 -20.691 1.00 69.75 442 PRO A O 1
ATOM 3511 N N . THR A 1 443 ? 11.922 10.153 -22.370 1.00 55.97 443 THR A N 1
ATOM 3512 C CA . THR A 1 443 ? 10.487 10.338 -22.088 1.00 55.97 443 THR A CA 1
ATOM 3513 C C . THR A 1 443 ? 9.639 9.174 -22.614 1.00 55.97 443 THR A C 1
ATOM 3515 O O . THR A 1 443 ? 8.578 8.858 -22.060 1.00 55.97 443 THR A O 1
ATOM 3518 N N . VAL A 1 444 ? 10.132 8.476 -23.643 1.00 61.09 444 VAL A N 1
ATOM 3519 C CA . VAL A 1 444 ? 9.458 7.331 -24.261 1.00 61.09 444 VAL A CA 1
ATOM 3520 C C . VAL A 1 444 ? 9.947 6.020 -23.638 1.00 61.09 444 VAL A C 1
ATOM 3522 O O . VAL A 1 444 ? 9.113 5.250 -23.139 1.00 61.09 444 VAL A O 1
ATOM 3525 N N . ILE A 1 445 ? 11.269 5.806 -23.573 1.00 75.56 445 ILE A N 1
ATOM 3526 C CA . ILE A 1 445 ? 11.912 4.600 -23.025 1.00 75.56 445 ILE A CA 1
ATOM 3527 C C . ILE A 1 445 ? 13.038 4.959 -22.043 1.00 75.56 445 ILE A C 1
ATOM 3529 O O . ILE A 1 445 ? 13.945 5.719 -22.360 1.00 75.56 445 ILE A O 1
ATOM 3533 N N . SER A 1 446 ? 12.984 4.412 -20.825 1.00 81.25 446 SER A N 1
ATOM 3534 C CA . SER A 1 446 ? 13.984 4.682 -19.785 1.00 81.25 446 SER A CA 1
ATOM 3535 C C . SER A 1 446 ? 15.244 3.826 -19.950 1.00 81.25 446 SER A C 1
ATOM 3537 O O . SER A 1 446 ? 15.193 2.719 -20.490 1.00 81.25 446 SER A O 1
ATOM 3539 N N . THR A 1 447 ? 16.366 4.282 -19.384 1.00 80.69 447 THR A N 1
ATOM 3540 C CA . THR A 1 447 ? 17.624 3.514 -19.312 1.00 80.69 447 THR A CA 1
ATOM 3541 C C . THR A 1 447 ? 17.423 2.131 -18.686 1.00 80.69 447 THR A C 1
ATOM 3543 O O . THR A 1 447 ? 17.957 1.140 -19.175 1.00 80.69 447 THR A O 1
ATOM 3546 N N . THR A 1 448 ? 16.601 2.038 -17.636 1.00 83.19 448 THR A N 1
ATOM 3547 C CA . THR A 1 448 ? 16.247 0.765 -16.995 1.00 83.19 448 THR A CA 1
ATOM 3548 C C . THR A 1 448 ? 15.576 -0.194 -17.973 1.00 83.19 448 THR A C 1
ATOM 3550 O O . THR A 1 448 ? 15.922 -1.371 -18.003 1.00 83.19 448 THR A O 1
ATOM 3553 N N . ASN A 1 449 ? 14.646 0.291 -18.801 1.00 84.12 449 ASN A N 1
ATOM 3554 C CA . ASN A 1 449 ? 13.969 -0.550 -19.784 1.00 84.12 449 ASN A CA 1
ATOM 3555 C C . ASN A 1 449 ? 14.898 -0.963 -20.927 1.00 84.12 449 ASN A C 1
ATOM 3557 O O . ASN A 1 449 ? 14.779 -2.085 -21.399 1.00 84.12 449 ASN A O 1
ATOM 3561 N N . ILE A 1 450 ? 15.858 -0.122 -21.319 1.00 90.94 450 ILE A N 1
ATOM 3562 C CA . ILE A 1 450 ? 16.895 -0.506 -22.290 1.00 90.94 450 ILE A CA 1
ATOM 3563 C C . ILE A 1 450 ? 17.755 -1.654 -21.745 1.00 90.94 450 ILE A C 1
ATOM 3565 O O . ILE A 1 450 ? 17.985 -2.635 -22.446 1.00 90.94 450 ILE A O 1
ATOM 3569 N N . ILE A 1 451 ? 18.176 -1.575 -20.479 1.00 92.69 451 ILE A N 1
ATOM 3570 C CA . ILE A 1 451 ? 18.968 -2.632 -19.832 1.00 92.69 451 ILE A CA 1
ATOM 3571 C C . ILE A 1 451 ? 18.137 -3.917 -19.656 1.00 92.69 451 ILE A C 1
ATOM 3573 O O . ILE A 1 451 ? 18.627 -5.007 -19.942 1.00 92.69 451 ILE A O 1
ATOM 3577 N N . LYS A 1 452 ? 16.859 -3.817 -19.268 1.00 90.06 452 LYS A N 1
ATOM 3578 C CA . LYS A 1 452 ? 15.940 -4.973 -19.227 1.00 90.06 452 LYS A CA 1
ATOM 3579 C C . LYS A 1 452 ? 15.773 -5.609 -20.613 1.00 90.06 452 LYS A C 1
ATOM 3581 O O . LYS A 1 452 ? 15.844 -6.829 -20.736 1.00 90.06 452 LYS A O 1
ATOM 3586 N N . ALA A 1 453 ? 15.592 -4.792 -21.652 1.00 91.06 453 ALA A N 1
ATOM 3587 C CA . ALA A 1 453 ? 15.469 -5.257 -23.030 1.00 91.06 453 ALA A CA 1
ATOM 3588 C C . ALA A 1 453 ? 16.744 -5.964 -23.507 1.00 91.06 453 ALA A C 1
ATOM 3590 O O . ALA A 1 453 ? 16.645 -6.973 -24.195 1.00 91.06 453 ALA A O 1
ATOM 3591 N N . PHE A 1 454 ? 17.923 -5.479 -23.111 1.00 96.69 454 PHE A N 1
ATOM 3592 C CA . PHE A 1 454 ? 19.207 -6.119 -23.395 1.00 96.69 454 PHE A CA 1
ATOM 3593 C C . PHE A 1 454 ? 19.295 -7.524 -22.785 1.00 96.69 454 PHE A C 1
ATOM 3595 O O . PHE A 1 454 ? 19.553 -8.499 -23.487 1.00 96.69 454 PHE A O 1
ATOM 3602 N N . PHE A 1 455 ? 19.011 -7.652 -21.487 1.00 94.75 455 PHE A N 1
ATOM 3603 C CA . PHE A 1 455 ? 19.076 -8.939 -20.788 1.00 94.75 455 PHE A CA 1
ATOM 3604 C C . PHE A 1 455 ? 17.949 -9.917 -21.158 1.00 94.75 455 PHE A C 1
ATOM 3606 O O . PHE A 1 455 ? 18.035 -11.090 -20.802 1.00 94.75 455 PHE A O 1
ATOM 3613 N N . LYS A 1 456 ? 16.914 -9.474 -21.888 1.00 92.31 456 LYS A N 1
ATOM 3614 C CA . LYS A 1 456 ? 15.900 -10.364 -22.480 1.00 92.31 456 LYS A CA 1
ATOM 3615 C C . LYS A 1 456 ? 16.504 -11.256 -23.570 1.00 92.31 456 LYS A C 1
ATOM 3617 O O . LYS A 1 456 ? 16.109 -12.411 -23.678 1.00 92.31 456 LYS A O 1
ATOM 3622 N N . VAL A 1 457 ? 17.453 -10.726 -24.346 1.00 93.88 457 VAL A N 1
ATOM 3623 C CA . VAL A 1 457 ? 17.985 -11.379 -25.557 1.00 93.88 457 VAL A CA 1
ATOM 3624 C C . VAL A 1 457 ? 19.448 -11.815 -25.446 1.00 93.88 457 VAL A C 1
ATOM 3626 O O . VAL A 1 457 ? 19.925 -12.577 -26.282 1.00 93.88 457 VAL A O 1
ATOM 3629 N N . VAL A 1 458 ? 20.163 -11.375 -24.407 1.00 95.56 458 VAL A N 1
ATOM 3630 C CA . VAL A 1 458 ? 21.566 -11.738 -24.154 1.00 95.56 458 VAL A CA 1
ATOM 3631 C C . VAL A 1 458 ? 21.658 -12.765 -23.034 1.00 95.56 458 VAL A C 1
ATOM 3633 O O . VAL A 1 458 ? 21.052 -12.594 -21.981 1.00 95.56 458 VAL A O 1
ATOM 3636 N N . ASN A 1 459 ? 22.477 -13.807 -23.215 1.00 95.31 459 ASN A N 1
ATOM 3637 C CA . ASN A 1 459 ? 22.797 -14.751 -22.146 1.00 95.31 459 ASN A CA 1
ATOM 3638 C C . ASN A 1 459 ? 23.871 -14.155 -21.216 1.00 95.31 459 ASN A C 1
ATOM 3640 O O . ASN A 1 459 ? 25.049 -14.131 -21.586 1.00 95.31 459 ASN A O 1
ATOM 3644 N N . PRO A 1 460 ? 23.524 -13.747 -19.984 1.00 95.12 460 PRO A N 1
ATOM 3645 C CA . PRO A 1 460 ? 24.427 -12.979 -19.130 1.00 95.12 460 PRO A CA 1
ATOM 3646 C C . PRO A 1 460 ? 25.526 -13.828 -18.479 1.00 95.12 460 PRO A C 1
ATOM 3648 O O . PRO A 1 460 ? 26.474 -13.290 -17.916 1.00 95.12 460 PRO A O 1
ATOM 3651 N N . THR A 1 461 ? 25.419 -15.158 -18.539 1.00 96.19 461 THR A N 1
ATOM 3652 C CA . THR A 1 461 ? 26.361 -16.099 -17.897 1.00 96.19 461 THR A CA 1
ATOM 3653 C C . THR A 1 461 ? 27.387 -16.684 -18.867 1.00 96.19 461 THR A C 1
ATOM 3655 O O . THR A 1 461 ? 28.245 -17.480 -18.479 1.00 96.19 461 THR A O 1
ATOM 3658 N N . SER A 1 462 ? 27.284 -16.327 -20.148 1.00 95.75 462 SER A N 1
ATOM 3659 C CA . SER A 1 462 ? 28.116 -16.872 -21.212 1.00 95.75 462 SER A CA 1
ATOM 3660 C C . SER A 1 462 ? 29.337 -15.986 -21.452 1.00 95.75 462 SER A C 1
ATOM 3662 O O . SER A 1 462 ? 29.238 -14.886 -21.995 1.00 95.75 462 SER A O 1
ATOM 3664 N N . LEU A 1 463 ? 30.508 -16.471 -21.036 1.00 95.88 463 LEU A N 1
ATOM 3665 C CA . LEU A 1 463 ? 31.767 -15.744 -21.189 1.00 95.88 463 LEU A CA 1
ATOM 3666 C C . LEU A 1 463 ? 32.249 -15.812 -22.642 1.00 95.88 463 LEU A C 1
ATOM 3668 O O . LEU A 1 463 ? 32.470 -16.905 -23.163 1.00 95.88 463 LEU A O 1
ATOM 3672 N N . ASN A 1 464 ? 32.460 -14.646 -23.265 1.00 95.38 464 ASN A N 1
ATOM 3673 C CA . ASN A 1 464 ? 33.005 -14.504 -24.625 1.00 95.38 464 ASN A CA 1
ATOM 3674 C C . ASN A 1 464 ? 32.261 -15.345 -25.680 1.00 95.38 464 ASN A C 1
ATOM 3676 O O . ASN A 1 464 ? 32.874 -15.920 -26.583 1.00 95.38 464 ASN A O 1
ATOM 3680 N N . LYS A 1 465 ? 30.942 -15.487 -25.521 1.00 95.56 465 LYS A N 1
ATOM 3681 C CA . LYS A 1 465 ? 30.102 -16.279 -26.417 1.00 95.56 465 LYS A CA 1
ATOM 3682 C C . LYS A 1 465 ? 28.643 -15.853 -26.321 1.00 95.56 465 LYS A C 1
ATOM 3684 O O . LYS A 1 465 ? 28.132 -15.759 -25.209 1.00 95.56 465 LYS A O 1
ATOM 3689 N N . GLN A 1 466 ? 27.952 -15.735 -27.451 1.00 95.88 466 GLN A N 1
ATOM 3690 C CA . GLN A 1 466 ? 26.491 -15.590 -27.525 1.00 95.88 466 GLN A CA 1
ATOM 3691 C C . GLN A 1 466 ? 25.961 -16.420 -28.697 1.00 95.88 466 GLN A C 1
ATOM 3693 O O . GLN A 1 466 ? 26.506 -16.373 -29.795 1.00 95.88 466 GLN A O 1
ATOM 3698 N N . GLY A 1 467 ? 24.947 -17.253 -28.456 1.00 93.06 467 GLY A N 1
ATOM 3699 C CA . GLY A 1 467 ? 24.489 -18.225 -29.453 1.00 93.06 467 GLY A CA 1
ATOM 3700 C C . GLY A 1 467 ? 25.625 -19.133 -29.949 1.00 93.06 467 GLY A C 1
ATOM 3701 O O . GLY A 1 467 ? 26.280 -19.822 -29.156 1.00 93.06 467 GLY A O 1
ATOM 3702 N N . ASN A 1 468 ? 25.859 -19.129 -31.263 1.00 92.81 468 ASN A N 1
ATOM 3703 C CA . ASN A 1 468 ? 26.948 -19.873 -31.905 1.00 92.81 468 ASN A CA 1
ATOM 3704 C C . ASN A 1 468 ? 28.237 -19.052 -32.069 1.00 92.81 468 ASN A C 1
ATOM 3706 O O . ASN A 1 468 ? 29.266 -19.618 -32.439 1.00 92.81 468 ASN A O 1
ATOM 3710 N N . ASP A 1 469 ? 28.200 -17.758 -31.755 1.00 91.94 469 ASP A N 1
ATOM 3711 C CA . ASP A 1 469 ? 29.304 -16.826 -31.960 1.00 91.94 469 ASP A CA 1
ATOM 3712 C C . ASP A 1 469 ? 30.247 -16.876 -30.752 1.00 91.94 469 ASP A C 1
ATOM 3714 O O . ASP A 1 469 ? 29.838 -16.616 -29.618 1.00 91.94 469 ASP A O 1
ATOM 3718 N N . ILE A 1 470 ? 31.507 -17.267 -30.976 1.00 93.56 470 ILE A N 1
ATOM 3719 C CA . ILE A 1 470 ? 32.518 -17.496 -29.929 1.00 93.56 470 ILE A CA 1
ATOM 3720 C C . ILE A 1 470 ? 33.719 -16.589 -30.173 1.00 93.56 470 ILE A C 1
ATOM 3722 O O . ILE A 1 470 ? 34.306 -16.606 -31.253 1.00 93.56 470 ILE A O 1
ATOM 3726 N N . GLY A 1 471 ? 34.111 -15.828 -29.155 1.00 92.94 471 GLY A N 1
ATOM 3727 C CA . GLY A 1 471 ? 35.245 -14.917 -29.222 1.00 92.94 471 GLY A CA 1
ATOM 3728 C C . GLY A 1 471 ? 35.101 -13.735 -28.270 1.00 92.94 471 GLY A C 1
ATOM 3729 O O . GLY A 1 471 ? 34.009 -13.410 -27.805 1.00 92.94 471 GLY A O 1
ATOM 3730 N N . ILE A 1 472 ? 36.223 -13.075 -27.976 1.00 92.88 472 ILE A N 1
ATOM 3731 C CA . ILE A 1 472 ? 36.252 -11.897 -27.095 1.00 92.88 472 ILE A CA 1
ATOM 3732 C C . ILE A 1 472 ? 35.425 -10.731 -27.653 1.00 92.88 472 ILE A C 1
ATOM 3734 O O . ILE A 1 472 ? 34.895 -9.927 -26.889 1.00 92.88 472 ILE A O 1
ATOM 3738 N N . GLN A 1 473 ? 35.267 -10.673 -28.974 1.00 93.38 473 GLN A N 1
ATOM 3739 C CA . GLN A 1 473 ? 34.422 -9.706 -29.661 1.00 93.38 473 GLN A CA 1
ATOM 3740 C C . GLN A 1 473 ? 32.924 -9.915 -29.396 1.00 93.38 473 GLN A C 1
ATOM 3742 O O . GLN A 1 473 ? 32.157 -8.969 -29.505 1.00 93.38 473 GLN A O 1
ATOM 3747 N N . TYR A 1 474 ? 32.516 -11.118 -28.975 1.00 96.25 474 TYR A N 1
ATOM 3748 C CA . TYR A 1 474 ? 31.128 -11.475 -28.654 1.00 96.25 474 TYR A CA 1
ATOM 3749 C C . TYR A 1 474 ? 30.845 -11.492 -27.149 1.00 96.25 474 TYR A C 1
ATOM 3751 O O . TYR A 1 474 ? 29.851 -12.072 -26.701 1.00 96.25 474 TYR A O 1
ATOM 3759 N N . ARG A 1 475 ? 31.733 -10.907 -26.340 1.00 96.94 475 ARG A N 1
ATOM 3760 C CA . ARG A 1 475 ? 31.497 -10.756 -24.902 1.00 96.94 475 ARG A CA 1
ATOM 3761 C C . ARG A 1 475 ? 30.285 -9.858 -24.650 1.00 96.94 475 ARG A C 1
ATOM 3763 O O . ARG A 1 475 ? 30.028 -8.923 -25.402 1.00 96.94 475 ARG A O 1
ATOM 3770 N N . SER A 1 476 ? 29.552 -10.140 -23.577 1.00 97.69 476 SER A N 1
ATOM 3771 C CA . SER A 1 476 ? 28.470 -9.265 -23.128 1.00 97.69 476 SER A CA 1
ATOM 3772 C C . SER A 1 476 ? 29.036 -8.109 -22.302 1.00 97.69 476 SER A C 1
ATOM 3774 O O . SER A 1 476 ? 29.762 -8.371 -21.341 1.00 97.69 476 SER A O 1
ATOM 3776 N N . GLY A 1 477 ? 28.665 -6.869 -22.615 1.00 97.50 477 GLY A N 1
ATOM 3777 C CA . GLY A 1 477 ? 29.124 -5.676 -21.910 1.00 97.50 477 GLY A CA 1
ATOM 3778 C C . GLY A 1 477 ? 28.152 -4.500 -22.015 1.00 97.50 477 GLY A C 1
ATOM 3779 O O . GLY A 1 477 ? 27.453 -4.336 -23.013 1.00 97.50 477 GLY A O 1
ATOM 3780 N N . ILE A 1 478 ? 28.112 -3.677 -20.970 1.00 98.31 478 ILE A N 1
ATOM 3781 C CA . ILE A 1 478 ? 27.368 -2.416 -20.910 1.00 98.31 478 ILE A CA 1
ATOM 3782 C C . ILE A 1 478 ? 28.393 -1.293 -20.752 1.00 98.31 478 ILE A C 1
ATOM 3784 O O . ILE A 1 478 ? 29.035 -1.181 -19.703 1.00 98.31 478 ILE A O 1
ATOM 3788 N N . TYR A 1 479 ? 28.538 -0.463 -21.786 1.00 98.12 479 TYR A N 1
ATOM 3789 C CA . TYR A 1 479 ? 29.507 0.629 -21.811 1.00 98.12 479 TYR A CA 1
ATOM 3790 C C . TYR A 1 479 ? 28.808 1.971 -21.584 1.00 98.12 479 TYR A C 1
ATOM 3792 O O . TYR A 1 479 ? 28.063 2.470 -22.433 1.00 98.12 479 TYR A O 1
ATOM 3800 N N . TYR A 1 480 ? 29.001 2.534 -20.392 1.00 93.69 480 TYR A N 1
ATOM 3801 C CA . TYR A 1 480 ? 28.256 3.705 -19.937 1.00 93.69 480 TYR A CA 1
ATOM 3802 C C . TYR A 1 480 ? 28.950 5.026 -20.294 1.00 93.69 480 TYR A C 1
ATOM 3804 O O . TYR A 1 480 ? 30.178 5.117 -20.329 1.00 93.69 480 TYR A O 1
ATOM 3812 N N . THR A 1 481 ? 28.151 6.077 -20.506 1.00 91.69 481 THR A N 1
ATOM 3813 C CA . THR A 1 481 ? 28.634 7.451 -20.765 1.00 91.69 481 THR A CA 1
ATOM 3814 C C . THR A 1 481 ? 28.517 8.367 -19.545 1.00 91.69 481 THR A C 1
ATOM 3816 O O . THR A 1 481 ? 29.101 9.448 -19.511 1.00 91.69 481 THR A O 1
ATOM 3819 N N . ASN A 1 482 ? 27.763 7.946 -18.526 1.00 86.56 482 ASN A N 1
ATOM 3820 C CA . ASN A 1 482 ? 27.593 8.653 -17.259 1.00 86.56 482 ASN A CA 1
ATOM 3821 C C . ASN A 1 482 ? 27.395 7.662 -16.097 1.00 86.56 482 ASN A C 1
ATOM 3823 O O . ASN A 1 482 ? 26.968 6.527 -16.300 1.00 86.56 482 ASN A O 1
ATOM 3827 N N . GLU A 1 483 ? 27.669 8.100 -14.865 1.00 84.88 483 GLU A N 1
ATOM 3828 C CA . GLU A 1 483 ? 27.602 7.229 -13.677 1.00 84.88 483 GLU A CA 1
ATOM 3829 C C . GLU A 1 483 ? 26.172 6.775 -13.323 1.00 84.88 483 GLU A C 1
ATOM 3831 O O . GLU A 1 483 ? 26.000 5.728 -12.706 1.00 84.88 483 GLU A O 1
ATOM 3836 N N . TYR A 1 484 ? 25.129 7.492 -13.757 1.00 72.25 484 TYR A N 1
ATOM 3837 C CA . TYR A 1 484 ? 23.740 7.075 -13.521 1.00 72.25 484 TYR A CA 1
ATOM 3838 C C . TYR A 1 484 ? 23.408 5.754 -14.238 1.00 72.25 484 TYR A C 1
ATOM 3840 O O . TYR A 1 484 ? 22.774 4.869 -13.665 1.00 72.25 484 TYR A O 1
ATOM 3848 N N . GLN A 1 485 ? 23.898 5.574 -15.467 1.00 84.50 485 GLN A N 1
ATOM 3849 C CA . GLN A 1 485 ? 23.743 4.324 -16.221 1.00 84.50 485 GLN A CA 1
ATOM 3850 C C . GLN A 1 485 ? 24.448 3.144 -15.546 1.00 84.50 485 GLN A C 1
ATOM 3852 O O . GLN A 1 485 ? 23.903 2.040 -15.505 1.00 84.50 485 GLN A O 1
ATOM 3857 N N . LYS A 1 486 ? 25.638 3.383 -14.986 1.00 91.00 486 LYS A N 1
ATOM 3858 C CA . LYS A 1 486 ? 26.404 2.381 -14.240 1.00 91.00 486 LYS A CA 1
ATOM 3859 C C . LYS A 1 486 ? 25.636 1.887 -13.017 1.00 91.00 486 LYS A C 1
ATOM 3861 O O . LYS A 1 486 ? 25.529 0.678 -12.827 1.00 91.00 486 LYS A O 1
ATOM 3866 N N . GLU A 1 487 ? 25.080 2.796 -12.215 1.00 77.38 487 GLU A N 1
ATOM 3867 C CA . GLU A 1 487 ? 24.311 2.424 -11.020 1.00 77.38 487 GLU A CA 1
ATOM 3868 C C . GLU A 1 487 ? 23.089 1.566 -11.373 1.00 77.38 487 GLU A C 1
ATOM 3870 O O . GLU A 1 487 ? 22.856 0.536 -10.735 1.00 77.38 487 GLU A O 1
ATOM 3875 N N . ILE A 1 488 ? 22.349 1.925 -12.431 1.00 73.25 488 ILE A N 1
ATOM 3876 C CA . ILE A 1 488 ? 21.200 1.133 -12.898 1.00 73.25 488 ILE A CA 1
ATOM 3877 C C . ILE A 1 488 ? 21.644 -0.254 -13.366 1.00 73.25 488 ILE A C 1
ATOM 3879 O O . ILE A 1 488 ? 21.022 -1.247 -12.992 1.00 73.25 488 ILE A O 1
ATOM 3883 N N . ALA A 1 489 ? 22.702 -0.332 -14.176 1.00 85.50 489 ALA A N 1
ATOM 3884 C CA . ALA A 1 489 ? 23.199 -1.598 -14.705 1.00 85.50 489 ALA A CA 1
ATOM 3885 C C . ALA A 1 489 ? 23.652 -2.540 -13.584 1.00 85.50 489 ALA A C 1
ATOM 3887 O O . ALA A 1 489 ? 23.261 -3.703 -13.573 1.00 85.50 489 ALA A O 1
ATOM 3888 N N . LEU A 1 490 ? 24.412 -2.034 -12.610 1.00 91.25 490 LEU A N 1
ATOM 3889 C CA . LEU A 1 490 ? 24.875 -2.828 -11.470 1.00 91.25 490 LEU A CA 1
ATOM 3890 C C . LEU A 1 490 ? 23.722 -3.267 -10.566 1.00 91.25 490 LEU A C 1
ATOM 3892 O O . LEU A 1 490 ? 23.686 -4.426 -10.156 1.00 91.25 490 LEU A O 1
ATOM 3896 N N . THR A 1 491 ? 22.764 -2.375 -10.297 1.00 78.50 491 THR A N 1
ATOM 3897 C CA . THR A 1 491 ? 21.567 -2.708 -9.508 1.00 78.50 491 THR A CA 1
ATOM 3898 C C . THR A 1 491 ? 20.775 -3.822 -10.187 1.00 78.50 491 THR A C 1
ATOM 3900 O O . THR A 1 491 ? 20.448 -4.825 -9.556 1.00 78.50 491 THR A O 1
ATOM 3903 N N . TYR A 1 492 ? 20.542 -3.699 -11.495 1.00 84.94 492 TYR A N 1
ATOM 3904 C CA . TYR A 1 492 ? 19.793 -4.697 -12.247 1.00 84.94 492 TYR A CA 1
ATOM 3905 C C . TYR A 1 492 ? 20.550 -6.023 -12.391 1.00 84.94 492 TYR A C 1
ATOM 3907 O O . TYR A 1 492 ? 19.942 -7.078 -12.267 1.00 84.94 492 TYR A O 1
ATOM 3915 N N . ILE A 1 493 ? 21.873 -6.005 -12.590 1.00 90.94 493 ILE A N 1
ATOM 3916 C CA . ILE A 1 493 ? 22.691 -7.230 -12.598 1.00 90.94 493 ILE A CA 1
ATOM 3917 C C . ILE A 1 493 ? 22.641 -7.920 -11.236 1.00 90.94 493 ILE A C 1
ATOM 3919 O O . ILE A 1 493 ? 22.516 -9.139 -11.184 1.00 90.94 493 ILE A O 1
ATOM 3923 N N . HIS A 1 494 ? 22.704 -7.166 -10.137 1.00 89.62 494 HIS A N 1
ATOM 3924 C CA . HIS A 1 494 ? 22.594 -7.727 -8.792 1.00 89.62 494 HIS A CA 1
ATOM 3925 C C . HIS A 1 494 ? 21.228 -8.393 -8.559 1.00 89.62 494 HIS A C 1
ATOM 3927 O O . HIS A 1 494 ? 21.158 -9.475 -7.978 1.00 89.62 494 HIS A O 1
ATOM 3933 N N . GLU A 1 495 ? 20.144 -7.787 -9.047 1.00 81.88 495 GLU A N 1
ATOM 3934 C CA . GLU A 1 495 ? 18.812 -8.403 -9.038 1.00 81.88 495 GLU A CA 1
ATOM 3935 C C . GLU A 1 495 ? 18.747 -9.642 -9.939 1.00 81.88 495 GLU A C 1
ATOM 3937 O O . GLU A 1 495 ? 18.259 -10.688 -9.517 1.00 81.88 495 GLU A O 1
ATOM 3942 N N . LEU A 1 496 ? 19.282 -9.549 -11.158 1.00 86.81 496 LEU A N 1
ATOM 3943 C CA . LEU A 1 496 ? 19.247 -10.615 -12.153 1.00 86.81 496 LEU A CA 1
ATOM 3944 C C . LEU A 1 496 ? 20.095 -11.819 -11.735 1.00 86.81 496 LEU A C 1
ATOM 3946 O O . LEU A 1 496 ? 19.697 -12.951 -11.992 1.00 86.81 496 LEU A O 1
ATOM 3950 N N . GLN A 1 497 ? 21.221 -11.603 -11.050 1.00 92.19 497 GLN A N 1
ATOM 3951 C CA . GLN A 1 497 ? 22.113 -12.658 -10.560 1.00 92.19 497 GLN A CA 1
ATOM 3952 C C . GLN A 1 497 ? 21.383 -13.653 -9.659 1.00 92.19 497 GLN A C 1
ATOM 3954 O O . GLN A 1 497 ? 21.720 -14.835 -9.670 1.00 92.19 497 GLN A O 1
ATOM 3959 N N . LYS A 1 498 ? 20.358 -13.202 -8.925 1.00 90.44 498 LYS A N 1
ATOM 3960 C CA . LYS A 1 498 ? 19.521 -14.073 -8.087 1.00 90.44 498 LYS A CA 1
ATOM 3961 C C . LYS A 1 498 ? 18.818 -15.169 -8.897 1.00 90.44 498 LYS A C 1
ATOM 3963 O O . LYS A 1 498 ? 18.530 -16.227 -8.355 1.00 90.44 498 LYS A O 1
ATOM 3968 N N . ASN A 1 499 ? 18.590 -14.936 -10.191 1.00 87.94 499 ASN A N 1
ATOM 3969 C CA . ASN A 1 499 ? 17.917 -15.868 -11.096 1.00 87.94 499 ASN A CA 1
ATOM 3970 C C . ASN A 1 499 ? 18.893 -16.796 -11.847 1.00 87.94 499 ASN A C 1
ATOM 3972 O O . ASN A 1 499 ? 18.455 -17.589 -12.680 1.00 87.94 499 ASN A O 1
ATOM 3976 N N . TYR A 1 500 ? 20.205 -16.702 -11.592 1.00 86.75 500 TYR A N 1
ATOM 3977 C CA . TYR A 1 500 ? 21.230 -17.494 -12.274 1.00 86.75 500 TYR A CA 1
ATOM 3978 C C . TYR A 1 500 ? 22.176 -18.178 -11.280 1.00 86.75 500 TYR A C 1
ATOM 3980 O O . TYR A 1 500 ? 22.870 -17.522 -10.509 1.00 86.75 500 TYR A O 1
ATOM 3988 N N . ASP A 1 501 ? 22.295 -19.505 -11.387 1.00 90.12 501 ASP A N 1
ATOM 3989 C CA . ASP A 1 501 ? 23.276 -20.290 -10.617 1.00 90.12 501 ASP A CA 1
ATOM 3990 C C . ASP A 1 501 ? 24.726 -19.958 -11.014 1.00 90.12 501 ASP A C 1
ATOM 3992 O O . ASP A 1 501 ? 25.661 -20.056 -10.218 1.00 90.12 501 ASP A O 1
ATOM 3996 N N . LYS A 1 502 ? 24.933 -19.597 -12.286 1.00 93.50 502 LYS A N 1
ATOM 3997 C CA . LYS A 1 502 ? 26.233 -19.168 -12.805 1.00 93.50 502 LYS A CA 1
ATOM 3998 C C . LYS A 1 502 ? 26.397 -17.671 -12.586 1.00 93.50 502 LYS A C 1
ATOM 4000 O O . LYS A 1 502 ? 25.454 -16.907 -12.785 1.00 93.50 502 LYS A O 1
ATOM 4005 N N . SER A 1 503 ? 27.616 -17.253 -12.249 1.00 94.88 503 SER A N 1
ATOM 4006 C CA . SER A 1 503 ? 27.947 -15.829 -12.187 1.00 94.88 503 SER A CA 1
ATOM 4007 C C . SER A 1 503 ? 27.638 -15.172 -13.528 1.00 94.88 503 SER A C 1
ATOM 4009 O O . SER A 1 503 ? 28.055 -15.666 -14.579 1.00 94.88 503 SER A O 1
ATOM 4011 N N . ILE A 1 504 ? 26.925 -14.055 -13.479 1.00 96.69 504 ILE A N 1
ATOM 4012 C CA . ILE A 1 504 ? 26.788 -13.135 -14.595 1.00 96.69 504 ILE A CA 1
ATOM 4013 C C . ILE A 1 504 ? 28.182 -12.578 -14.877 1.00 96.69 504 ILE A C 1
ATOM 4015 O O . ILE A 1 504 ? 28.893 -12.143 -13.970 1.00 96.69 504 ILE A O 1
ATOM 4019 N N . VAL A 1 505 ? 28.586 -12.664 -16.139 1.00 97.00 505 VAL A N 1
ATOM 4020 C CA . VAL A 1 505 ? 29.902 -12.248 -16.642 1.00 97.00 505 VAL A CA 1
ATOM 4021 C C . VAL A 1 505 ? 29.805 -11.011 -17.530 1.00 97.00 505 VAL A C 1
ATOM 4023 O O . VAL A 1 505 ? 30.796 -10.609 -18.131 1.00 97.00 505 VAL A O 1
ATOM 4026 N N . THR A 1 506 ? 28.616 -10.411 -17.630 1.00 97.62 506 THR A N 1
ATOM 4027 C CA . THR A 1 506 ? 28.411 -9.143 -18.327 1.00 97.62 506 THR A CA 1
ATOM 4028 C C . THR A 1 506 ? 29.193 -8.033 -17.638 1.00 97.62 506 THR A C 1
ATOM 4030 O O . THR A 1 506 ? 28.936 -7.709 -16.480 1.00 97.62 506 THR A O 1
ATOM 4033 N N . GLU A 1 507 ? 30.155 -7.455 -18.353 1.00 97.31 507 GLU A N 1
ATOM 4034 C CA . GLU A 1 507 ? 30.984 -6.372 -17.828 1.00 97.31 507 GLU A CA 1
ATOM 4035 C C . GLU A 1 507 ? 30.229 -5.036 -17.840 1.00 97.31 507 GLU A C 1
ATOM 4037 O O . GLU A 1 507 ? 29.451 -4.758 -18.750 1.00 97.31 507 GLU A O 1
ATOM 4042 N N . VAL A 1 508 ? 30.463 -4.193 -16.833 1.00 97.56 508 VAL A N 1
ATOM 4043 C CA . VAL A 1 508 ? 29.929 -2.823 -16.772 1.00 97.56 508 VAL A CA 1
ATOM 4044 C C . VAL A 1 508 ? 31.109 -1.875 -16.631 1.00 97.56 508 VAL A C 1
ATOM 4046 O O . VAL A 1 508 ? 31.704 -1.775 -15.557 1.00 97.56 508 VAL A O 1
ATOM 4049 N N . LEU A 1 509 ? 31.473 -1.210 -17.724 1.00 97.50 509 LEU A N 1
ATOM 4050 C CA . LEU A 1 509 ? 32.684 -0.391 -17.828 1.00 97.50 509 LEU A CA 1
ATOM 4051 C C . LEU A 1 509 ? 32.363 0.972 -18.453 1.00 97.50 509 LEU A C 1
ATOM 4053 O O . LEU A 1 509 ? 31.377 1.087 -19.181 1.00 97.50 509 LEU A O 1
ATOM 4057 N N . PRO A 1 510 ? 33.158 2.022 -18.190 1.00 97.00 510 PRO A N 1
ATOM 4058 C CA . PRO A 1 510 ? 33.024 3.267 -18.936 1.00 97.00 510 PRO A CA 1
ATOM 4059 C C . PRO A 1 510 ? 33.334 3.028 -20.420 1.00 97.00 510 PRO A C 1
ATOM 4061 O O . PRO A 1 510 ? 34.152 2.171 -20.768 1.00 97.00 510 PRO A O 1
ATOM 4064 N N . LEU A 1 511 ? 32.689 3.786 -21.306 1.00 97.38 511 LEU A N 1
ATOM 4065 C CA . LEU A 1 511 ? 33.063 3.794 -22.718 1.00 97.38 511 LEU A CA 1
ATOM 4066 C C . LEU A 1 511 ? 34.416 4.500 -22.896 1.00 97.38 511 LEU A C 1
ATOM 4068 O O . LEU A 1 511 ? 34.543 5.681 -22.575 1.00 97.38 511 LEU A O 1
ATOM 4072 N N . GLU A 1 512 ? 35.408 3.793 -23.436 1.00 95.00 512 GLU A N 1
ATOM 4073 C CA . GLU A 1 512 ? 36.746 4.344 -23.697 1.00 95.00 512 GLU A CA 1
ATOM 4074 C C . GLU A 1 512 ? 36.906 4.783 -25.154 1.00 95.00 512 GLU A C 1
ATOM 4076 O O . GLU A 1 512 ? 37.356 5.893 -25.438 1.00 95.00 512 GLU A O 1
ATOM 4081 N N . ASN A 1 513 ? 36.534 3.909 -26.090 1.00 94.62 513 ASN A N 1
ATOM 4082 C CA . ASN A 1 513 ? 36.566 4.176 -27.520 1.00 94.62 513 ASN A CA 1
ATOM 4083 C C . ASN A 1 513 ? 35.421 3.443 -28.228 1.00 94.62 513 ASN A C 1
ATOM 4085 O O . ASN A 1 513 ? 34.989 2.377 -27.796 1.00 94.62 513 ASN A O 1
ATOM 4089 N N . TYR A 1 514 ? 34.922 4.042 -29.308 1.00 96.94 514 TYR A N 1
ATOM 4090 C CA . TYR A 1 514 ? 33.911 3.459 -30.184 1.00 96.94 514 TYR A CA 1
ATOM 4091 C C . TYR A 1 514 ? 34.230 3.820 -31.631 1.00 96.94 514 TYR A C 1
ATOM 4093 O O . TYR A 1 514 ? 34.415 4.994 -31.967 1.00 96.94 514 TYR A O 1
ATOM 4101 N N . TYR A 1 515 ? 34.286 2.808 -32.490 1.00 97.19 515 TYR A N 1
ATOM 4102 C CA . TYR A 1 515 ? 34.516 2.968 -33.918 1.00 97.19 515 TYR A CA 1
ATOM 4103 C C . TYR A 1 515 ? 33.355 2.352 -34.686 1.00 97.19 515 TYR A C 1
ATOM 4105 O O . TYR A 1 515 ? 33.122 1.149 -34.605 1.00 97.19 515 TYR A O 1
ATOM 4113 N N . LYS A 1 516 ? 32.634 3.186 -35.439 1.00 97.06 516 LYS A N 1
ATOM 4114 C CA . LYS A 1 516 ? 31.534 2.741 -36.297 1.00 97.06 516 LYS A CA 1
ATOM 4115 C C . LYS A 1 516 ? 32.029 1.670 -37.278 1.00 97.06 516 LYS A C 1
ATOM 4117 O O . LYS A 1 516 ? 33.041 1.875 -37.952 1.00 97.06 516 LYS A O 1
ATOM 4122 N N . ALA A 1 517 ? 31.307 0.555 -37.356 1.00 95.12 517 ALA A N 1
ATOM 4123 C CA . ALA A 1 517 ? 31.611 -0.537 -38.270 1.00 95.12 517 ALA A CA 1
ATOM 4124 C C . ALA A 1 517 ? 31.281 -0.159 -39.721 1.00 95.12 517 ALA A C 1
ATOM 4126 O O . ALA A 1 517 ? 30.557 0.800 -40.005 1.00 95.12 517 ALA A O 1
ATOM 4127 N N . GLU A 1 518 ? 31.803 -0.941 -40.656 1.00 95.06 518 GLU A N 1
ATOM 4128 C CA . GLU A 1 518 ? 31.641 -0.737 -42.086 1.00 95.06 518 GLU A CA 1
ATOM 4129 C C . GLU A 1 518 ? 30.162 -0.717 -42.520 1.00 95.06 518 GLU A C 1
ATOM 4131 O O . GLU A 1 518 ? 29.305 -1.396 -41.956 1.00 95.06 518 GLU A O 1
ATOM 4136 N N . GLU A 1 519 ? 29.853 0.024 -43.588 1.00 94.44 519 GLU A N 1
ATOM 4137 C CA . GLU A 1 519 ? 28.471 0.247 -44.052 1.00 94.44 519 GLU A CA 1
ATOM 4138 C C . GLU A 1 519 ? 27.708 -1.032 -44.430 1.00 94.44 519 GLU A C 1
ATOM 4140 O O . GLU A 1 519 ? 26.478 -1.034 -44.466 1.00 94.44 519 GLU A O 1
ATOM 4145 N N . TYR A 1 520 ? 28.399 -2.139 -44.708 1.00 91.81 520 TYR A N 1
ATOM 4146 C CA . TYR A 1 520 ? 27.735 -3.414 -44.974 1.00 91.81 520 TYR A CA 1
ATOM 4147 C C . TYR A 1 520 ? 27.192 -4.088 -43.702 1.00 91.81 520 TYR A C 1
ATOM 4149 O O . TYR A 1 520 ? 26.272 -4.895 -43.814 1.00 91.81 520 TYR A O 1
ATOM 4157 N N . HIS A 1 521 ? 27.708 -3.744 -42.516 1.00 94.38 521 HIS A N 1
ATOM 4158 C CA . HIS A 1 521 ? 27.198 -4.226 -41.228 1.00 94.38 521 HIS A CA 1
ATOM 4159 C C . HIS A 1 521 ? 26.032 -3.393 -40.694 1.00 94.38 521 HIS A C 1
ATOM 4161 O O . HIS A 1 521 ? 25.184 -3.932 -39.992 1.00 94.38 521 HIS A O 1
ATOM 4167 N N . GLN A 1 522 ? 25.964 -2.109 -41.049 1.00 95.12 522 GLN A N 1
ATOM 4168 C CA . GLN A 1 522 ? 24.882 -1.221 -40.618 1.00 95.12 522 GLN A CA 1
ATOM 4169 C C . GLN A 1 522 ? 23.543 -1.695 -41.184 1.00 95.12 522 GLN A C 1
ATOM 4171 O O . GLN A 1 522 ? 23.437 -1.906 -42.400 1.00 95.12 522 GLN A O 1
ATOM 4176 N N . ASN A 1 523 ? 22.513 -1.806 -40.345 1.00 92.69 523 ASN A N 1
ATOM 4177 C CA . ASN A 1 523 ? 21.175 -2.257 -40.737 1.00 92.69 523 ASN A CA 1
ATOM 4178 C C . ASN A 1 523 ? 21.211 -3.604 -41.499 1.00 92.69 523 ASN A C 1
ATOM 4180 O O . ASN A 1 523 ? 20.493 -3.804 -42.488 1.00 92.69 523 ASN A O 1
ATOM 4184 N N . TYR A 1 524 ? 22.100 -4.525 -41.101 1.00 93.94 524 TYR A N 1
ATOM 4185 C CA . TYR A 1 524 ? 22.393 -5.738 -41.878 1.00 93.94 524 TYR A CA 1
ATOM 4186 C C . TYR A 1 524 ? 21.146 -6.591 -42.146 1.00 93.94 524 TYR A C 1
ATOM 4188 O O . TYR A 1 524 ? 20.948 -7.027 -43.281 1.00 93.94 524 TYR A O 1
ATOM 4196 N N . LEU A 1 525 ? 20.289 -6.800 -41.139 1.00 91.31 525 LEU A N 1
ATOM 4197 C CA . LEU A 1 525 ? 19.070 -7.611 -41.267 1.00 91.31 525 LEU A CA 1
ATOM 4198 C C . LEU A 1 525 ? 17.943 -6.901 -42.030 1.00 91.31 525 LEU A C 1
ATOM 4200 O O . LEU A 1 525 ? 17.072 -7.570 -42.578 1.00 91.31 525 LEU A O 1
ATOM 4204 N N . GLN A 1 526 ? 17.979 -5.570 -42.152 1.00 89.44 526 GLN A N 1
ATOM 4205 C CA . GLN A 1 526 ? 17.084 -4.859 -43.073 1.00 89.44 526 GLN A CA 1
ATOM 4206 C C . GLN A 1 526 ? 17.510 -5.088 -44.531 1.00 89.44 526 GLN A C 1
ATOM 4208 O O . GLN A 1 526 ? 16.672 -5.315 -45.403 1.00 89.44 526 GLN A O 1
ATOM 4213 N N . LYS A 1 527 ? 18.825 -5.066 -44.794 1.00 92.25 527 LYS A N 1
ATOM 4214 C CA . LYS A 1 527 ? 19.409 -5.341 -46.119 1.00 92.25 527 LYS A CA 1
ATOM 4215 C C . LYS A 1 527 ? 19.308 -6.823 -46.495 1.00 92.25 527 LYS A C 1
ATOM 4217 O O . LYS A 1 527 ? 19.119 -7.148 -47.664 1.00 92.25 527 LYS A O 1
ATOM 4222 N N . ASN A 1 528 ? 19.418 -7.711 -45.506 1.00 91.12 528 ASN A N 1
ATOM 4223 C CA . ASN A 1 528 ? 19.414 -9.164 -45.655 1.00 91.12 528 ASN A CA 1
ATOM 4224 C C . ASN A 1 528 ? 18.388 -9.792 -44.689 1.00 91.12 528 ASN A C 1
ATOM 4226 O O . ASN A 1 528 ? 18.778 -10.302 -43.639 1.00 91.12 528 ASN A O 1
ATOM 4230 N N . PRO A 1 529 ? 17.086 -9.818 -45.035 1.00 87.62 529 PRO A N 1
ATOM 4231 C CA . PRO A 1 529 ? 16.025 -10.293 -44.132 1.00 87.62 529 PRO A CA 1
ATOM 4232 C C . PRO A 1 529 ? 16.143 -11.758 -43.685 1.00 87.62 529 PRO A C 1
ATOM 4234 O O . PRO A 1 529 ? 15.588 -12.142 -42.662 1.00 87.62 529 PRO A O 1
ATOM 4237 N N . HIS A 1 530 ? 16.862 -12.583 -44.451 1.00 88.38 530 HIS A N 1
ATOM 4238 C CA . HIS A 1 530 ? 17.170 -13.982 -44.121 1.00 88.38 530 HIS A CA 1
ATOM 4239 C C . HIS A 1 530 ? 18.621 -14.174 -43.655 1.00 88.38 530 HIS A C 1
ATOM 4241 O O . HIS A 1 530 ? 19.144 -15.287 -43.682 1.00 88.38 530 HIS A O 1
ATOM 4247 N N . GLY A 1 531 ? 19.294 -13.078 -43.298 1.00 85.44 531 GLY A N 1
ATOM 4248 C CA . GLY A 1 531 ? 20.641 -13.089 -42.754 1.00 85.44 531 GLY A CA 1
ATOM 4249 C C . GLY A 1 531 ? 20.705 -13.786 -41.396 1.00 85.44 531 GLY A C 1
ATOM 4250 O O . GLY A 1 531 ? 19.692 -14.043 -40.747 1.00 85.44 531 GLY A O 1
ATOM 4251 N N . TYR A 1 532 ? 21.922 -14.107 -40.967 1.00 90.69 532 TYR A N 1
ATOM 4252 C CA . TYR A 1 532 ? 22.145 -14.750 -39.678 1.00 90.69 532 TYR A CA 1
ATOM 4253 C C . TYR A 1 532 ? 21.668 -13.858 -38.523 1.00 90.69 532 TYR A C 1
ATOM 4255 O O . TYR A 1 532 ? 22.078 -12.705 -38.408 1.00 90.69 532 TYR A O 1
ATOM 4263 N N . CYS A 1 533 ? 20.827 -14.416 -37.654 1.00 90.75 533 CYS A N 1
ATOM 4264 C CA . CYS A 1 533 ? 20.389 -13.788 -36.417 1.00 90.75 533 CYS A CA 1
ATOM 4265 C C . CYS A 1 533 ? 20.184 -14.876 -35.363 1.00 90.75 533 CYS A C 1
ATOM 4267 O O . CYS A 1 533 ? 19.395 -15.796 -35.573 1.00 90.75 533 CYS A O 1
ATOM 4269 N N . HIS A 1 534 ? 20.902 -14.789 -34.243 1.00 89.62 534 HIS A N 1
ATOM 4270 C CA . HIS A 1 534 ? 20.714 -15.708 -33.117 1.00 89.62 534 HIS A CA 1
ATOM 4271 C C . HIS A 1 534 ? 19.664 -15.210 -32.108 1.00 89.62 534 HIS A C 1
ATOM 4273 O O . HIS A 1 534 ? 19.281 -15.966 -31.220 1.00 89.62 534 HIS A O 1
ATOM 4279 N N . ILE A 1 535 ? 19.214 -13.956 -32.243 1.00 91.31 535 ILE A N 1
ATOM 4280 C CA . ILE A 1 535 ? 18.180 -13.322 -31.415 1.00 91.31 535 ILE A CA 1
ATOM 4281 C C . ILE A 1 535 ? 16.819 -13.494 -32.099 1.00 91.31 535 ILE A C 1
ATOM 4283 O O . ILE A 1 535 ? 16.705 -13.264 -33.306 1.00 91.31 535 ILE A O 1
ATOM 4287 N N . ASP A 1 536 ? 15.776 -13.855 -31.349 1.00 90.88 536 ASP A N 1
ATOM 4288 C CA . ASP A 1 536 ? 14.409 -13.815 -31.873 1.00 90.88 536 ASP A CA 1
ATOM 4289 C C . ASP A 1 536 ? 13.917 -12.362 -31.906 1.00 90.88 536 ASP A C 1
ATOM 4291 O O . ASP A 1 536 ? 13.646 -11.736 -30.885 1.00 90.88 536 ASP A O 1
ATOM 4295 N N . LEU A 1 537 ? 13.782 -11.793 -33.106 1.00 89.69 537 LEU A N 1
ATOM 4296 C CA . LEU A 1 537 ? 13.333 -10.409 -33.264 1.00 89.69 537 LEU A CA 1
ATOM 4297 C C . LEU A 1 537 ? 11.859 -10.193 -32.877 1.00 89.69 537 LEU A C 1
ATOM 4299 O O . LEU A 1 537 ? 11.404 -9.043 -32.904 1.00 89.69 537 LEU A O 1
ATOM 4303 N N . ASN A 1 538 ? 11.096 -11.250 -32.576 1.00 87.44 538 ASN A N 1
ATOM 4304 C CA . ASN A 1 538 ? 9.762 -11.135 -31.986 1.00 87.44 538 ASN A CA 1
ATOM 4305 C C . ASN A 1 538 ? 9.821 -10.793 -30.497 1.00 87.44 538 ASN A C 1
ATOM 4307 O O . ASN A 1 538 ? 8.886 -10.161 -30.009 1.00 87.44 538 ASN A O 1
ATOM 4311 N N . ASP A 1 539 ? 10.935 -11.086 -29.814 1.00 86.19 539 ASP A N 1
ATOM 4312 C CA . ASP A 1 539 ? 11.128 -10.700 -28.414 1.00 86.19 539 ASP A CA 1
ATOM 4313 C C . ASP A 1 539 ? 11.035 -9.183 -28.233 1.00 86.19 539 ASP A C 1
ATOM 4315 O O . ASP A 1 539 ? 10.645 -8.720 -27.166 1.00 86.19 539 ASP A O 1
ATOM 4319 N N . ALA A 1 540 ? 11.328 -8.396 -29.277 1.00 84.31 540 ALA A N 1
ATOM 4320 C CA . ALA A 1 540 ? 11.125 -6.951 -29.257 1.00 84.31 540 ALA A CA 1
ATOM 4321 C C . ALA A 1 540 ? 9.635 -6.609 -29.145 1.00 84.31 540 ALA A C 1
ATOM 4323 O O . ALA A 1 540 ? 9.260 -5.804 -28.304 1.00 84.31 540 ALA A O 1
ATOM 4324 N N . ASN A 1 541 ? 8.772 -7.251 -29.939 1.00 80.12 541 ASN A N 1
ATOM 4325 C CA . ASN A 1 541 ? 7.325 -7.038 -29.869 1.00 80.12 541 ASN A CA 1
ATOM 4326 C C . ASN A 1 541 ? 6.776 -7.508 -28.523 1.00 80.12 541 ASN A C 1
ATOM 4328 O O . ASN A 1 541 ? 6.041 -6.767 -27.881 1.00 80.12 541 ASN A O 1
ATOM 4332 N N . THR A 1 542 ? 7.207 -8.680 -28.053 1.00 81.88 542 THR A N 1
ATOM 4333 C CA . THR A 1 542 ? 6.842 -9.189 -26.728 1.00 81.88 542 THR A CA 1
ATOM 4334 C C . THR A 1 542 ? 7.288 -8.233 -25.628 1.00 81.88 542 THR A C 1
ATOM 4336 O O . THR A 1 542 ? 6.505 -7.914 -24.742 1.00 81.88 542 THR A O 1
ATOM 4339 N N . PHE A 1 543 ? 8.509 -7.699 -25.697 1.00 82.81 543 PHE A N 1
ATOM 4340 C CA . PHE A 1 543 ? 8.993 -6.709 -24.740 1.00 82.81 543 PHE A CA 1
ATOM 4341 C C . PHE A 1 543 ? 8.212 -5.397 -24.831 1.00 82.81 543 PHE A C 1
ATOM 4343 O O . PHE A 1 543 ? 7.933 -4.778 -23.809 1.00 82.81 543 PHE A O 1
ATOM 4350 N N . ILE A 1 544 ? 7.839 -4.945 -26.028 1.00 77.81 544 ILE A N 1
ATOM 4351 C CA . ILE A 1 544 ? 7.024 -3.740 -26.224 1.00 77.81 544 ILE A CA 1
ATOM 4352 C C . ILE A 1 544 ? 5.636 -3.944 -25.641 1.00 77.81 544 ILE A C 1
ATOM 4354 O O . ILE A 1 544 ? 5.150 -3.058 -24.950 1.00 77.81 544 ILE A O 1
ATOM 4358 N N . GLU A 1 545 ? 5.011 -5.089 -25.879 1.00 75.38 545 GLU A N 1
ATOM 4359 C CA . GLU A 1 545 ? 3.708 -5.438 -25.323 1.00 75.38 545 GLU A CA 1
ATOM 4360 C C . GLU A 1 545 ? 3.785 -5.549 -23.802 1.00 75.38 545 GLU A C 1
ATOM 4362 O O . GLU A 1 545 ? 3.033 -4.865 -23.117 1.00 75.38 545 GLU A O 1
ATOM 4367 N N . GLU A 1 546 ? 4.751 -6.297 -23.260 1.00 70.12 546 GLU A N 1
ATOM 4368 C CA . GLU A 1 546 ? 4.995 -6.426 -21.819 1.00 70.12 546 GLU A CA 1
ATOM 4369 C C . GLU A 1 546 ? 5.282 -5.061 -21.179 1.00 70.12 546 GLU A C 1
ATOM 4371 O O . GLU A 1 546 ? 4.700 -4.718 -20.156 1.00 70.12 546 GLU A O 1
ATOM 4376 N N . SER A 1 547 ? 6.157 -4.247 -21.770 1.00 71.38 547 SER A N 1
ATOM 4377 C CA . SER A 1 547 ? 6.538 -2.940 -21.223 1.00 71.38 547 SER A CA 1
ATOM 4378 C C . SER A 1 547 ? 5.447 -1.889 -21.396 1.00 71.38 547 SER A C 1
ATOM 4380 O O . SER A 1 547 ? 5.266 -1.069 -20.501 1.00 71.38 547 SER A O 1
ATOM 4382 N N . SER A 1 548 ? 4.683 -1.918 -22.488 1.00 68.88 548 SER A N 1
ATOM 4383 C CA . SER A 1 548 ? 3.540 -1.026 -22.713 1.00 68.88 548 SER A CA 1
ATOM 4384 C C . SER A 1 548 ? 2.373 -1.407 -21.820 1.00 68.88 548 SER A C 1
ATOM 4386 O O . SER A 1 548 ? 1.738 -0.523 -21.250 1.00 68.88 548 SER A O 1
ATOM 4388 N N . LEU A 1 549 ? 2.127 -2.705 -21.639 1.00 66.31 549 LEU A N 1
ATOM 4389 C CA . LEU A 1 549 ? 1.139 -3.219 -20.706 1.00 66.31 549 LEU A CA 1
ATOM 4390 C C . LEU A 1 549 ? 1.556 -2.891 -19.275 1.00 66.31 549 LEU A C 1
ATOM 4392 O O . LEU A 1 549 ? 0.771 -2.290 -18.561 1.00 66.31 549 LEU A O 1
ATOM 4396 N N . ASN A 1 550 ? 2.802 -3.143 -18.876 1.00 71.88 550 ASN A N 1
ATOM 4397 C CA . ASN A 1 550 ? 3.295 -2.801 -17.540 1.00 71.88 550 ASN A CA 1
ATOM 4398 C C . ASN A 1 550 ? 3.318 -1.290 -17.302 1.00 71.88 550 ASN A C 1
ATOM 4400 O O . ASN A 1 550 ? 2.946 -0.849 -16.222 1.00 71.88 550 ASN A O 1
ATOM 4404 N N . LYS A 1 551 ? 3.693 -0.470 -18.292 1.00 71.25 551 LYS A N 1
ATOM 4405 C CA . LYS A 1 551 ? 3.641 0.999 -18.198 1.00 71.25 551 LYS A CA 1
ATOM 4406 C C . LYS A 1 551 ? 2.197 1.490 -18.134 1.00 71.25 551 LYS A C 1
ATOM 4408 O O . LYS A 1 551 ? 1.921 2.398 -17.361 1.00 71.25 551 LYS A O 1
ATOM 4413 N N . SER A 1 552 ? 1.279 0.887 -18.889 1.00 72.88 552 SER A N 1
ATOM 4414 C CA . SER A 1 552 ? -0.161 1.164 -18.825 1.00 72.88 552 SER A CA 1
ATOM 4415 C C . SER A 1 552 ? -0.734 0.775 -17.465 1.00 72.88 552 SER A C 1
ATOM 4417 O O . SER A 1 552 ? -1.390 1.585 -16.821 1.00 72.88 552 SER A O 1
ATOM 4419 N N . ILE A 1 553 ? -0.433 -0.426 -16.976 1.00 76.88 553 ILE A N 1
ATOM 4420 C CA . ILE A 1 553 ? -0.857 -0.929 -15.671 1.00 76.88 553 ILE A CA 1
ATOM 4421 C C . ILE A 1 553 ? -0.289 -0.045 -14.564 1.00 76.88 553 ILE A C 1
ATOM 4423 O O . ILE A 1 553 ? -1.049 0.441 -13.736 1.00 76.88 553 ILE A O 1
ATOM 4427 N N . LEU A 1 554 ? 1.018 0.220 -14.565 1.00 73.94 554 LEU A N 1
ATOM 4428 C CA . LEU A 1 554 ? 1.674 1.058 -13.566 1.00 73.94 554 LEU A CA 1
ATOM 4429 C C . LEU A 1 554 ? 1.139 2.488 -13.607 1.00 73.94 554 LEU A C 1
ATOM 4431 O O . LEU A 1 554 ? 0.871 3.055 -12.554 1.00 73.94 554 LEU A O 1
ATOM 4435 N N . LYS A 1 555 ? 0.926 3.058 -14.798 1.00 75.56 555 LYS A N 1
ATOM 4436 C CA . LYS A 1 555 ? 0.290 4.368 -14.948 1.00 75.56 555 LYS A CA 1
ATOM 4437 C C . LYS A 1 555 ? -1.118 4.357 -14.358 1.00 75.56 555 LYS A C 1
ATOM 4439 O O . LYS A 1 555 ? -1.401 5.190 -13.516 1.00 75.56 555 LYS A O 1
ATOM 4444 N N . ASN A 1 556 ? -1.961 3.388 -14.710 1.00 80.12 556 ASN A N 1
ATOM 4445 C CA . ASN A 1 556 ? -3.305 3.261 -14.142 1.00 80.12 556 ASN A CA 1
ATOM 4446 C C . ASN A 1 556 ? -3.274 3.068 -12.617 1.00 80.12 556 ASN A C 1
ATOM 4448 O O . ASN A 1 556 ? -4.120 3.606 -11.911 1.00 80.12 556 ASN A O 1
ATOM 4452 N N . ILE A 1 557 ? -2.290 2.337 -12.088 1.00 80.56 557 ILE A N 1
ATOM 4453 C CA . ILE A 1 557 ? -2.104 2.150 -10.645 1.00 80.56 557 ILE A CA 1
ATOM 4454 C C . ILE A 1 557 ? -1.690 3.462 -9.963 1.00 80.56 557 ILE A C 1
ATOM 4456 O O . ILE A 1 557 ? -2.238 3.802 -8.915 1.00 80.56 557 ILE A O 1
ATOM 4460 N N . ILE A 1 558 ? -0.759 4.213 -10.558 1.00 75.12 558 ILE A N 1
ATOM 4461 C CA . ILE A 1 558 ? -0.322 5.527 -10.070 1.00 75.12 558 ILE A CA 1
ATOM 4462 C C . ILE A 1 558 ? -1.475 6.537 -10.142 1.00 75.12 558 ILE A C 1
ATOM 4464 O O . ILE A 1 558 ? -1.730 7.231 -9.161 1.00 75.12 558 ILE A O 1
ATOM 4468 N N . ASP A 1 559 ? -2.197 6.579 -11.262 1.00 76.00 559 ASP A N 1
ATOM 4469 C CA . ASP A 1 559 ? -3.319 7.490 -11.519 1.00 76.00 559 ASP A CA 1
ATOM 4470 C C . ASP A 1 559 ? -4.491 7.212 -10.569 1.00 76.00 559 ASP A C 1
ATOM 4472 O O . ASP A 1 559 ? -5.166 8.135 -10.110 1.00 76.00 559 ASP A O 1
ATOM 4476 N N . LYS A 1 560 ? -4.698 5.942 -10.203 1.00 82.75 560 LYS A N 1
ATOM 4477 C CA . LYS A 1 560 ? -5.659 5.552 -9.167 1.00 82.75 560 LYS A CA 1
ATOM 4478 C C . LYS A 1 560 ? -5.257 5.980 -7.762 1.00 82.75 560 LYS A C 1
ATOM 4480 O O . LYS A 1 560 ? -6.123 5.984 -6.889 1.00 82.75 560 LYS A O 1
ATOM 4485 N N . ASN A 1 561 ? -3.990 6.351 -7.553 1.00 81.62 561 ASN A N 1
ATOM 4486 C CA . ASN A 1 561 ? -3.467 6.897 -6.305 1.00 81.62 561 ASN A CA 1
ATOM 4487 C C . ASN A 1 561 ? -3.933 6.073 -5.098 1.00 81.62 561 ASN A C 1
ATOM 4489 O O . ASN A 1 561 ? -4.628 6.564 -4.205 1.00 81.62 561 ASN A O 1
ATOM 4493 N N . TYR A 1 562 ? -3.587 4.787 -5.108 1.00 88.62 562 TYR A N 1
ATOM 4494 C CA . TYR A 1 562 ? -3.835 3.919 -3.968 1.00 88.62 562 TYR A CA 1
ATOM 4495 C C . TYR A 1 562 ? -3.164 4.521 -2.731 1.00 88.62 562 TYR A C 1
ATOM 4497 O O . TYR A 1 562 ? -2.001 4.921 -2.762 1.00 88.62 562 TYR A O 1
ATOM 4505 N N . GLN A 1 563 ? -3.914 4.628 -1.640 1.00 85.81 563 GLN A N 1
ATOM 4506 C CA . GLN A 1 563 ? -3.429 5.216 -0.398 1.00 85.81 563 GLN A CA 1
ATOM 4507 C C . GLN A 1 563 ? -3.834 4.344 0.767 1.00 85.81 563 GLN A C 1
ATOM 4509 O O . GLN A 1 563 ? -4.949 3.826 0.805 1.00 85.81 563 GLN A O 1
ATOM 4514 N N . LYS A 1 564 ? -2.938 4.237 1.747 1.00 92.75 564 LYS A N 1
ATOM 4515 C CA . LYS A 1 564 ? -3.256 3.634 3.033 1.00 92.75 564 LYS A CA 1
ATOM 4516 C C . LYS A 1 564 ? -4.384 4.425 3.712 1.00 92.75 564 LYS A C 1
ATOM 4518 O O . LYS A 1 564 ? -4.177 5.595 4.051 1.00 92.75 564 LYS A O 1
ATOM 4523 N N . PRO A 1 565 ? -5.552 3.817 3.973 1.00 89.62 565 PRO A N 1
ATOM 4524 C CA . PRO A 1 565 ? -6.560 4.436 4.820 1.00 89.62 565 PRO A CA 1
ATOM 4525 C C . PRO A 1 565 ? -6.017 4.682 6.234 1.00 89.62 565 PRO A C 1
ATOM 4527 O O . PRO A 1 565 ? -5.083 4.017 6.686 1.00 89.62 565 PRO A O 1
ATOM 4530 N N . SER A 1 566 ? -6.617 5.625 6.965 1.00 91.38 566 SER A N 1
ATOM 4531 C CA . SER A 1 566 ? -6.225 5.861 8.356 1.00 91.38 566 SER A CA 1
ATOM 4532 C C . SER A 1 566 ? -6.497 4.633 9.226 1.00 91.38 566 SER A C 1
ATOM 4534 O O . SER A 1 566 ? -7.417 3.856 8.969 1.00 91.38 566 SER A O 1
ATOM 4536 N N . ASP A 1 567 ? -5.735 4.493 10.307 1.00 87.69 567 ASP A N 1
ATOM 4537 C CA . ASP A 1 567 ? -5.829 3.351 11.222 1.00 87.69 567 ASP A CA 1
ATOM 4538 C C . ASP A 1 567 ? -7.259 3.102 11.757 1.00 87.69 567 ASP A C 1
ATOM 4540 O O . ASP A 1 567 ? -7.699 1.963 11.911 1.00 87.69 567 ASP A O 1
ATOM 4544 N N . ASP A 1 568 ? -8.036 4.173 11.946 1.00 86.38 568 ASP A N 1
ATOM 4545 C CA . ASP A 1 568 ? -9.444 4.111 12.357 1.00 86.38 568 ASP A CA 1
ATOM 4546 C C . ASP A 1 568 ? -10.372 3.503 11.295 1.00 86.38 568 ASP A C 1
ATOM 4548 O O . ASP A 1 568 ? -11.390 2.890 11.634 1.00 86.38 568 ASP A O 1
ATOM 4552 N N . VAL A 1 569 ? -10.056 3.695 10.012 1.00 86.31 569 VAL A N 1
ATOM 4553 C CA . VAL A 1 569 ? -10.775 3.066 8.897 1.00 86.31 569 VAL A CA 1
ATOM 4554 C C . VAL A 1 569 ? -10.394 1.594 8.816 1.00 86.31 569 VAL A C 1
ATOM 4556 O O . VAL A 1 569 ? -11.278 0.751 8.664 1.00 86.31 569 VAL A O 1
ATOM 4559 N N . LEU A 1 570 ? -9.115 1.264 9.007 1.00 89.75 570 LEU A N 1
ATOM 4560 C CA . LEU A 1 570 ? -8.624 -0.117 8.970 1.00 89.75 570 LEU A CA 1
ATOM 4561 C C . LEU A 1 570 ? -9.258 -0.979 10.060 1.00 89.75 570 LEU A C 1
ATOM 4563 O O . LEU A 1 570 ? -9.800 -2.036 9.760 1.00 89.75 570 LEU A O 1
ATOM 4567 N N . LYS A 1 571 ? -9.322 -0.486 11.302 1.00 88.38 571 LYS A N 1
ATOM 4568 C CA . LYS A 1 571 ? -9.958 -1.199 12.429 1.00 88.38 571 LYS A CA 1
ATOM 4569 C C . LYS A 1 571 ? -11.449 -1.498 12.234 1.00 88.38 571 LYS A C 1
ATOM 4571 O O . LYS A 1 571 ? -11.991 -2.342 12.944 1.00 88.38 571 LYS A O 1
ATOM 4576 N N . LYS A 1 572 ? -12.130 -0.771 11.341 1.00 87.69 572 LYS A N 1
ATOM 4577 C CA . LYS A 1 572 ? -13.566 -0.941 11.051 1.00 87.69 572 LYS A CA 1
ATOM 4578 C C . LYS A 1 572 ? -13.834 -1.760 9.797 1.00 87.69 572 LYS A C 1
ATOM 4580 O O . LYS A 1 572 ? -14.868 -2.414 9.724 1.00 87.69 572 LYS A O 1
ATOM 4585 N N . SER A 1 573 ? -12.962 -1.642 8.804 1.00 83.69 573 SER A N 1
ATOM 4586 C CA . SER A 1 573 ? -13.114 -2.297 7.504 1.00 83.69 573 SER A CA 1
ATOM 4587 C C . SER A 1 573 ? -12.524 -3.702 7.496 1.00 83.69 573 SER A C 1
ATOM 4589 O O . SER A 1 573 ? -13.076 -4.582 6.844 1.00 83.69 573 SER A O 1
ATOM 4591 N N . LEU A 1 574 ? -11.449 -3.924 8.251 1.00 94.00 574 LEU A N 1
ATOM 4592 C CA . LEU A 1 574 ? -10.763 -5.203 8.322 1.00 94.00 574 LEU A CA 1
ATOM 4593 C C . LEU A 1 574 ? -11.275 -6.029 9.496 1.00 94.00 574 LEU A C 1
ATOM 4595 O O . LEU A 1 574 ? -11.553 -5.523 10.587 1.00 94.00 574 LEU A O 1
ATOM 4599 N N . THR A 1 575 ? -11.334 -7.341 9.297 1.00 95.19 575 THR A N 1
ATOM 4600 C CA . THR A 1 575 ? -11.440 -8.270 10.419 1.00 95.19 575 THR A CA 1
ATOM 4601 C C . THR A 1 575 ? -10.208 -8.149 11.312 1.00 95.19 575 THR A C 1
ATOM 4603 O O . THR A 1 575 ? -9.147 -7.675 10.903 1.00 95.19 575 THR A O 1
ATOM 4606 N N . ARG A 1 576 ? -10.324 -8.640 12.548 1.00 94.12 576 ARG A N 1
ATOM 4607 C CA . ARG A 1 576 ? -9.206 -8.640 13.493 1.00 94.12 576 ARG A CA 1
ATOM 4608 C C . ARG A 1 576 ? -7.950 -9.297 12.910 1.00 94.12 576 ARG A C 1
ATOM 4610 O O . ARG A 1 576 ? -6.876 -8.724 13.033 1.00 94.12 576 ARG A O 1
ATOM 4617 N N . LEU A 1 577 ? -8.096 -10.458 12.268 1.00 91.94 577 LEU A N 1
ATOM 4618 C CA . LEU A 1 577 ? -6.972 -11.175 11.668 1.00 91.94 577 LEU A CA 1
ATOM 4619 C C . LEU A 1 577 ? -6.358 -10.381 10.508 1.00 91.94 577 LEU A C 1
ATOM 4621 O O . LEU A 1 577 ? -5.147 -10.229 10.463 1.00 91.94 577 LEU A O 1
ATOM 4625 N N . GLN A 1 578 ? -7.179 -9.817 9.619 1.00 96.50 578 GLN A N 1
ATOM 4626 C CA . GLN A 1 578 ? -6.703 -8.991 8.501 1.00 96.50 578 GLN A CA 1
ATOM 4627 C C . GLN A 1 578 ? -5.951 -7.745 8.992 1.00 96.50 578 GLN A C 1
ATOM 4629 O O . GLN A 1 578 ? -4.905 -7.390 8.453 1.00 96.50 578 GLN A O 1
ATOM 4634 N N . TYR A 1 579 ? -6.430 -7.103 10.060 1.00 94.19 579 TYR A N 1
ATOM 4635 C CA . TYR A 1 579 ? -5.754 -5.962 10.676 1.00 94.19 579 TYR A CA 1
ATOM 4636 C C . TYR A 1 579 ? -4.437 -6.365 11.367 1.00 94.19 579 TYR A C 1
ATOM 4638 O O . TYR A 1 579 ? -3.420 -5.703 11.178 1.00 94.19 579 TYR A O 1
ATOM 4646 N N . GLU A 1 580 ? -4.422 -7.468 12.125 1.00 93.25 580 GLU A N 1
ATOM 4647 C CA . GLU A 1 580 ? -3.212 -7.997 12.778 1.00 93.25 580 GLU A CA 1
ATOM 4648 C C . GLU A 1 580 ? -2.145 -8.420 11.752 1.00 93.25 580 GLU A C 1
ATOM 4650 O O . GLU A 1 580 ? -0.973 -8.080 11.909 1.00 93.25 580 GLU A O 1
ATOM 4655 N N . VAL A 1 581 ? -2.545 -9.103 10.676 1.00 95.44 581 VAL A N 1
ATOM 4656 C CA . VAL A 1 581 ? -1.644 -9.517 9.593 1.00 95.44 581 VAL A CA 1
ATOM 4657 C C . VAL A 1 581 ? -1.089 -8.291 8.879 1.00 95.44 581 VAL A C 1
ATOM 4659 O O . VAL A 1 581 ? 0.118 -8.092 8.893 1.00 95.44 581 VAL A O 1
ATOM 4662 N N . THR A 1 582 ? -1.945 -7.420 8.335 1.00 95.56 582 THR A N 1
ATOM 4663 C CA . THR A 1 582 ? -1.494 -6.301 7.486 1.00 95.56 582 THR A CA 1
ATOM 4664 C C . THR A 1 582 ? -0.736 -5.213 8.247 1.00 95.56 582 THR A C 1
ATOM 4666 O O . THR A 1 582 ? 0.196 -4.637 7.689 1.00 95.56 582 THR A O 1
ATOM 4669 N N . GLN A 1 583 ? -1.103 -4.909 9.501 1.00 94.88 583 GLN A N 1
ATOM 4670 C CA . GLN A 1 583 ? -0.518 -3.785 10.251 1.00 94.88 583 GLN A CA 1
ATOM 4671 C C . GLN A 1 583 ? 0.567 -4.197 11.253 1.00 94.88 583 GLN A C 1
ATOM 4673 O O . GLN A 1 583 ? 1.432 -3.379 11.566 1.00 94.88 583 GLN A O 1
ATOM 4678 N N . PHE A 1 584 ? 0.543 -5.438 11.753 1.00 92.69 584 PHE A N 1
ATOM 4679 C CA . PHE A 1 584 ? 1.451 -5.911 12.810 1.00 92.69 584 PHE A CA 1
ATOM 4680 C C . PHE A 1 584 ? 2.287 -7.130 12.409 1.00 92.69 584 PHE A C 1
ATOM 4682 O O . PHE A 1 584 ? 2.913 -7.736 13.277 1.00 92.69 584 PHE A O 1
ATOM 4689 N N . ALA A 1 585 ? 2.311 -7.477 11.118 1.00 92.06 585 ALA A N 1
ATOM 4690 C CA . ALA A 1 585 ? 3.057 -8.614 10.585 1.00 92.06 585 ALA A CA 1
ATOM 4691 C C . ALA A 1 585 ? 2.731 -9.947 11.285 1.00 92.06 585 ALA A C 1
ATOM 4693 O O . ALA A 1 585 ? 3.593 -10.807 11.473 1.00 92.06 585 ALA A O 1
ATOM 4694 N N . ALA A 1 586 ? 1.470 -10.121 11.701 1.00 90.12 586 ALA A N 1
ATOM 4695 C CA . ALA A 1 586 ? 0.987 -11.428 12.126 1.00 90.12 586 ALA A CA 1
ATOM 4696 C C . ALA A 1 586 ? 0.908 -12.386 10.925 1.00 90.12 586 ALA A C 1
ATOM 4698 O O . ALA A 1 586 ? 0.866 -11.964 9.771 1.00 90.12 586 ALA A O 1
ATOM 4699 N N . THR A 1 587 ? 0.840 -13.688 11.194 1.00 89.19 587 THR A N 1
ATOM 4700 C CA . THR A 1 587 ? 0.691 -14.722 10.161 1.00 89.19 587 THR A CA 1
ATOM 4701 C C . THR A 1 587 ? -0.553 -15.550 10.453 1.00 89.19 587 THR A C 1
ATOM 4703 O O . THR A 1 587 ? -0.751 -16.003 11.583 1.00 89.19 587 THR A O 1
ATOM 4706 N N . GLU A 1 588 ? -1.410 -15.728 9.451 1.00 87.69 588 GLU A N 1
ATOM 4707 C CA . GLU A 1 588 ? -2.609 -16.554 9.577 1.00 87.69 588 GLU A CA 1
ATOM 4708 C C . GLU A 1 588 ? -2.261 -18.046 9.673 1.00 87.69 588 GLU A C 1
ATOM 4710 O O . GLU A 1 588 ? -1.194 -18.489 9.244 1.00 87.69 588 GLU A O 1
ATOM 4715 N N . GLN A 1 589 ? -3.174 -18.843 10.226 1.00 82.81 589 GLN A N 1
ATOM 4716 C CA . GLN A 1 589 ? -2.971 -20.283 10.345 1.00 82.81 589 GLN A CA 1
ATOM 4717 C C . GLN A 1 589 ? -2.989 -20.968 8.965 1.00 82.81 589 GLN A C 1
ATOM 4719 O O . GLN A 1 589 ? -3.812 -20.653 8.099 1.00 82.81 589 GLN A O 1
ATOM 4724 N N . SER A 1 590 ? -2.078 -21.925 8.774 1.00 78.19 590 SER A N 1
ATOM 4725 C CA . SER A 1 590 ? -1.966 -22.698 7.536 1.00 78.19 590 SER A CA 1
ATOM 4726 C C . SER A 1 590 ? -3.203 -23.569 7.286 1.00 78.19 590 SER A C 1
ATOM 4728 O O . SER A 1 590 ? -3.829 -24.070 8.221 1.00 78.19 590 SER A O 1
ATOM 4730 N N . PHE A 1 591 ? -3.545 -23.758 6.008 1.00 78.06 591 PHE A N 1
ATOM 4731 C CA . PHE A 1 591 ? -4.642 -24.589 5.476 1.00 78.06 591 PHE A CA 1
ATOM 4732 C C . PHE A 1 591 ? -6.068 -24.190 5.879 1.00 78.06 591 PHE A C 1
ATOM 4734 O O . PHE A 1 591 ? -7.027 -24.737 5.349 1.00 78.06 591 PHE A O 1
ATOM 4741 N N . THR A 1 592 ? -6.239 -23.245 6.801 1.00 82.00 592 THR A N 1
ATOM 4742 C CA . THR A 1 592 ? -7.562 -22.784 7.253 1.00 82.00 592 THR A CA 1
ATOM 4743 C C . THR A 1 592 ? -8.014 -21.496 6.569 1.00 82.00 592 THR A C 1
ATOM 4745 O O . THR A 1 592 ? -9.034 -20.928 6.951 1.00 82.00 592 THR A O 1
ATOM 4748 N N . ASN A 1 593 ? -7.222 -20.988 5.626 1.00 90.06 593 ASN A N 1
ATOM 4749 C CA . ASN A 1 593 ? -7.429 -19.696 4.992 1.00 90.06 593 ASN A CA 1
ATOM 4750 C C . ASN A 1 593 ? -8.181 -19.805 3.660 1.00 90.06 593 ASN A C 1
ATOM 4752 O O . ASN A 1 593 ? -8.213 -20.852 3.024 1.00 90.06 593 ASN A O 1
ATOM 4756 N N . GLU A 1 594 ? -8.822 -18.704 3.275 1.00 90.12 594 GLU A N 1
ATOM 4757 C CA . GLU A 1 594 ? -9.832 -18.678 2.213 1.00 90.12 594 GLU A CA 1
ATOM 4758 C C . GLU A 1 594 ? -9.256 -18.941 0.814 1.00 90.12 594 GLU A C 1
ATOM 4760 O O . GLU A 1 594 ? -9.944 -19.507 -0.031 1.00 90.12 594 GLU A O 1
ATOM 4765 N N . TYR A 1 595 ? -8.000 -18.555 0.557 1.00 95.75 595 TYR A N 1
ATOM 4766 C CA . TYR A 1 595 ? -7.450 -18.529 -0.802 1.00 95.75 595 TYR A CA 1
ATOM 4767 C C . TYR A 1 595 ? -6.378 -19.583 -1.088 1.00 95.75 595 TYR A C 1
ATOM 4769 O O . TYR A 1 595 ? -5.881 -19.632 -2.216 1.00 95.75 595 TYR A O 1
ATOM 4777 N N . VAL A 1 596 ? -6.033 -20.452 -0.129 1.00 89.06 596 VAL A N 1
ATOM 4778 C CA . VAL A 1 596 ? -5.062 -21.540 -0.359 1.00 89.06 596 VAL A CA 1
ATOM 4779 C C . VAL A 1 596 ? -5.460 -22.396 -1.567 1.00 89.06 596 VAL A C 1
ATOM 4781 O O . VAL A 1 596 ? -4.667 -22.517 -2.505 1.00 89.06 596 VAL A O 1
ATOM 4784 N N . ASP A 1 597 ? -6.720 -22.834 -1.620 1.00 91.56 597 ASP A N 1
ATOM 4785 C CA . ASP A 1 597 ? -7.245 -23.746 -2.648 1.00 91.56 597 ASP A CA 1
ATOM 4786 C C . ASP A 1 597 ? -8.062 -23.044 -3.747 1.00 91.56 597 ASP A C 1
ATOM 4788 O O . ASP A 1 597 ? -8.644 -23.699 -4.610 1.00 91.56 597 ASP A O 1
ATOM 4792 N N . LEU A 1 598 ? -8.101 -21.708 -3.753 1.00 92.12 598 LEU A N 1
ATOM 4793 C CA . LEU A 1 598 ? -8.814 -20.937 -4.773 1.00 92.12 598 LEU A CA 1
ATOM 4794 C C . LEU A 1 598 ? -7.943 -20.760 -6.025 1.00 92.12 598 LEU A C 1
ATOM 4796 O O . LEU A 1 598 ? -6.868 -20.170 -5.929 1.00 92.12 598 LEU A O 1
ATOM 4800 N N . PHE A 1 599 ? -8.394 -21.241 -7.184 1.00 92.75 599 PHE A N 1
ATOM 4801 C CA . PHE A 1 599 ? -7.668 -21.152 -8.466 1.00 92.75 599 PHE A CA 1
ATOM 4802 C C . PHE A 1 599 ? -8.525 -20.583 -9.605 1.00 92.75 599 PHE A C 1
ATOM 4804 O O . PHE A 1 599 ? -8.213 -20.795 -10.773 1.00 92.75 599 PHE A O 1
ATOM 4811 N N . ASP A 1 600 ? -9.599 -19.876 -9.263 1.00 95.00 600 ASP A N 1
ATOM 4812 C CA . ASP A 1 600 ? -10.451 -19.210 -10.245 1.00 95.00 600 ASP A CA 1
ATOM 4813 C C . ASP A 1 600 ? -9.701 -18.051 -10.925 1.00 95.00 600 ASP A C 1
ATOM 4815 O O . ASP A 1 600 ? -8.830 -17.414 -10.320 1.00 95.00 600 ASP A O 1
ATOM 4819 N N . ASP A 1 601 ? -10.069 -17.751 -12.173 1.00 94.81 601 ASP A N 1
ATOM 4820 C CA . ASP A 1 601 ? -9.479 -16.646 -12.929 1.00 94.81 601 ASP A CA 1
ATOM 4821 C C . ASP A 1 601 ? -9.844 -15.292 -12.296 1.00 94.81 601 ASP A C 1
ATOM 4823 O O . ASP A 1 601 ? -11.000 -15.009 -11.962 1.00 94.81 601 ASP A O 1
ATOM 4827 N N . GLY A 1 602 ? -8.845 -14.427 -12.141 1.00 95.12 602 GLY A N 1
ATOM 4828 C CA . GLY A 1 602 ? -8.965 -13.127 -11.480 1.00 95.12 602 GLY A CA 1
ATOM 4829 C C . GLY A 1 602 ? -7.656 -12.626 -10.869 1.00 95.12 602 GLY A C 1
ATOM 4830 O O . GLY A 1 602 ? -6.580 -13.194 -11.089 1.00 95.12 602 GLY A O 1
ATOM 4831 N N . ILE A 1 603 ? -7.745 -11.558 -10.078 1.00 97.31 603 ILE A N 1
ATOM 4832 C CA . ILE A 1 603 ? -6.596 -10.914 -9.422 1.00 97.31 603 ILE A CA 1
ATOM 4833 C C . ILE A 1 603 ? -6.743 -10.900 -7.900 1.00 97.31 603 ILE A C 1
ATOM 4835 O O . ILE A 1 603 ? -7.844 -10.951 -7.355 1.00 97.31 603 ILE A O 1
ATOM 4839 N N . TYR A 1 604 ? -5.616 -10.765 -7.212 1.00 98.06 604 TYR A N 1
ATOM 4840 C CA . TYR A 1 604 ? -5.534 -10.560 -5.773 1.00 98.06 604 TYR A CA 1
ATOM 4841 C C . TYR A 1 604 ? -5.033 -9.148 -5.506 1.00 98.06 604 TYR A C 1
ATOM 4843 O O . TYR A 1 604 ? -3.944 -8.772 -5.945 1.00 98.06 604 TYR A O 1
ATOM 4851 N N . VAL A 1 605 ? -5.838 -8.368 -4.793 1.00 97.50 605 VAL A N 1
ATOM 4852 C CA . VAL A 1 605 ? -5.550 -6.970 -4.451 1.00 97.50 605 VAL A CA 1
ATOM 4853 C C . VAL A 1 605 ? -5.225 -6.851 -2.966 1.00 97.50 605 VAL A C 1
ATOM 4855 O O . VAL A 1 605 ? -5.680 -7.681 -2.180 1.00 97.50 605 VAL A O 1
ATOM 4858 N N . ASP A 1 606 ? -4.467 -5.836 -2.559 1.00 97.50 606 ASP A N 1
ATOM 4859 C CA . ASP A 1 606 ? -4.262 -5.523 -1.143 1.00 97.50 606 ASP A CA 1
ATOM 4860 C C . ASP A 1 606 ? -5.619 -5.228 -0.500 1.00 97.50 606 ASP A C 1
ATOM 4862 O O . ASP A 1 606 ? -6.395 -4.402 -0.987 1.00 97.50 606 ASP A O 1
ATOM 4866 N N . ILE A 1 607 ? -5.911 -5.893 0.612 1.00 97.06 607 ILE A N 1
ATOM 4867 C CA . ILE A 1 607 ? -7.160 -5.681 1.338 1.00 97.06 607 ILE A CA 1
ATOM 4868 C C . ILE A 1 607 ? -7.263 -4.278 1.965 1.00 97.06 607 ILE A C 1
ATOM 4870 O O . ILE A 1 607 ? -8.362 -3.820 2.277 1.00 97.06 607 ILE A O 1
ATOM 4874 N N . VAL A 1 608 ? -6.130 -3.592 2.146 1.00 96.06 608 VAL A N 1
ATOM 4875 C CA . VAL A 1 608 ? -6.014 -2.267 2.767 1.00 96.06 608 VAL A CA 1
ATOM 4876 C C . VAL A 1 608 ? -6.204 -1.146 1.752 1.00 96.06 608 VAL A C 1
ATOM 4878 O O . VAL A 1 608 ? -7.072 -0.293 1.935 1.00 96.06 608 VAL A O 1
ATOM 4881 N N . SER A 1 609 ? -5.369 -1.106 0.713 1.00 93.50 609 SER A N 1
ATOM 4882 C CA . SER A 1 609 ? -5.382 -0.038 -0.296 1.00 93.50 609 SER A CA 1
ATOM 4883 C C . SER A 1 609 ? -6.253 -0.370 -1.505 1.00 93.50 609 SER A C 1
ATOM 4885 O O . SER A 1 609 ? -6.665 0.540 -2.220 1.00 93.50 609 SER A O 1
ATOM 4887 N N . GLY A 1 610 ? -6.528 -1.653 -1.757 1.00 93.75 610 GLY A N 1
ATOM 4888 C CA . GLY A 1 610 ? -7.116 -2.119 -3.009 1.00 93.75 610 GLY A CA 1
ATOM 4889 C C . GLY A 1 610 ? -6.131 -2.135 -4.180 1.00 93.75 610 GLY A C 1
ATOM 4890 O O . GLY A 1 610 ? -6.569 -2.353 -5.311 1.00 93.75 610 GLY A O 1
ATOM 4891 N N . GLU A 1 611 ? -4.833 -1.897 -3.952 1.00 94.50 611 GLU A N 1
ATOM 4892 C CA . GLU A 1 611 ? -3.829 -1.953 -5.018 1.00 94.50 611 GLU A CA 1
ATOM 4893 C C . GLU A 1 611 ? -3.697 -3.398 -5.538 1.00 94.50 611 GLU A C 1
ATOM 4895 O O . GLU A 1 611 ? -3.648 -4.330 -4.737 1.00 94.50 611 GLU A O 1
ATOM 4900 N N . PRO A 1 612 ? -3.688 -3.641 -6.858 1.00 95.88 612 PRO A N 1
ATOM 4901 C CA . PRO A 1 612 ? -3.561 -4.991 -7.400 1.00 95.88 612 PRO A CA 1
ATOM 4902 C C . PRO A 1 612 ? -2.160 -5.538 -7.132 1.00 95.88 612 PRO A C 1
ATOM 4904 O O . PRO A 1 612 ? -1.197 -4.837 -7.407 1.00 95.88 612 PRO A O 1
ATOM 4907 N N . LEU A 1 613 ? -2.047 -6.767 -6.617 1.00 96.19 613 LEU A N 1
ATOM 4908 C CA . LEU A 1 613 ? -0.779 -7.370 -6.186 1.00 96.19 613 LEU A CA 1
ATOM 4909 C C . LEU A 1 613 ? -0.375 -8.583 -7.030 1.00 96.19 613 LEU A C 1
ATOM 4911 O O . LEU A 1 613 ? 0.727 -8.616 -7.577 1.00 96.19 613 LEU A O 1
ATOM 4915 N N . PHE A 1 614 ? -1.264 -9.571 -7.158 1.00 97.12 614 PHE A N 1
ATOM 4916 C CA . PHE A 1 614 ? -0.966 -10.854 -7.807 1.00 97.12 614 PHE A CA 1
ATOM 4917 C C . PHE A 1 614 ? -2.059 -11.264 -8.796 1.00 97.12 614 PHE A C 1
ATOM 4919 O O . PHE A 1 614 ? -3.223 -10.904 -8.633 1.00 97.12 614 PHE A O 1
ATOM 4926 N N . SER A 1 615 ? -1.687 -12.045 -9.810 1.00 94.00 615 SER A N 1
ATOM 4927 C CA . SER A 1 615 ? -2.617 -12.651 -10.768 1.00 94.00 615 SER A CA 1
ATOM 4928 C C . SER A 1 615 ? -2.808 -14.137 -10.465 1.00 94.00 615 SER A C 1
ATOM 4930 O O . SER A 1 615 ? -1.868 -14.821 -10.059 1.00 94.00 615 SER A O 1
ATOM 4932 N N . SER A 1 616 ? -4.014 -14.658 -10.702 1.00 95.62 616 SER A N 1
ATOM 4933 C CA . SER A 1 616 ? -4.297 -16.104 -10.660 1.00 95.62 616 SER A CA 1
ATOM 4934 C C . SER A 1 616 ? -3.460 -16.912 -11.662 1.00 95.62 616 SER A C 1
ATOM 4936 O O . SER A 1 616 ? -3.129 -18.058 -11.369 1.00 95.62 616 SER A O 1
ATOM 4938 N N . ILE A 1 617 ? -3.011 -16.310 -12.772 1.00 91.94 617 ILE A N 1
ATOM 4939 C CA . ILE A 1 617 ? -2.119 -16.944 -13.769 1.00 91.94 617 ILE A CA 1
ATOM 4940 C C . ILE A 1 617 ? -0.795 -17.401 -13.135 1.00 91.94 617 ILE A C 1
ATOM 4942 O O . ILE A 1 617 ? -0.231 -18.442 -13.493 1.00 91.94 617 ILE A O 1
ATOM 4946 N N . ASP A 1 618 ? -0.312 -16.620 -12.170 1.00 91.56 618 ASP A N 1
ATOM 4947 C CA . ASP A 1 618 ? 0.938 -16.853 -11.453 1.00 91.56 618 ASP A CA 1
ATOM 4948 C C . ASP A 1 618 ? 0.726 -17.605 -10.129 1.00 91.56 618 ASP A C 1
ATOM 4950 O O . ASP A 1 618 ? 1.694 -17.907 -9.427 1.00 91.56 618 ASP A O 1
ATOM 4954 N N . LYS A 1 619 ? -0.521 -17.950 -9.778 1.00 95.00 619 LYS A N 1
ATOM 4955 C CA . LYS A 1 619 ? -0.834 -18.768 -8.601 1.00 95.00 619 LYS A CA 1
ATOM 4956 C C . LYS A 1 619 ? -0.568 -20.246 -8.885 1.00 95.00 619 LYS A C 1
ATOM 4958 O O . LYS A 1 619 ? -0.820 -20.747 -9.979 1.00 95.00 619 LYS A O 1
ATOM 4963 N N . TYR A 1 620 ? -0.087 -20.979 -7.883 1.00 89.75 620 TYR A N 1
ATOM 4964 C CA . TYR A 1 620 ? 0.112 -22.428 -7.983 1.00 89.75 620 TYR A CA 1
ATOM 4965 C C . TYR A 1 620 ? -0.045 -23.132 -6.628 1.00 89.75 620 TYR A C 1
ATOM 4967 O O . TYR A 1 620 ? -0.040 -22.508 -5.564 1.00 89.75 620 TYR A O 1
ATOM 4975 N N . HIS A 1 621 ? -0.201 -24.457 -6.657 1.00 90.31 621 HIS A N 1
ATOM 4976 C CA . HIS A 1 621 ? -0.369 -25.259 -5.449 1.00 90.31 621 HIS A CA 1
ATOM 4977 C C . HIS A 1 621 ? 0.990 -25.622 -4.829 1.00 90.31 621 HIS A C 1
ATOM 4979 O O . HIS A 1 621 ? 1.636 -26.585 -5.234 1.00 90.31 621 HIS A O 1
ATOM 4985 N N . SER A 1 622 ? 1.421 -24.863 -3.818 1.00 84.88 622 SER A N 1
ATOM 4986 C CA . SER A 1 622 ? 2.690 -25.103 -3.108 1.00 84.88 622 SER A CA 1
ATOM 4987 C C . SER A 1 622 ? 2.613 -26.218 -2.055 1.00 84.88 622 SER A C 1
ATOM 4989 O O . SER A 1 622 ? 3.632 -26.827 -1.741 1.00 84.88 622 SER A O 1
ATOM 4991 N N . GLY A 1 623 ? 1.437 -26.468 -1.468 1.00 81.69 623 GLY A N 1
ATOM 4992 C CA . GLY A 1 623 ? 1.286 -27.396 -0.337 1.00 81.69 623 GLY A CA 1
ATOM 4993 C C . GLY A 1 623 ? 1.796 -26.866 1.013 1.00 81.69 623 GLY A C 1
ATOM 4994 O O . GLY A 1 623 ? 1.720 -27.582 2.005 1.00 81.69 623 GLY A O 1
ATOM 4995 N N . CYS A 1 624 ? 2.274 -25.617 1.085 1.00 77.50 624 CYS A N 1
ATOM 4996 C CA . CYS A 1 624 ? 2.715 -24.988 2.337 1.00 77.50 624 CYS A CA 1
ATOM 4997 C C . CYS A 1 624 ? 1.562 -24.556 3.263 1.00 77.50 624 CYS A C 1
ATOM 4999 O O . CYS A 1 624 ? 1.788 -24.301 4.443 1.00 77.50 624 CYS A O 1
ATOM 5001 N N . GLY A 1 625 ? 0.335 -24.484 2.739 1.00 81.75 625 GLY A N 1
ATOM 5002 C CA . GLY A 1 625 ? -0.858 -24.090 3.487 1.00 81.75 625 GLY A CA 1
ATOM 5003 C C . GLY A 1 625 ? -1.220 -22.607 3.403 1.00 81.75 625 GLY A C 1
ATOM 5004 O O . GLY A 1 625 ? -2.139 -22.192 4.101 1.00 81.75 625 GLY A O 1
ATOM 5005 N N . TRP A 1 626 ? -0.566 -21.829 2.540 1.00 94.75 626 TRP A N 1
ATOM 5006 C CA . TRP A 1 626 ? -0.927 -20.446 2.200 1.00 94.75 626 TRP A CA 1
ATOM 5007 C C . TRP A 1 626 ? -0.978 -20.267 0.675 1.00 94.75 626 TRP A C 1
ATOM 5009 O O . TRP A 1 626 ? -0.285 -21.005 -0.043 1.00 94.75 626 TRP A O 1
ATOM 5019 N N . PRO A 1 627 ? -1.764 -19.308 0.146 1.00 96.62 627 PRO A N 1
ATOM 5020 C CA . PRO A 1 627 ? -1.743 -19.002 -1.279 1.00 96.62 627 PRO A CA 1
ATOM 5021 C C . PRO A 1 627 ? -0.326 -18.617 -1.718 1.00 96.62 627 PRO A C 1
ATOM 5023 O O . PRO A 1 627 ? 0.361 -17.826 -1.069 1.00 96.62 627 PRO A O 1
ATOM 5026 N N . SER A 1 628 ? 0.119 -19.237 -2.810 1.00 95.38 628 SER A N 1
ATOM 5027 C CA . SER A 1 628 ? 1.487 -19.124 -3.310 1.00 95.38 628 SER A CA 1
ATOM 5028 C C . SER A 1 628 ? 1.506 -18.675 -4.764 1.00 95.38 628 SER A C 1
ATOM 5030 O O . SER A 1 628 ? 0.781 -19.231 -5.593 1.00 95.38 628 SER A O 1
ATOM 5032 N N . PHE A 1 629 ? 2.357 -17.694 -5.060 1.00 96.44 629 PHE A N 1
ATOM 5033 C CA . PHE A 1 629 ? 2.510 -17.101 -6.389 1.00 96.44 629 PHE A CA 1
ATOM 5034 C C . PHE A 1 629 ? 3.969 -17.139 -6.844 1.00 96.44 629 PHE A C 1
ATOM 5036 O O . PHE A 1 629 ? 4.876 -17.126 -6.013 1.00 96.44 629 PHE A O 1
ATOM 5043 N N . THR A 1 630 ? 4.203 -17.165 -8.153 1.00 83.00 630 THR A N 1
ATOM 5044 C CA . THR A 1 630 ? 5.560 -17.148 -8.728 1.00 83.00 630 THR A CA 1
ATOM 5045 C C . THR A 1 630 ? 6.118 -15.739 -8.901 1.00 83.00 630 THR A C 1
ATOM 5047 O O . THR A 1 630 ? 7.328 -15.550 -8.833 1.00 83.00 630 THR A O 1
ATOM 5050 N N . LYS A 1 631 ? 5.250 -14.739 -9.097 1.00 85.12 631 LYS A N 1
ATOM 5051 C CA . LYS A 1 631 ? 5.617 -13.321 -9.240 1.00 85.12 631 LYS A CA 1
ATOM 5052 C C . LYS A 1 631 ? 4.422 -12.393 -8.956 1.00 85.12 631 LYS A C 1
ATOM 5054 O O . LYS A 1 631 ? 3.280 -12.848 -9.067 1.00 85.12 631 LYS A O 1
ATOM 5059 N N . PRO A 1 632 ? 4.652 -11.113 -8.604 1.00 90.00 632 PRO A N 1
ATOM 5060 C CA . PRO A 1 632 ? 3.602 -10.092 -8.585 1.00 90.00 632 PRO A CA 1
ATOM 5061 C C . PRO A 1 632 ? 3.178 -9.677 -10.003 1.00 90.00 632 PRO A C 1
ATOM 5063 O O . PRO A 1 632 ? 3.871 -9.973 -10.976 1.00 90.00 632 PRO A O 1
ATOM 5066 N N . ILE A 1 633 ? 2.059 -8.946 -10.115 1.00 85.38 633 ILE A N 1
ATOM 5067 C CA . ILE A 1 633 ? 1.563 -8.401 -11.397 1.00 85.38 633 ILE A CA 1
ATOM 5068 C C . ILE A 1 633 ? 2.620 -7.501 -12.050 1.00 85.38 633 ILE A C 1
ATOM 5070 O O . ILE A 1 633 ? 2.884 -7.627 -13.241 1.00 85.38 633 ILE A O 1
ATOM 5074 N N . ILE A 1 634 ? 3.243 -6.626 -11.257 1.00 79.88 634 ILE A N 1
ATOM 5075 C CA . ILE A 1 634 ? 4.441 -5.862 -11.620 1.00 79.88 634 ILE A CA 1
ATOM 5076 C C . ILE A 1 634 ? 5.368 -5.796 -10.401 1.00 79.88 634 ILE A C 1
ATOM 5078 O O . ILE A 1 634 ? 4.910 -5.837 -9.262 1.00 79.88 634 ILE A O 1
ATOM 5082 N N . SER A 1 635 ? 6.679 -5.705 -10.602 1.00 75.06 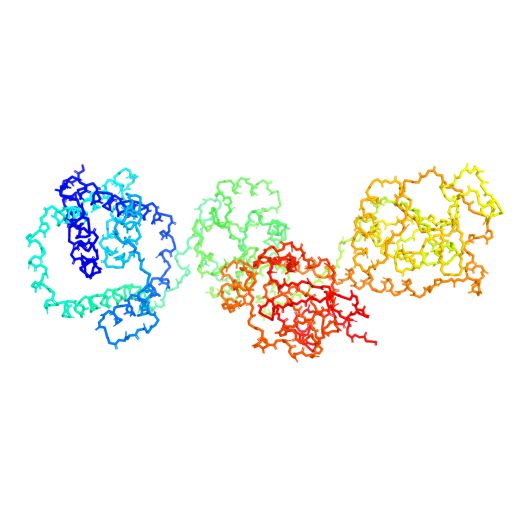635 SER A N 1
ATOM 5083 C CA . SER A 1 635 ? 7.646 -5.635 -9.492 1.00 75.06 635 SER A CA 1
ATOM 5084 C C . SER A 1 635 ? 7.508 -4.353 -8.664 1.00 75.06 635 SER A C 1
ATOM 5086 O O . SER A 1 635 ? 7.713 -4.343 -7.456 1.00 75.06 635 SER A O 1
ATOM 5088 N N . GLU A 1 636 ? 7.108 -3.261 -9.312 1.00 80.00 636 GLU A N 1
ATOM 5089 C CA . GLU A 1 636 ? 7.147 -1.899 -8.791 1.00 80.00 636 GLU A CA 1
ATOM 5090 C C . GLU A 1 636 ? 6.101 -1.613 -7.704 1.00 80.00 636 GLU A C 1
ATOM 5092 O O . GLU A 1 636 ? 6.109 -0.502 -7.179 1.00 80.00 636 GLU A O 1
ATOM 5097 N N . ILE A 1 637 ? 5.209 -2.556 -7.387 1.00 82.31 637 ILE A N 1
ATOM 5098 C CA . ILE A 1 637 ? 4.128 -2.446 -6.381 1.00 82.31 637 ILE A CA 1
ATOM 5099 C C . ILE A 1 637 ? 4.398 -3.257 -5.105 1.00 82.31 637 ILE A C 1
ATOM 5101 O O . ILE A 1 637 ? 3.611 -3.208 -4.161 1.00 82.31 637 ILE A O 1
ATOM 5105 N N . ILE A 1 638 ? 5.504 -3.997 -5.071 1.00 88.19 638 ILE A N 1
ATOM 5106 C CA . ILE A 1 638 ? 5.942 -4.778 -3.918 1.00 88.19 638 ILE A CA 1
ATOM 5107 C C . ILE A 1 638 ? 7.225 -4.160 -3.361 1.00 88.19 638 ILE A C 1
ATOM 5109 O O . ILE A 1 638 ? 8.058 -3.638 -4.099 1.00 88.19 638 ILE A O 1
ATOM 5113 N N . THR A 1 639 ? 7.382 -4.214 -2.041 1.00 85.38 639 THR A N 1
ATOM 5114 C CA . THR A 1 639 ? 8.637 -3.889 -1.357 1.00 85.38 639 THR A CA 1
ATOM 5115 C C . THR A 1 639 ? 9.106 -5.089 -0.546 1.00 85.38 639 THR A C 1
ATOM 5117 O O . THR A 1 639 ? 8.299 -5.767 0.093 1.00 85.38 639 THR A O 1
ATOM 5120 N N . GLU A 1 640 ? 10.407 -5.354 -0.594 1.00 87.62 640 GLU A N 1
ATOM 5121 C CA . GLU A 1 640 ? 11.050 -6.481 0.080 1.00 87.62 640 GLU A CA 1
ATOM 5122 C C . GLU A 1 640 ? 11.912 -5.971 1.238 1.00 87.62 640 GLU A C 1
ATOM 5124 O O . GLU A 1 640 ? 12.661 -5.005 1.079 1.00 87.62 640 GLU A O 1
ATOM 5129 N N . HIS A 1 641 ? 11.798 -6.610 2.403 1.00 85.81 641 HIS A N 1
ATOM 5130 C CA . HIS A 1 641 ? 12.494 -6.224 3.635 1.00 85.81 641 HIS A CA 1
ATOM 5131 C C . HIS A 1 641 ? 13.116 -7.452 4.297 1.00 85.81 641 HIS A C 1
ATOM 5133 O O . HIS A 1 641 ? 12.555 -8.544 4.253 1.00 85.81 641 HIS A O 1
ATOM 5139 N N . GLU A 1 642 ? 14.275 -7.294 4.927 1.00 85.88 642 GLU A N 1
ATOM 5140 C CA . GLU A 1 642 ? 14.900 -8.381 5.686 1.00 85.88 642 GLU A CA 1
ATOM 5141 C C . GLU A 1 642 ? 14.159 -8.602 7.019 1.00 85.88 642 GLU A C 1
ATOM 5143 O O . GLU A 1 642 ? 13.960 -7.661 7.789 1.00 85.88 642 GLU A O 1
ATOM 5148 N N . ASP A 1 643 ? 13.759 -9.844 7.303 1.00 78.12 643 ASP A N 1
ATOM 5149 C CA . ASP A 1 643 ? 13.042 -10.243 8.520 1.00 78.12 643 ASP A CA 1
ATOM 5150 C C . ASP A 1 643 ? 13.847 -11.290 9.316 1.00 78.12 643 ASP A C 1
ATOM 5152 O O . ASP A 1 643 ? 13.812 -12.477 8.970 1.00 78.12 643 ASP A O 1
ATOM 5156 N N . PRO A 1 644 ? 14.547 -10.879 10.396 1.00 76.19 644 PRO A N 1
ATOM 5157 C CA . PRO A 1 644 ? 15.279 -11.779 11.290 1.00 76.19 644 PRO A CA 1
ATOM 5158 C C . PRO A 1 644 ? 14.398 -12.412 12.390 1.00 76.19 644 PRO A C 1
ATOM 5160 O O . PRO A 1 644 ? 14.910 -13.034 13.332 1.00 76.19 644 PRO A O 1
ATOM 5163 N N . SER A 1 645 ? 13.073 -12.217 12.349 1.00 64.81 645 SER A N 1
ATOM 5164 C CA . SER A 1 645 ? 12.153 -12.735 13.368 1.00 64.81 645 SER A CA 1
ATOM 5165 C C . SER A 1 645 ? 12.214 -14.263 13.473 1.00 64.81 645 SER A C 1
ATOM 5167 O O . SER A 1 645 ? 12.505 -14.972 12.513 1.00 64.81 645 SER A O 1
ATOM 5169 N N . LEU A 1 646 ? 11.923 -14.798 14.666 1.00 55.25 646 LEU A N 1
ATOM 5170 C CA . LEU A 1 646 ? 11.968 -16.241 14.973 1.00 55.25 646 LEU A CA 1
ATOM 5171 C C . LEU A 1 646 ? 13.358 -16.901 14.824 1.00 55.25 646 LEU A C 1
ATOM 5173 O O . LEU A 1 646 ? 13.455 -18.124 14.904 1.00 55.25 646 LEU A O 1
ATOM 5177 N N . GLY A 1 647 ? 14.433 -16.118 14.665 1.00 51.66 647 GLY A N 1
ATOM 5178 C CA . GLY A 1 647 ? 15.802 -16.632 14.536 1.00 51.66 647 GLY A CA 1
ATOM 5179 C C . GLY A 1 647 ? 16.132 -17.198 13.150 1.00 51.66 647 GLY A C 1
ATOM 5180 O O . GLY A 1 647 ? 17.096 -17.949 13.021 1.00 51.66 647 GLY A O 1
ATOM 5181 N N . LEU A 1 648 ? 15.336 -16.854 12.133 1.00 60.47 648 LEU A N 1
ATOM 5182 C CA . LEU A 1 648 ? 15.546 -17.197 10.725 1.00 60.47 648 LEU A CA 1
ATOM 5183 C C . LEU A 1 648 ? 15.789 -15.911 9.930 1.00 60.47 648 LEU A C 1
ATOM 5185 O O . LEU A 1 648 ? 15.234 -14.879 10.282 1.00 60.47 648 LEU A O 1
ATOM 5189 N N . ILE A 1 649 ? 16.574 -15.975 8.852 1.00 73.69 649 ILE A N 1
ATOM 5190 C CA . ILE A 1 649 ? 16.704 -14.869 7.891 1.00 73.69 649 ILE A CA 1
ATOM 5191 C C . ILE A 1 649 ? 15.731 -15.153 6.751 1.00 73.69 649 ILE A C 1
ATOM 5193 O O . ILE A 1 649 ? 15.887 -16.144 6.036 1.00 73.69 649 ILE A O 1
ATOM 5197 N N . ARG A 1 650 ? 14.696 -14.323 6.622 1.00 82.56 650 ARG A N 1
ATOM 5198 C CA . ARG A 1 650 ? 13.686 -14.418 5.560 1.00 82.56 650 ARG A CA 1
ATOM 5199 C C . ARG A 1 650 ? 13.484 -13.053 4.914 1.00 82.56 650 ARG A C 1
ATOM 5201 O O . ARG A 1 650 ? 13.814 -12.033 5.512 1.00 82.56 650 ARG A O 1
ATOM 5208 N N . THR A 1 651 ? 12.886 -13.034 3.729 1.00 87.06 651 THR A N 1
ATOM 5209 C CA . THR A 1 651 ? 12.524 -11.790 3.042 1.00 87.06 651 THR A CA 1
ATOM 5210 C C . THR A 1 651 ? 11.029 -11.542 3.197 1.00 87.06 651 THR A C 1
ATOM 5212 O O . THR A 1 651 ? 10.207 -12.273 2.642 1.00 87.06 651 THR A O 1
ATOM 5215 N N . GLU A 1 652 ? 10.672 -10.543 4.000 1.00 94.06 652 GLU A N 1
ATOM 5216 C CA . GLU A 1 652 ? 9.307 -10.047 4.152 1.00 94.06 652 GLU A CA 1
ATOM 5217 C C . GLU A 1 652 ? 8.872 -9.304 2.888 1.00 94.06 652 GLU A C 1
ATOM 5219 O O . GLU A 1 652 ? 9.620 -8.512 2.317 1.00 94.06 652 GLU A O 1
ATOM 5224 N N . VAL A 1 653 ? 7.627 -9.535 2.484 1.00 94.50 653 VAL A N 1
ATOM 5225 C CA . VAL A 1 653 ? 6.996 -8.915 1.323 1.00 94.50 653 VAL A CA 1
ATOM 5226 C C . VAL A 1 653 ? 5.879 -7.995 1.803 1.00 94.50 653 VAL A C 1
ATOM 5228 O O . VAL A 1 653 ? 4.993 -8.418 2.557 1.00 94.50 653 VAL A O 1
ATOM 5231 N N . ARG A 1 654 ? 5.901 -6.737 1.351 1.00 97.19 654 ARG A N 1
ATOM 5232 C CA . ARG A 1 654 ? 4.890 -5.723 1.677 1.00 97.19 654 ARG A CA 1
ATOM 5233 C C . ARG A 1 654 ? 4.340 -5.027 0.440 1.00 97.19 654 ARG A C 1
ATOM 5235 O O . ARG A 1 654 ? 5.056 -4.860 -0.546 1.00 97.19 654 ARG A O 1
ATOM 5242 N N . SER A 1 655 ? 3.095 -4.566 0.516 1.00 94.94 655 SER A N 1
ATOM 5243 C CA . SER A 1 655 ? 2.504 -3.716 -0.524 1.00 94.94 655 SER A CA 1
ATOM 5244 C C . SER A 1 655 ? 3.112 -2.313 -0.510 1.00 94.94 655 SER A C 1
ATOM 5246 O O . SER A 1 655 ? 3.492 -1.797 0.544 1.00 94.94 655 SER A O 1
ATOM 5248 N N . LYS A 1 656 ? 3.227 -1.672 -1.673 1.00 89.12 656 LYS A N 1
ATOM 5249 C CA . LYS A 1 656 ? 3.909 -0.379 -1.784 1.00 89.12 656 LYS A CA 1
ATOM 5250 C C . LYS A 1 656 ? 3.081 0.783 -1.250 1.00 89.12 656 LYS A C 1
ATOM 5252 O O . LYS A 1 656 ? 3.629 1.625 -0.538 1.00 89.12 656 LYS A O 1
ATOM 5257 N N . TYR A 1 657 ? 1.795 0.862 -1.592 1.00 90.12 657 TYR A N 1
ATOM 5258 C CA . TYR A 1 657 ? 0.986 2.043 -1.270 1.00 90.12 657 TYR A CA 1
ATOM 5259 C C . TYR A 1 657 ? 0.385 2.001 0.140 1.00 90.12 657 TYR A C 1
ATOM 5261 O O . TYR A 1 657 ? 0.220 3.050 0.770 1.00 90.12 657 TYR A O 1
ATOM 5269 N N . ALA A 1 658 ? 0.086 0.810 0.666 1.00 91.94 658 ALA A N 1
ATOM 5270 C CA . ALA A 1 658 ? -0.408 0.650 2.036 1.00 91.94 658 ALA A CA 1
ATOM 5271 C C . ALA A 1 658 ? 0.649 0.225 3.067 1.00 91.94 658 ALA A C 1
ATOM 5273 O O . ALA A 1 658 ? 0.394 0.324 4.279 1.00 91.94 658 ALA A O 1
ATOM 5274 N N . ASN A 1 659 ? 1.834 -0.209 2.621 1.00 95.19 659 ASN A N 1
ATOM 5275 C CA . ASN A 1 659 ? 2.845 -0.820 3.486 1.00 95.19 659 ASN A CA 1
ATOM 5276 C C . ASN A 1 659 ? 2.244 -1.956 4.338 1.00 95.19 659 ASN A C 1
ATOM 5278 O O . ASN A 1 659 ? 2.524 -2.065 5.536 1.00 95.19 659 ASN A O 1
ATOM 5282 N N . SER A 1 660 ? 1.339 -2.738 3.741 1.00 96.38 660 SER A N 1
ATOM 5283 C CA . SER A 1 660 ? 0.700 -3.887 4.381 1.00 96.38 660 SER A CA 1
ATOM 5284 C C . SER A 1 660 ? 1.678 -5.048 4.396 1.00 96.38 660 SER A C 1
ATOM 5286 O O . SER A 1 660 ? 2.247 -5.371 3.355 1.00 96.38 660 SER A O 1
ATOM 5288 N N . HIS A 1 661 ? 1.853 -5.708 5.539 1.00 97.62 661 HIS A N 1
ATOM 5289 C CA . HIS A 1 661 ? 2.531 -7.002 5.562 1.00 97.62 661 HIS A CA 1
ATOM 5290 C C . HIS A 1 661 ? 1.696 -8.034 4.797 1.00 97.62 661 HIS A C 1
ATOM 5292 O O . HIS A 1 661 ? 0.530 -8.265 5.130 1.00 97.62 661 HIS A O 1
ATOM 5298 N N . LEU A 1 662 ? 2.300 -8.629 3.766 1.00 97.81 662 LEU A N 1
ATOM 5299 C CA . LEU A 1 662 ? 1.658 -9.626 2.916 1.00 97.81 662 LEU A CA 1
ATOM 5300 C C . LEU A 1 662 ? 2.096 -11.038 3.305 1.00 97.81 662 LEU A C 1
ATOM 5302 O O . LEU A 1 662 ? 1.270 -11.943 3.420 1.00 97.81 662 LEU A O 1
ATOM 5306 N N . GLY A 1 663 ? 3.392 -11.231 3.539 1.00 96.19 663 GLY A N 1
ATOM 5307 C CA . GLY A 1 663 ? 3.982 -12.525 3.863 1.00 96.19 663 GLY A CA 1
ATOM 5308 C C . GLY A 1 663 ? 5.476 -12.534 3.573 1.00 96.19 663 GLY A C 1
ATOM 5309 O O . GLY A 1 663 ? 6.169 -11.560 3.869 1.00 96.19 663 GLY A O 1
ATOM 5310 N N . HIS A 1 664 ? 5.967 -13.619 2.974 1.00 94.31 664 HIS A N 1
ATOM 5311 C CA . HIS A 1 664 ? 7.393 -13.813 2.696 1.00 94.31 664 HIS A CA 1
ATOM 5312 C C . HIS A 1 664 ? 7.619 -14.401 1.306 1.00 94.31 664 HIS A C 1
ATOM 5314 O O . HIS A 1 664 ? 6.772 -15.132 0.790 1.00 94.31 664 HIS A O 1
ATOM 5320 N N . VAL A 1 665 ? 8.775 -14.106 0.719 1.00 92.88 665 VAL A N 1
ATOM 5321 C CA . VAL A 1 665 ? 9.237 -14.725 -0.529 1.00 92.88 665 VAL A CA 1
ATOM 5322 C C . VAL A 1 665 ? 10.381 -15.695 -0.239 1.00 92.88 665 VAL A C 1
ATOM 5324 O O . VAL A 1 665 ? 11.246 -15.420 0.593 1.00 92.88 665 VAL A O 1
ATOM 5327 N N . PHE A 1 666 ? 10.349 -16.844 -0.909 1.00 84.00 666 PHE A N 1
ATOM 5328 C CA . PHE A 1 666 ? 11.327 -17.926 -0.799 1.00 84.00 666 PHE A CA 1
ATOM 5329 C C . PHE A 1 666 ? 11.829 -18.336 -2.189 1.00 84.00 666 PHE A C 1
ATOM 5331 O O . PHE A 1 666 ? 11.162 -18.082 -3.190 1.00 84.00 666 PHE A O 1
ATOM 5338 N N . ASP A 1 667 ? 12.980 -18.994 -2.247 1.00 82.31 667 ASP A N 1
ATOM 5339 C CA . ASP A 1 667 ? 13.644 -19.511 -3.454 1.00 82.31 667 ASP A CA 1
ATOM 5340 C C . ASP A 1 667 ? 13.324 -20.997 -3.739 1.00 82.31 667 ASP A C 1
ATOM 5342 O O . ASP A 1 667 ? 13.990 -21.661 -4.533 1.00 82.31 667 ASP A O 1
ATOM 5346 N N . ASP A 1 668 ? 12.284 -21.531 -3.091 1.00 82.88 668 ASP A N 1
ATOM 5347 C CA . ASP A 1 668 ? 11.814 -22.919 -3.198 1.00 82.88 668 ASP A CA 1
ATOM 5348 C C . ASP A 1 668 ? 10.600 -23.079 -4.142 1.00 82.88 668 ASP A C 1
ATOM 5350 O O . ASP A 1 668 ? 9.842 -24.051 -4.053 1.00 82.88 668 ASP A O 1
ATOM 5354 N N . GLY A 1 669 ? 10.390 -22.116 -5.043 1.00 80.44 669 GLY A N 1
ATOM 5355 C CA . GLY A 1 669 ? 9.313 -22.125 -6.029 1.00 80.44 669 GLY A CA 1
ATOM 5356 C C . GLY A 1 669 ? 9.599 -22.987 -7.272 1.00 80.44 669 GLY A C 1
ATOM 5357 O O . GLY A 1 669 ? 10.697 -23.524 -7.445 1.00 80.44 669 GLY A O 1
ATOM 5358 N N . PRO A 1 670 ? 8.619 -23.128 -8.185 1.00 76.31 670 PRO A N 1
ATOM 5359 C CA . PRO A 1 670 ? 8.784 -23.861 -9.435 1.00 76.31 670 PRO A CA 1
ATOM 5360 C C . PRO A 1 670 ? 9.856 -23.206 -10.313 1.00 76.31 670 PRO A C 1
ATOM 5362 O O . PRO A 1 670 ? 9.728 -22.045 -10.716 1.00 76.31 670 PRO A O 1
ATOM 5365 N N . LYS A 1 671 ? 10.928 -23.945 -10.618 1.00 75.12 671 LYS A N 1
ATOM 5366 C CA . LYS A 1 671 ? 12.099 -23.421 -11.344 1.00 75.12 671 LYS A CA 1
ATOM 5367 C C . LYS A 1 671 ? 11.744 -22.929 -12.743 1.00 75.12 671 LYS A C 1
ATOM 5369 O O . LYS A 1 671 ? 12.261 -21.916 -13.197 1.00 75.12 671 LYS A O 1
ATOM 5374 N N . GLU A 1 672 ? 10.814 -23.610 -13.399 1.00 65.56 672 GLU A N 1
ATOM 5375 C CA . GLU A 1 672 ? 10.302 -23.274 -14.724 1.00 65.56 672 GLU A CA 1
ATOM 5376 C C . GLU A 1 672 ? 9.505 -21.960 -14.764 1.00 65.56 672 GLU A C 1
ATOM 5378 O O . GLU A 1 672 ? 9.275 -21.421 -15.843 1.00 65.56 672 GLU A O 1
ATOM 5383 N N . LYS A 1 673 ? 9.113 -21.424 -13.600 1.00 61.25 673 LYS A N 1
ATOM 5384 C CA . LYS A 1 673 ? 8.407 -20.142 -13.458 1.00 61.25 673 LYS A CA 1
ATOM 5385 C C . LYS A 1 673 ? 9.223 -19.075 -12.715 1.00 61.25 673 LYS A C 1
ATOM 5387 O O . LYS A 1 673 ? 8.657 -18.092 -12.245 1.00 61.25 673 LYS A O 1
ATOM 5392 N N . GLY A 1 674 ? 10.542 -19.257 -12.616 1.00 72.06 674 GLY A N 1
ATOM 5393 C CA . GLY A 1 674 ? 11.462 -18.294 -11.999 1.00 72.06 674 GLY A CA 1
ATOM 5394 C C . GLY A 1 674 ? 11.958 -18.673 -10.603 1.00 72.06 674 GLY A C 1
ATOM 5395 O O . GLY A 1 674 ? 12.736 -17.926 -10.028 1.00 72.06 674 GLY A O 1
ATOM 5396 N N . GLY A 1 675 ? 11.543 -19.819 -10.050 1.00 74.69 675 GLY A N 1
ATOM 5397 C CA . GLY A 1 675 ? 12.094 -20.363 -8.800 1.00 74.69 675 GLY A CA 1
ATOM 5398 C C . GLY A 1 675 ? 11.654 -19.655 -7.516 1.00 74.69 675 GLY A C 1
ATOM 5399 O O . GLY A 1 675 ? 11.961 -20.137 -6.432 1.00 74.69 675 GLY A O 1
ATOM 5400 N N . LEU A 1 676 ? 10.899 -18.559 -7.605 1.00 81.88 676 LEU A N 1
ATOM 5401 C CA . LEU A 1 676 ? 10.399 -17.836 -6.439 1.00 81.88 676 LEU A CA 1
ATOM 5402 C C . LEU A 1 676 ? 9.025 -18.344 -5.992 1.00 81.88 676 LEU A C 1
ATOM 5404 O O . LEU A 1 676 ? 8.163 -18.689 -6.805 1.00 81.88 676 LEU A O 1
ATOM 5408 N N . ARG A 1 677 ? 8.816 -18.342 -4.676 1.00 91.69 677 ARG A N 1
ATOM 5409 C CA . ARG A 1 677 ? 7.537 -18.601 -4.018 1.00 91.69 677 ARG A CA 1
ATOM 5410 C C . ARG A 1 677 ? 7.163 -17.428 -3.124 1.00 91.69 677 ARG A C 1
ATOM 5412 O O . ARG A 1 677 ? 7.650 -17.308 -2.002 1.00 91.69 677 ARG A O 1
ATOM 5419 N N . TYR A 1 678 ? 6.235 -16.606 -3.593 1.00 95.00 678 TYR A N 1
ATOM 5420 C CA . TYR A 1 678 ? 5.562 -15.590 -2.789 1.00 95.00 678 TYR A CA 1
ATOM 5421 C C . TYR A 1 678 ? 4.484 -16.266 -1.942 1.00 95.00 678 TYR A C 1
ATOM 5423 O O . TYR A 1 678 ? 3.411 -16.594 -2.443 1.00 95.00 678 TYR A O 1
ATOM 5431 N N . CYS A 1 679 ? 4.793 -16.509 -0.670 1.00 96.00 679 CYS A N 1
ATOM 5432 C CA . CYS A 1 679 ? 3.913 -17.131 0.313 1.00 96.00 679 CYS A CA 1
ATOM 5433 C C . CYS A 1 679 ? 3.130 -16.040 1.051 1.00 96.00 679 CYS A C 1
ATOM 5435 O O . CYS A 1 679 ? 3.664 -15.383 1.948 1.00 96.00 679 CYS A O 1
ATOM 5437 N N . ILE A 1 680 ? 1.875 -15.831 0.655 1.00 98.06 680 ILE A N 1
ATOM 5438 C CA . ILE A 1 680 ? 1.085 -14.660 1.052 1.00 98.06 680 ILE A CA 1
ATOM 5439 C C . ILE A 1 680 ? -0.032 -15.070 2.010 1.00 98.06 680 ILE A C 1
ATOM 5441 O O . ILE A 1 680 ? -0.637 -16.124 1.860 1.00 98.06 680 ILE A O 1
ATOM 5445 N N . ASN A 1 681 ? -0.337 -14.235 2.998 1.00 98.06 681 ASN A N 1
ATOM 5446 C CA . ASN A 1 681 ? -1.498 -14.439 3.857 1.00 98.06 681 ASN A CA 1
ATOM 5447 C C . ASN A 1 681 ? -2.769 -14.068 3.081 1.00 98.06 681 ASN A C 1
ATOM 5449 O O . ASN A 1 681 ? -2.891 -12.930 2.620 1.00 98.06 681 ASN A O 1
ATOM 5453 N N . SER A 1 682 ? -3.759 -14.958 3.021 1.00 97.75 682 SER A N 1
ATOM 5454 C CA . SER A 1 682 ? -5.097 -14.649 2.500 1.00 97.75 682 SER A CA 1
ATOM 5455 C C . SER A 1 682 ? -5.705 -13.445 3.216 1.00 97.75 682 SER A C 1
ATOM 5457 O O . SER A 1 682 ? -6.300 -12.591 2.576 1.00 97.75 682 SER A O 1
ATOM 5459 N N . ALA A 1 683 ? -5.481 -13.307 4.526 1.00 96.88 683 ALA A N 1
ATOM 5460 C CA . ALA A 1 683 ? -5.926 -12.164 5.319 1.00 96.88 683 ALA A CA 1
ATOM 5461 C C . ALA A 1 683 ? -5.290 -10.809 4.926 1.00 96.88 683 ALA A C 1
ATOM 5463 O O . ALA A 1 683 ? -5.730 -9.771 5.415 1.00 96.88 683 ALA A O 1
ATOM 5464 N N . SER A 1 684 ? -4.264 -10.785 4.073 1.00 97.50 684 SER A N 1
ATOM 5465 C CA . SER A 1 684 ? -3.676 -9.537 3.556 1.00 97.50 684 SER A CA 1
ATOM 5466 C C . SER A 1 684 ? -4.177 -9.145 2.167 1.00 97.50 684 SER A C 1
ATOM 5468 O O . SER A 1 684 ? -3.930 -8.029 1.713 1.00 97.50 684 SER A O 1
ATOM 5470 N N . ILE A 1 685 ? -4.901 -10.041 1.501 1.00 97.88 685 ILE A N 1
ATOM 5471 C CA . ILE A 1 685 ? -5.336 -9.867 0.121 1.00 97.88 685 ILE A CA 1
ATOM 5472 C C . ILE A 1 685 ? -6.842 -10.077 0.002 1.00 97.88 685 ILE A C 1
ATOM 5474 O O . ILE A 1 685 ? -7.492 -10.652 0.871 1.00 97.88 685 ILE A O 1
ATOM 5478 N N . ARG A 1 686 ? -7.418 -9.600 -1.093 1.00 97.50 686 ARG A N 1
ATOM 5479 C CA . ARG A 1 686 ? -8.810 -9.838 -1.464 1.00 97.50 686 ARG A CA 1
ATOM 5480 C C . ARG A 1 686 ? -8.849 -10.305 -2.907 1.00 97.50 686 ARG A C 1
ATOM 5482 O O . ARG A 1 686 ? -8.262 -9.663 -3.776 1.00 97.50 686 ARG A O 1
ATOM 5489 N N . PHE A 1 687 ? -9.535 -11.412 -3.160 1.00 97.94 687 PHE A N 1
ATOM 5490 C CA . PHE A 1 687 ? -9.706 -11.906 -4.520 1.00 97.94 687 PHE A CA 1
ATOM 5491 C C . PHE A 1 687 ? -10.805 -11.126 -5.255 1.00 97.94 687 PHE A C 1
ATOM 5493 O O . PHE A 1 687 ? -11.892 -10.904 -4.715 1.00 97.94 687 PHE A O 1
ATOM 5500 N N . VAL A 1 688 ? -10.515 -10.718 -6.489 1.00 96.50 688 VAL A N 1
ATOM 5501 C CA . VAL A 1 688 ? -11.461 -10.111 -7.429 1.00 96.50 688 VAL A CA 1
ATOM 5502 C C . VAL A 1 688 ? -11.569 -11.048 -8.636 1.00 96.50 688 VAL A C 1
ATOM 5504 O O . VAL A 1 688 ? -10.627 -11.106 -9.432 1.00 96.50 688 VAL A O 1
ATOM 5507 N N . PRO A 1 689 ? -12.687 -11.787 -8.783 1.00 96.12 689 PRO A N 1
ATOM 5508 C CA . PRO A 1 689 ? -12.901 -12.674 -9.924 1.00 96.12 689 PRO A CA 1
ATOM 5509 C C . PRO A 1 689 ? -12.869 -11.908 -11.247 1.00 96.12 689 PRO A C 1
ATOM 5511 O O . PRO A 1 689 ? -13.338 -10.767 -11.297 1.00 96.12 689 PRO A O 1
ATOM 5514 N N . LEU A 1 690 ? -12.400 -12.550 -12.320 1.00 89.62 690 LEU A N 1
ATOM 5515 C CA . LEU A 1 690 ? -12.254 -11.954 -13.654 1.00 89.62 690 LEU A CA 1
ATOM 5516 C C . LEU A 1 690 ? -13.528 -11.229 -14.120 1.00 89.62 690 LEU A C 1
ATOM 5518 O O . LEU A 1 690 ? -13.471 -10.093 -14.583 1.00 89.62 690 LEU A O 1
ATOM 5522 N N . GLU A 1 691 ? -14.690 -11.839 -13.891 1.00 91.69 691 GLU A N 1
ATOM 5523 C CA . GLU A 1 691 ? -16.009 -11.297 -14.250 1.00 91.69 691 GLU A CA 1
ATOM 5524 C C . GLU A 1 691 ? -16.375 -9.996 -13.512 1.00 91.69 691 GLU A C 1
ATOM 5526 O O . GLU A 1 691 ? -17.216 -9.226 -13.974 1.00 91.69 691 GLU A O 1
ATOM 5531 N N . ARG A 1 692 ? -15.773 -9.746 -12.343 1.00 90.12 692 ARG A N 1
ATOM 5532 C CA . ARG A 1 692 ? -16.015 -8.549 -11.521 1.00 90.12 692 ARG A CA 1
ATOM 5533 C C . ARG A 1 692 ? -14.914 -7.511 -11.641 1.00 90.12 692 ARG A C 1
ATOM 5535 O O . ARG A 1 692 ? -15.097 -6.404 -11.141 1.00 90.12 692 ARG A O 1
ATOM 5542 N N . MET A 1 693 ? -13.804 -7.830 -12.304 1.00 86.75 693 MET A N 1
ATOM 5543 C CA . MET A 1 693 ? -12.680 -6.908 -12.434 1.00 86.75 693 MET A CA 1
ATOM 5544 C C . MET A 1 693 ? -13.110 -5.600 -13.090 1.00 86.75 693 MET A C 1
ATOM 5546 O O . MET A 1 693 ? -12.823 -4.546 -12.540 1.00 86.75 693 MET A O 1
ATOM 5550 N N . GLU A 1 694 ? -13.870 -5.643 -14.184 1.00 81.81 694 GLU A N 1
ATOM 5551 C CA . GLU A 1 694 ? -14.375 -4.426 -14.832 1.00 81.81 694 GLU A CA 1
ATOM 5552 C C . GLU A 1 694 ? -15.287 -3.608 -13.903 1.00 81.81 694 GLU A C 1
ATOM 5554 O O . GLU A 1 694 ? -15.105 -2.402 -13.742 1.00 81.81 694 GLU A O 1
ATOM 5559 N N . LEU A 1 695 ? -16.219 -4.278 -13.216 1.00 86.75 695 LEU A N 1
ATOM 5560 C CA . LEU A 1 695 ? -17.172 -3.645 -12.295 1.00 86.75 695 LEU A CA 1
ATOM 5561 C C . LEU A 1 695 ? -16.491 -2.990 -11.088 1.00 86.75 695 LEU A C 1
ATOM 5563 O O . LEU A 1 695 ? -16.962 -1.971 -10.584 1.00 86.75 695 LEU A O 1
ATOM 5567 N N . GLU A 1 696 ? -15.390 -3.574 -10.622 1.00 85.81 696 GLU A N 1
ATOM 5568 C CA . GLU A 1 696 ? -14.587 -3.060 -9.511 1.00 85.81 696 GLU A CA 1
ATOM 5569 C C . GLU A 1 696 ? -13.471 -2.101 -9.977 1.00 85.81 696 GLU A C 1
ATOM 5571 O O . GLU A 1 696 ? -12.671 -1.622 -9.171 1.00 85.81 696 GLU A O 1
ATOM 5576 N N . GLY A 1 697 ? -13.441 -1.767 -11.273 1.00 83.88 697 GLY A N 1
ATOM 5577 C CA . GLY A 1 697 ? -12.535 -0.786 -11.869 1.00 83.88 697 GLY A CA 1
ATOM 5578 C C . GLY A 1 697 ? -11.129 -1.312 -12.163 1.00 83.88 697 GLY A C 1
ATOM 5579 O O . GLY A 1 697 ? -10.199 -0.523 -12.283 1.00 83.88 697 GLY A O 1
ATOM 5580 N N . TYR A 1 698 ? -10.930 -2.621 -12.219 1.00 88.75 698 TYR A N 1
ATOM 5581 C CA . TYR A 1 698 ? -9.686 -3.293 -12.609 1.00 88.75 698 TYR A CA 1
ATOM 5582 C C . TYR A 1 698 ? -9.709 -3.752 -14.078 1.00 88.75 698 TYR A C 1
ATOM 5584 O O . TYR A 1 698 ? -9.011 -4.689 -14.457 1.00 88.75 698 TYR A O 1
ATOM 5592 N N . ASP A 1 699 ? -10.509 -3.092 -14.913 1.00 82.38 699 ASP A N 1
ATOM 5593 C CA . ASP A 1 699 ? -10.651 -3.329 -16.352 1.00 82.38 699 ASP A CA 1
ATOM 5594 C C . ASP A 1 699 ? -9.311 -3.256 -17.100 1.00 82.38 699 ASP A C 1
ATOM 5596 O O . ASP A 1 699 ? -9.020 -4.082 -17.963 1.00 82.38 699 ASP A O 1
ATOM 5600 N N . TYR A 1 700 ? -8.432 -2.343 -16.687 1.00 79.88 700 TYR A N 1
ATOM 5601 C CA . TYR A 1 700 ? -7.086 -2.191 -17.245 1.00 79.88 700 TYR A CA 1
ATOM 5602 C C . TYR A 1 700 ? -6.163 -3.407 -17.023 1.00 79.88 700 TYR A C 1
ATOM 5604 O O . TYR A 1 700 ? -5.093 -3.476 -17.625 1.00 79.88 700 TYR A O 1
ATOM 5612 N N . LEU A 1 701 ? -6.557 -4.361 -16.170 1.00 84.06 701 LEU A N 1
ATOM 5613 C CA . LEU A 1 701 ? -5.847 -5.622 -15.930 1.00 84.06 701 LEU A CA 1
ATOM 5614 C C . LEU A 1 701 ? -6.451 -6.805 -16.698 1.00 84.06 701 LEU A C 1
ATOM 5616 O O . LEU A 1 701 ? -5.837 -7.868 -16.733 1.00 84.06 701 LEU A O 1
ATOM 5620 N N . LEU A 1 702 ? -7.612 -6.642 -17.344 1.00 81.94 702 LEU A N 1
ATOM 5621 C CA . LEU A 1 702 ? -8.228 -7.686 -18.171 1.00 81.94 702 LEU A CA 1
ATOM 5622 C C . LEU A 1 702 ? -7.324 -8.202 -19.300 1.00 81.94 702 LEU A C 1
ATOM 5624 O O . LEU A 1 702 ? -7.363 -9.409 -19.546 1.00 81.94 702 LEU A O 1
ATOM 5628 N N . PRO A 1 703 ? -6.481 -7.374 -19.958 1.00 84.00 703 PRO A N 1
ATOM 5629 C CA . PRO A 1 703 ? -5.565 -7.873 -20.980 1.00 84.00 703 PRO A CA 1
ATOM 5630 C C . PRO A 1 703 ? -4.597 -8.954 -20.481 1.00 84.00 703 PRO A C 1
ATOM 5632 O O . PRO A 1 703 ? -4.127 -9.740 -21.290 1.00 84.00 703 PRO A O 1
ATOM 5635 N N . LEU A 1 704 ? -4.340 -9.061 -19.167 1.00 77.50 704 LEU A N 1
ATOM 5636 C CA . LEU A 1 704 ? -3.521 -10.148 -18.608 1.00 77.50 704 LEU A CA 1
ATOM 5637 C C . LEU A 1 704 ? -4.131 -11.537 -18.854 1.00 77.50 704 LEU A C 1
ATOM 5639 O O . LEU A 1 704 ? -3.402 -12.522 -18.891 1.00 77.50 704 LEU A O 1
ATOM 5643 N N . PHE A 1 705 ? -5.455 -11.616 -19.003 1.00 79.44 705 PHE A N 1
ATOM 5644 C CA . PHE A 1 705 ? -6.214 -12.864 -19.127 1.00 79.44 705 PHE A CA 1
ATOM 5645 C C . PHE A 1 705 ? -6.651 -13.160 -20.566 1.00 79.44 705 PHE A C 1
ATOM 5647 O O . PHE A 1 705 ? -7.221 -14.218 -20.834 1.00 79.44 705 PHE A O 1
ATOM 5654 N N . GLN A 1 706 ? -6.397 -12.239 -21.496 1.00 68.44 706 GLN A N 1
ATOM 5655 C CA . GLN A 1 706 ? -6.710 -12.412 -22.910 1.00 68.44 706 GLN A CA 1
ATOM 5656 C C . GLN A 1 706 ? -5.522 -13.110 -23.579 1.00 68.44 706 GLN A C 1
ATOM 5658 O O . GLN A 1 706 ? -4.442 -12.538 -23.681 1.00 68.44 706 GLN A O 1
ATOM 5663 N N . LYS A 1 707 ? -5.716 -14.378 -23.957 1.00 46.19 707 LYS A N 1
ATOM 5664 C CA . LYS A 1 707 ? -4.733 -15.181 -24.696 1.00 46.19 707 LYS A CA 1
ATOM 5665 C C . LYS A 1 707 ? -4.796 -14.937 -26.192 1.00 46.19 707 LYS A C 1
ATOM 5667 O O . LYS A 1 707 ? -5.933 -14.836 -26.709 1.00 46.19 707 LYS A O 1
#

Foldseek 3Di:
DDPVLLVVLLVLLQVLLVWLQNLVCVVVLLVLVVLVVVVDPDLVVLLLLLVLLLLLLLVLLLVVLVVCVVCVVVVPPLVVLLVVLVVLLVVLCCLLVVDPPVVVVDDPDDPPVSNDQDSVNSSVVSNVVNVRCCLRSVVSSVVLSVVLVVDPDVVSSSVSSSSSSCSNSVVSSVCSVPVVVVVVVVVVVVVCVSVSSNVSSVVSNVVSVVSNCVSPVVPPPDDDDPPQPPQWWAFPVRDTDTLVVQAQAKEKEKEAAPPDPQRVVCLLQLQVLLVPDPRYHYAYEYADPPPPGHHPVVCVVVVVPDPRNVRYHYIYRPPCVCCVVVVPDDPTKMWIAHNRRDTQDIGDDDDHSVQNVCSNVVHDRDDDDDDDDPPPPPDDDDKDKWKWFFAQCLQVQLLQVLAPFFPDKAWWWFDFDDPQDAPVVVVVPSLTATMMMTIGDCVTPNLLLVLVSSVLFHDQQDAQDGQPGHHSNRGTEIADQDVVSLVSNVVVLVVVVVLDPGRGPYYYYHTDDIHGYDPCSTNVCVVPVPDDHPGDSCVSVVSNCLVVLLVLLVVLLVVLQQAFDDPVVCVVQADPVLCCCFPVVDADDFQPADPQPDLAFFFKAFSGRRRTWAGSVQWDNPVRRATKGLGTPDPVQKDWDWDCPPNDTFIFIAGDRNRTGFGTKDQCDDSVSRSIIDGGHNSRIDTDHLVCCVVVPVVSCNVVVPD

pLDDT: mean 80.47, std 14.9, range [22.73, 98.38]

Sequence (707 aa):
MNNILNIQVFIAGILAFFSPCILPLIPVYLSLFTSVSIENKHKGNIMLKSFLFALGISFSFLALGITAGLLGTLLNNKLLLILLGILIILLGIHQTGVIQIRFLNKQGYQNINTTNLTNSKIFFLGFGLSFAWTPCVGPVLASILAISSSQQNILVSTYLLILFSLGFTIPFLLIAYFQDAVLKQIKKLYRYFPVIKVLTGILIIYMGITIIAQNINFSVKNDLVNLNDTIVLTDFNNKEYTLDDFKGKNTYVKFWASWCPICVSELDAVNELSATNKDINIITIVAPNYKGEMNKKDFIQWFTSLEHTKNITVLFDERGELNQSYLIKGYPSALFFNTNGDLLSRNIGHLENQQIRDVFNGKKIVHKPTQTSEKKMHNILTTQEIYLAGGCFWGLEAYFEKLPGILHAEVGYANGSTEKPSYQDVINQSGHAETVYIKYDPTVISTTNIIKAFFKVVNPTSLNKQGNDIGIQYRSGIYYTNEYQKEIALTYIHELQKNYDKSIVTEVLPLENYYKAEEYHQNYLQKNPHGYCHIDLNDANTFIEESSLNKSILKNIIDKNYQKPSDDVLKKSLTRLQYEVTQFAATEQSFTNEYVDLFDDGIYVDIVSGEPLFSSIDKYHSGCGWPSFTKPIISEIITEHEDPSLGLIRTEVRSKYANSHLGHVFDDGPKEKGGLRYCINSASIRFVPLERMELEGYDYLLPLFQK

Radius of gyration: 37.78 Å; chains: 1; bounding box: 84×70×112 Å

Secondary structure (DSSP, 8-state):
--HHHHHHHHHHHHHHHT-TTTGGGHHHHHHHHHHHHHH---HHHHHHHHHHHHHHHHHHHHHHHHHHHHHTTTTT-HHHHHHHHHHHHHHHHHHHTSS--TTTT--------GGG--HHHHHHHHHHHHTTSHHHHHHHHHHHHHHHHTSS-HHHHHHHHHHHHHHHHHHHHHHHHTHHHHHHHHHHHGGGHHHHHHHHHHHHHHHHHHHHHHHHTTSS------TTSS--EE-TT--EE-GGGGTTS-EEEEE--TT-HHHHHTHHHHHHHHHH-SSSEEEEEE-TTSTTPPPHHHHHHHHHT-TT-TT--EEE-TT-HHHHHTT--SSSEEEEE-TTS-EEEEEES---HHHHHHHHTTPPP-------SGGGS------EEEEEEESSHHHHHHHHHTSTTEEEEEEEEES-SSSS--HHHHHTT-SPEEEEEEEE-TTTS-HHHHHHHHHHHS-TT-TTEETTEESGGG-EEEEESSHHHHHHHHHHHHHHHTT-SSPP--EEEE---EEEPPTTTTTHHHH-TTS--SS-TTHHHHHHHHHHHHHHHHHHHHHTT--PPPHHHHHHHS-HHHHHHHHH---PPTT-STTSS---SEEEEETTT--EEEEGGGEE--SSSS-EESS-S-GGGEEEEEE-GGG--EEEEEETTT--EEEEEES-S-GGGTS-EEEE-GGGEEEEEHHHHTTTT-GGGGGGG--